Protein AF-A0A2K1J917-F1 (afdb_monomer)

Structure (mmCIF, N/CA/C/O backbone):
data_AF-A0A2K1J917-F1
#
_entry.id   AF-A0A2K1J917-F1
#
loop_
_atom_site.group_PDB
_atom_site.id
_atom_site.type_symbol
_atom_site.label_atom_id
_atom_site.label_alt_id
_atom_site.label_comp_id
_atom_site.label_asym_id
_atom_site.label_entity_id
_atom_site.label_seq_id
_atom_site.pdbx_PDB_ins_code
_atom_site.Cartn_x
_atom_site.Cartn_y
_atom_site.Cartn_z
_atom_site.occupancy
_atom_site.B_iso_or_equiv
_atom_site.auth_seq_id
_atom_site.auth_comp_id
_atom_site.auth_asym_id
_atom_site.auth_atom_id
_atom_site.pdbx_PDB_model_num
ATOM 1 N N . MET A 1 1 ? 26.369 61.109 -3.106 1.00 35.44 1 MET A N 1
ATOM 2 C CA . MET A 1 1 ? 26.607 60.173 -4.218 1.00 35.44 1 MET A CA 1
ATOM 3 C C . MET A 1 1 ? 26.234 58.789 -3.725 1.00 35.44 1 MET A C 1
ATOM 5 O O . MET A 1 1 ? 26.951 58.218 -2.925 1.00 35.44 1 MET A O 1
ATOM 9 N N . SER A 1 2 ? 25.002 58.417 -4.072 1.00 31.09 2 SER A N 1
ATOM 10 C CA . SER A 1 2 ? 24.459 57.071 -4.294 1.00 31.09 2 SER A CA 1
ATOM 11 C C . SER A 1 2 ? 25.309 55.849 -3.925 1.00 31.09 2 SER A C 1
ATOM 13 O O . SER A 1 2 ? 26.183 55.472 -4.698 1.00 31.09 2 SER A O 1
ATOM 15 N N . ASP A 1 3 ? 24.898 55.156 -2.862 1.00 25.12 3 ASP A N 1
ATOM 16 C CA . ASP A 1 3 ? 24.907 53.691 -2.808 1.00 25.12 3 ASP A CA 1
ATOM 17 C C . ASP A 1 3 ? 23.446 53.236 -2.685 1.00 25.12 3 ASP A C 1
ATOM 19 O O . ASP A 1 3 ? 22.785 53.442 -1.666 1.00 25.12 3 ASP A O 1
ATOM 23 N N . LEU A 1 4 ? 22.906 52.718 -3.790 1.00 29.50 4 LEU A N 1
ATOM 24 C CA . LEU A 1 4 ? 21.556 52.170 -3.888 1.00 29.50 4 LEU A CA 1
ATOM 25 C C . LEU A 1 4 ? 21.598 50.703 -3.457 1.00 29.50 4 LEU A C 1
ATOM 27 O O . LEU A 1 4 ? 22.180 49.852 -4.123 1.00 29.50 4 LEU A O 1
ATOM 31 N N . SER A 1 5 ? 20.959 50.427 -2.326 1.00 28.86 5 SER A N 1
ATOM 32 C CA . SER A 1 5 ? 20.633 49.092 -1.842 1.00 28.86 5 SER A CA 1
ATOM 33 C C . SER A 1 5 ? 19.642 48.406 -2.787 1.00 28.86 5 SER A C 1
ATOM 35 O O . SER A 1 5 ? 18.489 48.827 -2.889 1.00 28.86 5 SER A O 1
ATOM 37 N N . GLU A 1 6 ? 20.068 47.331 -3.445 1.00 27.05 6 GLU A N 1
ATOM 38 C CA . GLU A 1 6 ? 19.206 46.513 -4.295 1.00 27.05 6 GLU A CA 1
ATOM 39 C C . GLU A 1 6 ? 18.547 45.408 -3.453 1.00 27.05 6 GLU A C 1
ATOM 41 O O . GLU A 1 6 ? 19.159 44.417 -3.045 1.00 27.05 6 GLU A O 1
ATOM 46 N N . SER A 1 7 ? 17.276 45.620 -3.124 1.00 28.27 7 SER A N 1
ATOM 47 C CA . SER A 1 7 ? 16.413 44.678 -2.419 1.00 28.27 7 SER A CA 1
ATOM 48 C C . SER A 1 7 ? 16.096 43.468 -3.305 1.00 28.27 7 SER A C 1
ATOM 50 O O . SER A 1 7 ? 15.350 43.586 -4.276 1.00 28.27 7 SER A O 1
ATOM 52 N N . LYS A 1 8 ? 16.611 42.284 -2.948 1.00 28.81 8 LYS A N 1
ATOM 53 C CA . LYS A 1 8 ? 16.173 41.004 -3.528 1.00 28.81 8 LYS A CA 1
ATOM 54 C C . LYS A 1 8 ? 14.748 40.687 -3.073 1.00 28.81 8 LYS A C 1
ATOM 56 O O . LYS A 1 8 ? 14.531 40.292 -1.929 1.00 28.81 8 LYS A O 1
ATOM 61 N N . SER A 1 9 ? 13.785 40.824 -3.978 1.00 27.73 9 SER A N 1
ATOM 62 C CA . SER A 1 9 ? 12.440 40.280 -3.819 1.00 27.73 9 SER A CA 1
ATOM 63 C C . SER A 1 9 ? 12.487 38.754 -3.959 1.00 27.73 9 SER A C 1
ATOM 65 O O . SER A 1 9 ? 12.711 38.195 -5.031 1.00 27.73 9 SER A O 1
ATOM 67 N N . VAL A 1 10 ? 12.283 38.058 -2.841 1.00 31.19 10 VAL A N 1
ATOM 68 C CA . VAL A 1 10 ? 11.938 36.635 -2.839 1.00 31.19 10 VAL A CA 1
ATOM 69 C C . VAL A 1 10 ? 10.502 36.540 -3.344 1.00 31.19 10 VAL A C 1
ATOM 71 O O . VAL A 1 10 ? 9.553 36.820 -2.615 1.00 31.19 10 VAL A O 1
ATOM 74 N N . GLY A 1 11 ? 10.349 36.199 -4.622 1.00 27.08 11 GLY A N 1
ATOM 75 C CA . GLY A 1 11 ? 9.059 35.859 -5.206 1.00 27.08 11 GLY A CA 1
ATOM 76 C C . GLY A 1 11 ? 8.551 34.552 -4.607 1.00 27.08 11 GLY A C 1
ATOM 77 O O . GLY A 1 11 ? 8.926 33.470 -5.048 1.00 27.08 11 GLY A O 1
ATOM 78 N N . ILE A 1 12 ? 7.702 34.664 -3.590 1.00 34.44 12 ILE A N 1
ATOM 79 C CA . ILE A 1 12 ? 6.793 33.603 -3.163 1.00 34.44 12 ILE A CA 1
ATOM 80 C C . ILE A 1 12 ? 5.766 33.458 -4.289 1.00 34.44 12 ILE A C 1
ATOM 82 O O . ILE A 1 12 ? 4.946 34.355 -4.476 1.00 34.44 12 ILE A O 1
ATOM 86 N N . ASN A 1 13 ? 5.819 32.367 -5.058 1.00 31.08 13 ASN A N 1
ATOM 87 C CA . ASN A 1 13 ? 4.753 32.045 -6.005 1.00 31.08 13 ASN A CA 1
ATOM 88 C C . ASN A 1 13 ? 3.835 30.979 -5.397 1.00 31.08 13 ASN A C 1
ATOM 90 O O . ASN A 1 13 ? 4.259 29.875 -5.054 1.00 31.08 13 ASN A O 1
ATOM 94 N N . VAL A 1 14 ? 2.587 31.383 -5.208 1.00 34.22 14 VAL A N 1
ATOM 95 C CA . VAL A 1 14 ? 1.486 30.634 -4.615 1.00 34.22 14 VAL A CA 1
ATOM 96 C C . VAL A 1 14 ? 0.798 29.836 -5.731 1.00 34.22 14 VAL A C 1
ATOM 98 O O . VAL A 1 14 ? 0.401 30.404 -6.742 1.00 34.22 14 VAL A O 1
ATOM 101 N N . SER A 1 15 ? 0.627 28.528 -5.502 1.00 42.69 15 SER A N 1
ATOM 102 C CA . SER A 1 15 ? -0.290 27.614 -6.213 1.00 42.69 15 SER A CA 1
ATOM 103 C C . SER A 1 15 ? 0.060 27.198 -7.654 1.00 42.69 15 SER A C 1
ATOM 105 O O . SER A 1 15 ? -0.664 27.507 -8.599 1.00 42.69 15 SER A O 1
ATOM 107 N N . GLU A 1 16 ? 1.087 26.359 -7.831 1.00 45.22 16 GLU A N 1
ATOM 108 C CA . GLU A 1 16 ? 1.182 25.511 -9.031 1.00 45.22 16 GLU A CA 1
ATOM 109 C C . GLU A 1 16 ? 0.147 24.377 -8.956 1.00 45.22 16 GLU A C 1
ATOM 111 O O . GLU A 1 16 ? 0.348 23.363 -8.285 1.00 45.22 16 GLU A O 1
ATOM 116 N N . GLN A 1 17 ? -0.966 24.523 -9.675 1.00 52.44 17 GLN A N 1
ATOM 117 C CA . GLN A 1 17 ? -1.812 23.386 -10.034 1.00 52.44 17 GLN A CA 1
ATOM 118 C C . GLN A 1 17 ? -0.960 22.407 -10.856 1.00 52.44 17 GLN A C 1
ATOM 120 O O . GLN A 1 17 ? -0.578 22.695 -11.990 1.00 52.44 17 GLN A O 1
ATOM 125 N N . ARG A 1 18 ? -0.605 21.259 -10.272 1.00 69.88 18 ARG A N 1
ATOM 126 C CA . ARG A 1 18 ? 0.256 20.258 -10.917 1.00 69.88 18 ARG A CA 1
ATOM 127 C C . ARG A 1 18 ? -0.550 19.463 -11.942 1.00 69.88 18 ARG A C 1
ATOM 129 O O . ARG A 1 18 ? -1.346 18.594 -11.600 1.00 69.88 18 ARG A O 1
ATOM 136 N N . LEU A 1 19 ? -0.352 19.791 -13.215 1.00 80.44 19 LEU A N 1
ATOM 137 C CA . LEU A 1 19 ? -1.096 19.224 -14.343 1.00 80.44 19 LEU A CA 1
ATOM 138 C C . LEU A 1 19 ? -0.475 17.900 -14.816 1.00 80.44 19 LEU A C 1
ATOM 140 O O . LEU A 1 19 ? 0.715 17.661 -14.632 1.00 80.44 19 LEU A O 1
ATOM 144 N N . ILE A 1 20 ? -1.270 17.014 -15.419 1.00 82.88 20 ILE A N 1
ATOM 145 C CA . ILE A 1 20 ? -0.823 15.686 -15.880 1.00 82.88 20 ILE A CA 1
ATOM 146 C C . ILE A 1 20 ? -0.149 15.787 -17.261 1.00 82.88 20 ILE A C 1
ATOM 148 O O . ILE A 1 20 ? -0.563 16.560 -18.128 1.00 82.88 20 ILE A O 1
ATOM 152 N N . CYS A 1 21 ? 0.891 14.979 -17.488 1.00 86.56 21 CYS A N 1
ATOM 153 C CA . CYS A 1 21 ? 1.508 14.792 -18.801 1.00 86.56 21 CYS A CA 1
ATOM 154 C C . CYS A 1 21 ? 0.505 14.183 -19.788 1.00 86.56 21 CYS A C 1
ATOM 156 O O . CYS A 1 21 ? 0.082 13.043 -19.617 1.00 86.56 21 CYS A O 1
ATOM 158 N N . ARG A 1 22 ? 0.199 14.887 -20.879 1.00 82.38 22 ARG A N 1
ATOM 159 C CA . ARG A 1 22 ? -0.763 14.432 -21.899 1.00 82.38 22 ARG A CA 1
ATOM 160 C C . ARG A 1 22 ? -0.197 13.435 -22.906 1.00 82.38 22 ARG A C 1
ATOM 162 O O . ARG A 1 22 ? -0.919 12.968 -23.771 1.00 82.38 22 ARG A O 1
ATOM 169 N N . VAL A 1 23 ? 1.091 13.116 -22.798 1.00 84.62 23 VAL A N 1
ATOM 170 C CA . VAL A 1 23 ? 1.751 12.152 -23.688 1.00 84.62 23 VAL A CA 1
ATOM 171 C C . VAL A 1 23 ? 1.701 10.751 -23.100 1.00 84.62 23 VAL A C 1
ATOM 173 O O . VAL A 1 23 ? 1.278 9.813 -23.757 1.00 84.62 23 VAL A O 1
ATOM 176 N N . CYS A 1 24 ? 2.154 10.599 -21.852 1.00 82.38 24 CYS A N 1
ATOM 177 C CA . CYS A 1 24 ? 2.174 9.295 -21.198 1.00 82.38 24 CYS A CA 1
ATOM 178 C C . CYS A 1 24 ? 0.996 9.090 -20.255 1.00 82.38 24 CYS A C 1
ATOM 180 O O . CYS A 1 24 ? 0.729 7.949 -19.903 1.00 82.38 24 CYS A O 1
ATOM 182 N N . THR A 1 25 ? 0.328 10.156 -19.801 1.00 79.00 25 THR A N 1
ATOM 183 C CA . THR A 1 25 ? -0.737 10.116 -18.777 1.00 79.00 25 THR A CA 1
ATOM 184 C C . THR A 1 25 ? -0.332 9.426 -17.466 1.00 79.00 25 THR A C 1
ATOM 186 O O . THR A 1 25 ? -1.179 9.084 -16.653 1.00 79.00 25 THR A O 1
ATOM 189 N N . ARG A 1 26 ? 0.976 9.222 -17.242 1.00 73.69 26 ARG A N 1
ATOM 190 C CA . ARG A 1 26 ? 1.529 8.472 -16.099 1.00 73.69 26 ARG A CA 1
ATOM 191 C C . ARG A 1 26 ? 2.105 9.366 -15.002 1.00 73.69 26 ARG A C 1
ATOM 193 O O . ARG A 1 26 ? 2.038 8.983 -13.844 1.00 73.69 26 ARG A O 1
ATOM 200 N N . ASN A 1 27 ? 2.637 10.536 -15.363 1.00 78.69 27 ASN A N 1
ATOM 201 C CA . ASN A 1 27 ? 3.338 11.453 -14.457 1.00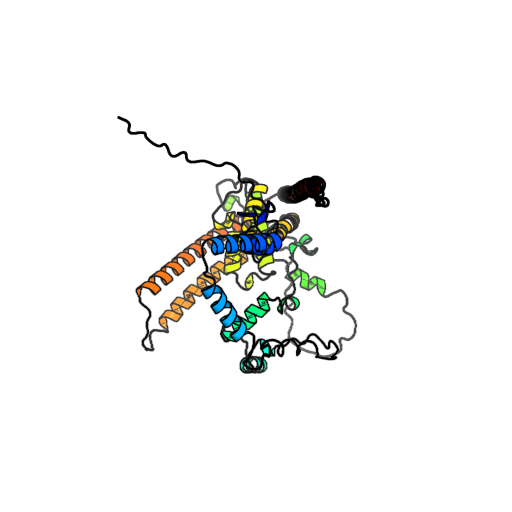 78.69 27 ASN A CA 1
ATOM 202 C C . ASN A 1 27 ? 2.795 12.884 -14.593 1.00 78.69 27 ASN A C 1
ATOM 204 O O . ASN A 1 27 ? 2.240 13.241 -15.636 1.00 78.69 27 ASN A O 1
ATOM 208 N N . PHE A 1 28 ? 3.047 13.735 -13.597 1.00 79.31 28 PHE A N 1
ATOM 209 C CA . PHE A 1 28 ? 2.796 15.175 -13.704 1.00 79.31 28 PHE A CA 1
ATOM 210 C C . PHE A 1 28 ? 3.713 15.827 -14.748 1.00 79.31 28 PHE A C 1
ATOM 212 O O . PHE A 1 28 ? 4.876 15.447 -14.920 1.00 79.31 28 PHE A O 1
ATOM 219 N N . SER A 1 29 ? 3.173 16.784 -15.497 1.00 84.44 29 SER A N 1
ATOM 220 C CA . SER A 1 29 ? 3.922 17.556 -16.475 1.00 84.44 29 SER A CA 1
ATOM 221 C C . SER A 1 29 ? 4.884 18.504 -15.778 1.00 84.44 29 SER A C 1
ATOM 223 O O . SER A 1 29 ? 4.475 19.261 -14.904 1.00 84.44 29 SER A O 1
ATOM 225 N N . GLN A 1 30 ? 6.137 18.486 -16.216 1.00 85.88 30 GLN A N 1
ATOM 226 C CA . GLN A 1 30 ? 7.162 19.441 -15.790 1.00 85.88 30 GLN A CA 1
ATOM 227 C C . GLN A 1 30 ? 7.387 20.524 -16.850 1.00 85.88 30 GLN A C 1
ATOM 229 O O . GLN A 1 30 ? 7.954 21.571 -16.566 1.00 85.88 30 GLN A O 1
ATOM 234 N N . TYR A 1 31 ? 6.945 20.267 -18.082 1.00 87.25 31 TYR A N 1
ATOM 235 C CA . TYR A 1 31 ? 7.232 21.096 -19.241 1.00 87.25 31 TYR A CA 1
ATOM 236 C C . TYR A 1 31 ? 6.005 21.196 -20.148 1.00 87.25 31 TYR A C 1
ATOM 238 O O . TYR A 1 31 ? 5.129 20.327 -20.131 1.00 87.25 31 TYR A O 1
ATOM 246 N N . THR A 1 32 ? 5.977 22.231 -20.985 1.00 87.56 32 THR A N 1
ATOM 247 C CA . THR A 1 32 ? 4.934 22.454 -21.991 1.00 87.56 32 THR A CA 1
ATOM 248 C C . THR A 1 32 ? 5.588 22.726 -23.337 1.00 87.56 32 THR A C 1
ATOM 250 O O . THR A 1 32 ? 6.498 23.545 -23.425 1.00 87.56 32 THR A O 1
ATOM 253 N N . CYS A 1 33 ? 5.161 22.017 -24.384 1.00 85.25 33 CYS A N 1
ATOM 254 C CA . CYS A 1 33 ? 5.702 22.206 -25.725 1.00 85.25 33 CYS A CA 1
ATOM 255 C C . CYS A 1 33 ? 5.300 23.597 -26.241 1.00 85.25 33 CYS A C 1
ATOM 257 O O . CYS A 1 33 ? 4.102 23.855 -26.352 1.00 85.25 33 CYS A O 1
ATOM 259 N N . PRO A 1 34 ? 6.248 24.475 -26.612 1.00 82.38 34 PRO A N 1
ATOM 260 C CA . PRO A 1 34 ? 5.931 25.845 -27.018 1.00 82.38 34 PRO A CA 1
ATOM 261 C C . PRO A 1 34 ? 5.171 25.931 -28.351 1.00 82.38 34 PRO A C 1
ATOM 263 O O . PRO A 1 34 ? 4.593 26.968 -28.652 1.00 82.38 34 PRO A O 1
ATOM 266 N N . ARG A 1 35 ? 5.156 24.856 -29.155 1.00 77.38 35 ARG A N 1
ATOM 267 C CA . ARG A 1 35 ? 4.489 24.835 -30.469 1.00 77.38 35 ARG A CA 1
ATOM 268 C C . ARG A 1 35 ? 3.033 24.409 -30.401 1.00 77.38 35 ARG A C 1
ATOM 270 O O . ARG A 1 35 ? 2.174 25.048 -30.988 1.00 77.38 35 ARG A O 1
ATOM 277 N N . CYS A 1 36 ? 2.763 23.306 -29.710 1.00 83.12 36 CYS A N 1
ATOM 278 C CA . CYS A 1 36 ? 1.429 22.703 -29.663 1.00 83.12 36 CYS A CA 1
ATOM 279 C C . CYS A 1 36 ? 0.792 22.766 -28.271 1.00 83.12 36 CYS A C 1
ATOM 281 O O . CYS A 1 36 ? -0.257 22.172 -28.050 1.00 83.12 36 CYS A O 1
ATOM 283 N N . ASN A 1 37 ? 1.446 23.431 -27.313 1.00 80.56 37 ASN A N 1
ATOM 284 C CA . ASN A 1 37 ? 0.996 23.609 -25.932 1.00 80.56 37 ASN A CA 1
ATOM 285 C C . ASN A 1 37 ? 0.706 22.295 -25.168 1.00 80.56 37 ASN A C 1
ATOM 287 O O . ASN A 1 37 ? 0.030 22.282 -24.138 1.00 80.56 37 ASN A O 1
ATOM 291 N N . ILE A 1 38 ? 1.222 21.161 -25.656 1.00 82.38 38 ILE A N 1
ATOM 292 C CA . ILE A 1 38 ? 1.065 19.857 -25.004 1.00 82.38 38 ILE A CA 1
ATOM 293 C C . ILE A 1 38 ? 2.019 19.777 -23.818 1.00 82.38 38 ILE A C 1
ATOM 295 O O . ILE A 1 38 ? 3.227 19.975 -23.953 1.00 82.38 38 ILE A O 1
ATOM 299 N N . ARG A 1 39 ? 1.471 19.434 -22.655 1.00 87.12 39 ARG A N 1
ATOM 300 C CA . ARG A 1 39 ? 2.227 19.285 -21.412 1.00 87.12 39 ARG A CA 1
ATOM 301 C C . ARG A 1 39 ? 2.835 17.894 -21.308 1.00 87.12 39 ARG A C 1
ATOM 303 O O . ARG A 1 39 ? 2.146 16.896 -21.532 1.00 87.12 39 ARG A O 1
ATOM 310 N N . TYR A 1 40 ? 4.108 17.815 -20.940 1.00 87.75 40 TYR A N 1
ATOM 311 C CA . TYR A 1 40 ? 4.856 16.567 -20.873 1.00 87.75 40 TYR A CA 1
ATOM 312 C C . TYR A 1 40 ? 5.764 16.487 -19.638 1.00 87.75 40 TYR A C 1
ATOM 314 O O . TYR A 1 40 ? 6.163 17.494 -19.058 1.00 87.75 40 TYR A O 1
ATOM 322 N N . CYS A 1 41 ? 6.073 15.268 -19.192 1.00 89.38 41 CYS A N 1
ATOM 323 C CA . CYS A 1 41 ? 6.852 15.043 -17.967 1.00 89.38 41 CYS A CA 1
ATOM 324 C C . CYS A 1 41 ? 8.367 14.923 -18.189 1.00 89.38 41 CYS A C 1
ATOM 326 O O . CYS A 1 41 ? 9.126 15.041 -17.237 1.00 89.38 41 CYS A O 1
ATOM 328 N N . SER A 1 42 ? 8.824 14.606 -19.403 1.00 87.81 42 SER A N 1
ATOM 329 C CA . SER A 1 42 ? 10.240 14.329 -19.679 1.00 87.81 42 SER A CA 1
ATOM 330 C C . SER A 1 42 ? 10.580 14.437 -21.163 1.00 87.81 42 SER A C 1
ATOM 332 O O . SER A 1 42 ? 9.689 14.410 -22.013 1.00 87.81 42 SER A O 1
ATOM 334 N N . LEU A 1 43 ? 11.877 14.464 -21.486 1.00 87.00 43 LEU A N 1
ATOM 335 C CA . LEU A 1 43 ? 12.371 14.454 -22.867 1.00 87.00 43 LEU A CA 1
ATOM 336 C C . LEU A 1 43 ? 11.851 13.257 -23.681 1.00 87.00 43 LEU A C 1
ATOM 338 O O . LEU A 1 43 ? 11.622 13.384 -24.876 1.00 87.00 43 LEU A O 1
ATOM 342 N N . GLN A 1 44 ? 11.618 12.102 -23.053 1.00 84.31 44 GLN A N 1
ATOM 343 C CA . GLN A 1 44 ? 11.059 10.935 -23.748 1.00 84.31 44 GLN A CA 1
ATOM 344 C C . GLN A 1 44 ? 9.613 11.183 -24.192 1.00 84.31 44 GLN A C 1
ATOM 346 O O . GLN A 1 44 ? 9.240 10.857 -25.315 1.00 84.31 44 GLN A O 1
ATOM 351 N N . CYS A 1 45 ? 8.814 11.826 -23.339 1.00 85.06 45 CYS A N 1
ATOM 352 C CA . CYS A 1 45 ? 7.476 12.272 -23.710 1.00 85.06 45 CYS A CA 1
ATOM 353 C C . CYS A 1 45 ? 7.533 13.409 -24.737 1.00 85.06 45 CYS A C 1
ATOM 355 O O . CYS A 1 45 ? 6.744 13.407 -25.671 1.00 85.06 45 CYS A O 1
ATOM 357 N N . TYR A 1 46 ? 8.510 14.316 -24.650 1.00 84.88 46 TYR A N 1
ATOM 358 C CA . TYR A 1 46 ? 8.746 15.296 -25.712 1.00 84.88 46 TYR A CA 1
ATOM 359 C C . TYR A 1 46 ? 9.091 14.627 -27.047 1.00 84.88 46 TYR A C 1
ATOM 361 O O . TYR A 1 46 ? 8.579 15.032 -28.073 1.00 84.88 46 TYR A O 1
ATOM 369 N N . LYS A 1 47 ? 9.883 13.556 -27.086 1.00 83.00 47 LYS A N 1
ATOM 370 C CA . LYS A 1 47 ? 10.190 12.874 -28.355 1.00 83.00 47 LYS A CA 1
ATOM 371 C C . LYS A 1 47 ? 8.988 12.141 -28.963 1.00 83.00 47 LYS A C 1
ATOM 373 O O . LYS A 1 47 ? 8.933 11.969 -30.171 1.00 83.00 47 LYS A O 1
ATOM 378 N N . LYS A 1 48 ? 8.026 11.724 -28.135 1.00 82.06 48 LYS A N 1
ATOM 379 C CA . LYS A 1 48 ? 6.862 10.928 -28.558 1.00 82.06 48 LYS A CA 1
ATOM 380 C C . LYS A 1 48 ? 5.567 11.728 -28.734 1.00 82.06 48 LYS A C 1
ATOM 382 O O . LYS A 1 48 ? 4.614 11.185 -29.272 1.00 82.06 48 LYS A O 1
ATOM 387 N N . HIS A 1 49 ? 5.501 12.985 -28.278 1.00 83.62 49 HIS A N 1
ATOM 388 C CA . HIS A 1 49 ? 4.240 13.745 -28.282 1.00 83.62 49 HIS A CA 1
ATOM 389 C C . HIS A 1 49 ? 3.735 14.112 -29.680 1.00 83.62 49 HIS A C 1
ATOM 391 O O . HIS A 1 49 ? 2.530 14.161 -29.896 1.00 83.62 49 HIS A O 1
ATOM 397 N N . SER A 1 50 ? 4.645 14.432 -30.602 1.00 80.56 50 SER A N 1
ATOM 398 C CA . SER A 1 50 ? 4.333 14.800 -31.981 1.00 80.56 50 SER A CA 1
ATOM 399 C C . SER A 1 50 ? 5.617 14.803 -32.798 1.00 80.56 50 SER A C 1
ATOM 401 O O . SER A 1 50 ? 6.505 15.621 -32.544 1.00 80.56 50 SER A O 1
ATOM 403 N N . VAL A 1 51 ? 5.678 13.922 -33.800 1.00 77.38 51 VAL A N 1
ATOM 404 C CA . VAL A 1 51 ? 6.796 13.841 -34.755 1.00 77.38 51 VAL A CA 1
ATOM 405 C C . VAL A 1 51 ? 7.005 15.195 -35.441 1.00 77.38 51 VAL A C 1
ATOM 407 O O . VAL A 1 51 ? 8.132 15.672 -35.526 1.00 77.38 51 VAL A O 1
ATOM 410 N N . ARG A 1 52 ? 5.913 15.888 -35.794 1.00 78.38 52 ARG A N 1
ATOM 411 C CA . ARG A 1 52 ? 5.942 17.217 -36.424 1.00 78.38 52 ARG A CA 1
ATOM 412 C C . ARG A 1 52 ? 6.605 18.277 -35.536 1.00 78.38 52 ARG A C 1
ATOM 414 O O . ARG A 1 52 ? 7.417 19.056 -36.020 1.00 78.38 52 ARG A O 1
ATOM 421 N N . CYS A 1 53 ? 6.304 18.304 -34.234 1.00 82.12 53 CYS A N 1
ATOM 422 C CA . CYS A 1 53 ? 6.902 19.280 -33.313 1.00 82.12 53 CYS A CA 1
ATOM 423 C C . CYS A 1 53 ? 8.386 18.994 -33.041 1.00 82.12 53 CYS A C 1
ATOM 425 O O . CYS A 1 53 ? 9.17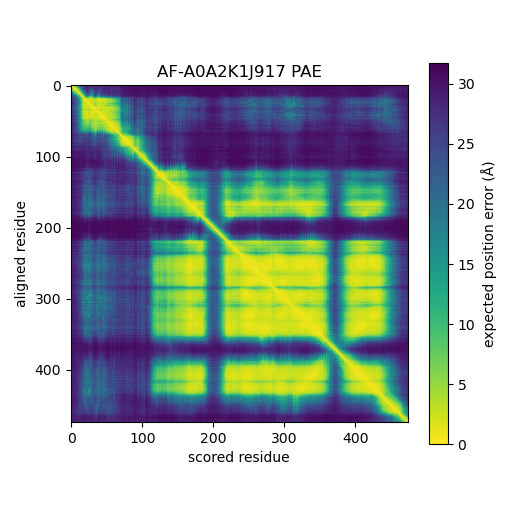8 19.929 -32.921 1.00 82.12 53 CYS A O 1
ATOM 427 N N . THR A 1 54 ? 8.768 17.717 -32.945 1.00 81.50 54 THR A N 1
ATOM 428 C CA . THR A 1 54 ? 10.155 17.306 -32.681 1.00 81.50 54 THR A CA 1
ATOM 429 C C . THR A 1 54 ? 11.049 17.465 -33.899 1.00 81.50 54 THR A C 1
ATOM 431 O O . THR A 1 54 ? 12.172 17.942 -33.763 1.00 81.50 54 THR A O 1
ATOM 434 N N . GLU A 1 55 ? 10.547 17.109 -35.082 1.00 78.88 55 GLU A N 1
ATOM 435 C CA . GLU A 1 55 ? 11.269 17.240 -36.345 1.00 78.88 55 GLU A CA 1
ATOM 436 C C . GLU A 1 55 ? 11.453 18.711 -36.703 1.00 78.88 55 GLU A C 1
ATOM 438 O O . GLU A 1 55 ? 12.549 19.120 -37.063 1.00 78.88 55 GLU A O 1
ATOM 443 N N . GLN A 1 56 ? 10.421 19.539 -36.524 1.00 77.56 56 GLN A N 1
ATOM 444 C CA . GLN A 1 56 ? 10.525 20.962 -36.821 1.00 77.56 56 GLN A CA 1
ATOM 445 C C . GLN A 1 56 ? 11.465 21.693 -35.854 1.00 77.56 56 GLN A C 1
ATOM 447 O O . GLN A 1 56 ? 12.239 22.538 -36.291 1.00 77.56 56 GLN A O 1
ATOM 452 N N . PHE A 1 57 ? 11.466 21.339 -34.564 1.00 79.06 57 PHE A N 1
ATOM 453 C CA . PHE A 1 57 ? 12.462 21.846 -33.617 1.00 79.06 57 PHE A CA 1
ATOM 454 C C . PHE A 1 57 ? 13.885 21.403 -33.987 1.00 79.06 57 PHE A C 1
ATOM 456 O O . PHE A 1 57 ? 14.789 22.231 -34.005 1.00 79.06 57 PHE A O 1
ATOM 463 N N . ALA A 1 58 ? 14.086 20.122 -34.320 1.00 77.19 58 ALA A N 1
ATOM 464 C CA . ALA A 1 58 ? 15.391 19.618 -34.744 1.00 77.19 58 ALA A CA 1
ATOM 465 C C . ALA A 1 58 ? 15.863 20.306 -36.031 1.00 77.19 58 ALA A C 1
ATOM 467 O O . ALA A 1 58 ? 17.000 20.755 -36.108 1.00 77.19 58 ALA A O 1
ATOM 468 N N . ARG A 1 59 ? 14.973 20.455 -37.015 1.00 78.06 59 ARG A N 1
ATOM 469 C CA . ARG A 1 59 ? 15.243 21.145 -38.274 1.00 78.06 59 ARG A CA 1
ATOM 470 C C . ARG A 1 59 ? 15.596 22.608 -38.046 1.00 78.06 59 ARG A C 1
ATOM 472 O O . ARG A 1 59 ? 16.554 23.077 -38.639 1.00 78.06 59 ARG A O 1
ATOM 479 N N . GLU A 1 60 ? 14.854 23.328 -37.211 1.00 78.94 60 GLU A N 1
ATOM 480 C CA . GLU A 1 60 ? 15.159 24.728 -36.904 1.00 78.94 60 GLU A CA 1
ATOM 481 C C . GLU A 1 60 ? 16.492 24.864 -36.169 1.00 78.94 60 GLU A C 1
ATOM 483 O O . GLU A 1 60 ? 17.296 25.692 -36.575 1.00 78.94 60 GLU A O 1
ATOM 488 N N . ASN A 1 61 ? 16.784 23.989 -35.203 1.00 75.88 61 ASN A N 1
ATOM 489 C CA . ASN A 1 61 ? 18.066 23.978 -34.502 1.00 75.88 61 ASN A CA 1
ATOM 490 C C . ASN A 1 61 ? 19.239 23.676 -35.455 1.00 75.88 61 ASN A C 1
ATOM 492 O O . ASN A 1 61 ? 20.244 24.375 -35.425 1.00 75.88 61 ASN A O 1
ATOM 496 N N . VAL A 1 62 ? 19.093 22.696 -36.358 1.00 69.81 62 VAL A N 1
ATOM 497 C CA . VAL A 1 62 ? 20.109 22.389 -37.382 1.00 69.81 62 VAL A CA 1
ATOM 498 C C . VAL A 1 62 ? 20.252 23.532 -38.390 1.00 69.81 62 VAL A C 1
ATOM 500 O O . VAL A 1 62 ? 21.366 23.875 -38.766 1.00 69.81 62 VAL A O 1
ATOM 503 N N . LEU A 1 63 ? 19.155 24.149 -38.834 1.00 69.19 63 LEU A N 1
ATOM 504 C CA . LEU A 1 63 ? 19.204 25.280 -39.767 1.00 69.19 63 LEU A CA 1
ATOM 505 C C . LEU A 1 63 ? 19.814 26.530 -39.125 1.00 69.19 63 LEU A C 1
ATOM 507 O O . LEU A 1 63 ? 20.482 27.298 -39.811 1.00 69.19 63 LEU A O 1
ATOM 511 N N . GLU A 1 64 ? 19.580 26.754 -37.837 1.00 71.88 64 GLU A N 1
ATOM 512 C CA . GLU A 1 64 ? 20.158 27.860 -37.076 1.00 71.88 64 GLU A CA 1
ATOM 513 C C . GLU A 1 64 ? 21.658 27.639 -36.830 1.00 71.88 64 GLU A C 1
ATOM 515 O O . GLU A 1 64 ? 22.451 28.557 -37.026 1.00 71.88 64 GLU A O 1
ATOM 520 N N . GLU A 1 65 ? 22.068 26.399 -36.555 1.00 69.06 65 GLU A N 1
ATOM 521 C CA . GLU A 1 65 ? 23.475 26.001 -36.433 1.00 69.06 65 GLU A CA 1
ATOM 522 C C . GLU A 1 65 ? 24.210 26.043 -37.791 1.00 69.06 65 GLU A C 1
ATOM 524 O O . GLU A 1 65 ? 25.343 26.518 -37.878 1.00 69.06 65 GLU A O 1
ATOM 529 N N . MET A 1 66 ? 23.542 25.667 -38.891 1.00 58.47 66 MET A N 1
ATOM 530 C CA . MET A 1 66 ? 24.091 25.762 -40.252 1.00 58.47 66 MET A CA 1
ATOM 531 C C . MET A 1 66 ? 24.199 27.197 -40.777 1.00 58.47 66 MET A C 1
ATOM 533 O O . MET A 1 66 ? 25.103 27.481 -41.558 1.00 58.47 66 MET A O 1
ATOM 537 N N . LYS A 1 67 ? 23.342 28.128 -40.335 1.00 63.19 67 LYS A N 1
ATOM 538 C CA . LYS A 1 67 ? 23.502 29.564 -40.644 1.00 63.19 67 LYS A CA 1
ATOM 539 C C . LYS A 1 67 ? 24.776 30.158 -40.029 1.00 63.19 67 LYS A C 1
ATOM 541 O O . LYS A 1 67 ? 25.243 31.187 -40.508 1.00 63.19 67 LYS A O 1
ATOM 546 N N . GLY A 1 68 ? 25.342 29.514 -39.005 1.00 60.97 68 GLY A N 1
ATOM 547 C CA . GLY A 1 68 ? 26.624 29.881 -38.400 1.00 60.97 68 GLY A CA 1
ATOM 548 C C . GLY A 1 68 ? 27.858 29.380 -39.161 1.00 60.97 68 GLY A C 1
ATOM 549 O O . GLY A 1 68 ? 28.973 29.786 -38.836 1.00 60.97 68 GLY A O 1
ATOM 550 N N . LEU A 1 69 ? 27.688 28.524 -40.176 1.00 59.97 69 LEU A N 1
ATOM 551 C CA . LEU A 1 69 ? 28.777 27.905 -40.932 1.00 59.97 69 LEU A CA 1
ATOM 552 C C . LEU A 1 69 ? 28.759 28.386 -42.389 1.00 59.97 69 LEU A C 1
ATOM 554 O O . LEU A 1 69 ? 28.016 27.879 -43.226 1.00 59.97 69 LEU A O 1
ATOM 558 N N . ASN A 1 70 ? 29.623 29.346 -42.724 1.00 55.56 70 ASN A N 1
ATOM 559 C CA . ASN A 1 70 ? 29.869 29.718 -44.119 1.00 55.56 70 ASN A CA 1
ATOM 560 C C . ASN A 1 70 ? 30.719 28.631 -44.798 1.00 55.56 70 ASN A C 1
ATOM 562 O O . ASN A 1 70 ? 31.944 28.620 -44.682 1.00 55.56 70 ASN A O 1
ATOM 566 N N . VAL A 1 71 ? 30.067 27.698 -45.494 1.00 58.81 71 VAL A N 1
ATOM 567 C CA . VAL A 1 71 ? 30.731 26.637 -46.266 1.00 58.81 71 VAL A CA 1
ATOM 568 C C . VAL A 1 71 ? 31.054 27.157 -47.667 1.00 58.81 71 VAL A C 1
ATOM 570 O O . VAL A 1 71 ? 30.152 27.527 -48.418 1.00 58.81 71 VAL A O 1
ATOM 573 N N . THR A 1 72 ? 32.338 27.180 -48.034 1.00 68.88 72 THR A N 1
ATOM 574 C CA . THR A 1 72 ? 32.765 27.580 -49.384 1.00 68.88 72 THR A CA 1
ATOM 575 C C . THR A 1 72 ? 32.357 26.525 -50.423 1.00 68.88 72 THR A C 1
ATOM 577 O O . THR A 1 72 ? 32.257 25.335 -50.093 1.00 68.88 72 THR A O 1
ATOM 580 N N . PRO A 1 73 ? 32.116 26.915 -51.687 1.00 64.88 73 PRO A N 1
ATOM 581 C CA . PRO A 1 73 ? 31.739 25.981 -52.749 1.00 64.88 73 PRO A CA 1
ATOM 582 C C . PRO A 1 73 ? 32.739 24.822 -52.921 1.00 64.88 73 PRO A C 1
ATOM 584 O O . PRO A 1 73 ? 32.313 23.700 -53.188 1.00 64.88 73 PRO A O 1
ATOM 587 N N . GLU A 1 74 ? 34.035 25.024 -52.655 1.00 67.31 74 GLU A N 1
ATOM 588 C CA . GLU A 1 74 ? 35.039 23.950 -52.732 1.00 67.31 74 GLU A CA 1
ATOM 589 C C . GLU A 1 74 ? 34.930 22.929 -51.587 1.00 67.31 74 GLU A C 1
ATOM 591 O O . GLU A 1 74 ? 35.318 21.769 -51.736 1.00 67.31 74 GLU A O 1
ATOM 596 N N . SER A 1 75 ? 34.427 23.344 -50.420 1.00 64.50 75 SER A N 1
ATOM 597 C CA . SER A 1 75 ? 34.159 22.443 -49.290 1.00 64.50 75 SER A CA 1
ATOM 598 C C . SER A 1 75 ? 32.926 21.578 -49.562 1.00 64.50 75 SER A C 1
ATOM 600 O O . SER A 1 75 ? 32.940 20.368 -49.327 1.00 64.50 75 SER A O 1
ATOM 602 N N . LYS A 1 76 ? 31.890 22.176 -50.164 1.00 66.62 76 LYS A N 1
ATOM 603 C CA . LYS A 1 76 ? 30.685 21.463 -50.601 1.00 66.62 76 LYS A CA 1
ATOM 604 C C . LYS A 1 76 ? 31.003 20.409 -51.668 1.00 66.62 76 LYS A C 1
ATOM 606 O O . LYS A 1 76 ? 30.502 19.292 -51.569 1.00 66.62 76 LYS A O 1
ATOM 611 N N . GLN A 1 77 ? 31.863 20.737 -52.635 1.00 70.81 77 GLN A N 1
ATOM 612 C CA . GLN A 1 77 ? 32.285 19.805 -53.687 1.00 70.81 77 GLN A CA 1
ATOM 613 C C . GLN A 1 77 ? 33.017 18.585 -53.101 1.00 70.81 77 GLN A C 1
ATOM 615 O O . GLN A 1 77 ? 32.642 17.450 -53.378 1.00 70.81 77 GLN A O 1
ATOM 620 N N . ARG A 1 78 ? 33.982 18.808 -52.198 1.00 72.25 78 ARG A N 1
ATOM 621 C CA . ARG A 1 78 ? 34.729 17.722 -51.535 1.00 72.25 78 ARG A CA 1
ATOM 622 C C . ARG A 1 78 ? 33.850 16.821 -50.668 1.00 72.25 78 ARG A C 1
ATOM 624 O O . ARG A 1 78 ? 34.089 15.621 -50.588 1.00 72.25 78 ARG A O 1
ATOM 631 N N . MET A 1 79 ? 32.835 17.388 -50.020 1.00 61.09 79 MET A N 1
ATOM 632 C CA . MET A 1 79 ? 31.883 16.625 -49.210 1.00 61.09 79 MET A CA 1
ATOM 633 C C . MET A 1 79 ? 30.983 15.736 -50.076 1.00 61.09 79 MET A C 1
ATOM 635 O O . MET A 1 79 ? 30.735 14.587 -49.718 1.00 61.09 79 MET A O 1
ATOM 639 N N . LEU A 1 80 ? 30.536 16.242 -51.230 1.00 63.38 80 LEU A N 1
ATOM 640 C CA . LEU A 1 80 ? 29.746 15.469 -52.193 1.00 63.38 80 LEU A CA 1
ATOM 641 C C . LEU A 1 80 ? 30.566 14.337 -52.822 1.00 63.38 80 LEU A C 1
ATOM 643 O O . LEU A 1 80 ? 30.073 13.217 -52.915 1.00 63.38 80 LEU A O 1
ATOM 647 N N . GLU A 1 81 ? 31.828 14.596 -53.164 1.00 69.69 81 GLU A N 1
ATOM 648 C CA . GLU A 1 81 ? 32.746 13.570 -53.675 1.00 69.69 81 GLU A CA 1
ATOM 649 C C . GLU A 1 81 ? 33.043 12.480 -52.636 1.00 69.69 81 GLU A C 1
ATOM 651 O O . GLU A 1 81 ? 33.170 11.311 -52.991 1.00 69.69 81 GLU A O 1
ATOM 656 N N . ALA A 1 82 ? 33.134 12.831 -51.348 1.00 67.12 82 ALA A N 1
ATOM 657 C CA . ALA A 1 82 ? 33.317 11.855 -50.275 1.00 67.12 82 ALA A CA 1
ATOM 658 C C . ALA A 1 82 ? 32.059 10.998 -50.045 1.00 67.12 82 ALA A C 1
ATOM 660 O O . ALA A 1 82 ? 32.177 9.793 -49.845 1.00 67.12 82 ALA A O 1
ATOM 661 N N . LEU A 1 83 ? 30.863 11.595 -50.112 1.00 54.00 83 LEU A N 1
ATOM 662 C CA . LEU A 1 83 ? 29.590 10.877 -49.978 1.00 54.00 83 LEU A CA 1
ATOM 663 C C . LEU A 1 83 ? 29.341 9.916 -51.148 1.00 54.00 83 LEU A C 1
ATOM 665 O O . LEU A 1 83 ? 28.894 8.793 -50.928 1.00 54.00 83 LEU A O 1
ATOM 669 N N . GLN A 1 84 ? 29.673 10.322 -52.376 1.00 60.25 84 GLN A N 1
ATOM 670 C CA . GLN A 1 84 ? 29.559 9.452 -53.551 1.00 60.25 84 GLN A CA 1
ATOM 671 C C . GLN A 1 84 ? 30.493 8.240 -53.461 1.00 60.25 84 GLN A C 1
ATOM 673 O O . GLN A 1 84 ? 30.083 7.137 -53.801 1.00 60.25 84 GLN A O 1
ATOM 678 N N . ARG A 1 85 ? 31.697 8.418 -52.908 1.00 66.94 85 ARG A N 1
ATOM 679 C CA . ARG A 1 85 ? 32.685 7.344 -52.714 1.00 66.94 85 ARG A CA 1
ATOM 680 C C . ARG A 1 85 ? 32.298 6.311 -51.648 1.00 66.94 85 ARG A C 1
ATOM 682 O O . ARG A 1 85 ? 32.887 5.242 -51.604 1.00 66.94 85 ARG A O 1
ATOM 689 N N . ILE A 1 86 ? 31.372 6.653 -50.749 1.00 59.56 86 ILE A N 1
ATOM 690 C CA . ILE A 1 86 ? 30.900 5.761 -49.673 1.00 59.56 86 ILE A CA 1
ATOM 691 C C . ILE A 1 86 ? 29.668 4.963 -50.121 1.00 59.56 86 ILE A C 1
ATOM 693 O O . ILE A 1 86 ? 29.457 3.851 -49.647 1.00 59.56 86 ILE A O 1
ATOM 697 N N . HIS A 1 87 ? 28.855 5.522 -51.020 1.00 54.47 87 HIS A N 1
ATOM 698 C CA . HIS A 1 87 ? 27.622 4.886 -51.489 1.00 54.47 87 HIS A CA 1
ATOM 699 C C . HIS A 1 87 ? 27.796 4.015 -52.743 1.00 54.47 87 HIS A C 1
ATOM 701 O O . HIS A 1 87 ? 26.961 3.136 -52.954 1.00 54.47 87 HIS A O 1
ATOM 707 N N . PHE A 1 88 ? 28.851 4.232 -53.538 1.00 58.59 88 PHE A N 1
ATOM 708 C CA . PHE A 1 88 ? 29.098 3.528 -54.801 1.00 58.59 88 PHE A CA 1
ATOM 709 C C . PHE A 1 88 ? 30.540 3.000 -54.878 1.00 58.59 88 PHE A C 1
ATOM 711 O O . PHE A 1 88 ? 31.468 3.711 -54.489 1.00 58.59 88 PHE A O 1
ATOM 718 N N . ASP A 1 89 ? 30.727 1.771 -55.372 1.00 59.91 89 ASP A N 1
ATOM 719 C CA . ASP A 1 89 ? 32.052 1.222 -55.706 1.00 59.91 89 ASP A CA 1
ATOM 720 C C . ASP A 1 89 ? 32.604 1.816 -57.026 1.00 59.91 89 ASP A C 1
ATOM 722 O O . ASP A 1 89 ? 31.898 2.533 -57.740 1.00 59.91 89 ASP A O 1
ATOM 726 N N . ASP A 1 90 ? 33.873 1.538 -57.367 1.00 56.72 90 ASP A N 1
ATOM 727 C CA . ASP A 1 90 ? 34.537 2.048 -58.590 1.00 56.72 90 ASP A CA 1
ATOM 728 C C . ASP A 1 90 ? 33.845 1.594 -59.903 1.00 56.72 90 ASP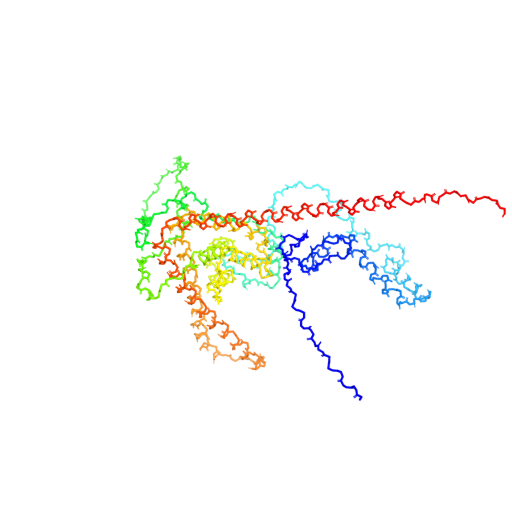 A C 1
ATOM 730 O O . ASP A 1 90 ? 34.169 2.087 -60.986 1.00 56.72 90 ASP A O 1
ATOM 734 N N . GLU A 1 91 ? 32.865 0.687 -59.814 1.00 59.41 91 GLU A N 1
ATOM 735 C CA . GLU A 1 91 ? 32.056 0.152 -60.915 1.00 59.41 91 GLU A CA 1
ATOM 736 C C . GLU A 1 91 ? 30.601 0.679 -60.903 1.00 59.41 91 GLU A C 1
ATOM 738 O O . GLU A 1 91 ? 29.811 0.337 -61.785 1.00 59.41 91 GLU A O 1
ATOM 743 N N . GLY A 1 92 ? 30.247 1.564 -59.959 1.00 57.16 92 GLY A N 1
ATOM 744 C CA . GLY A 1 92 ? 28.959 2.261 -59.899 1.00 57.16 92 GLY A CA 1
ATOM 745 C C . GLY A 1 92 ? 27.814 1.483 -59.241 1.00 57.16 92 GLY A C 1
ATOM 746 O O . GLY A 1 92 ? 26.654 1.855 -59.433 1.00 57.16 92 GLY A O 1
ATOM 747 N N . ARG A 1 93 ? 28.097 0.425 -58.470 1.00 58.12 93 ARG A N 1
ATOM 748 C CA . ARG A 1 93 ? 27.083 -0.366 -57.751 1.00 58.12 93 ARG A CA 1
ATOM 749 C C . ARG A 1 93 ? 26.835 0.158 -56.334 1.00 58.12 93 ARG A C 1
ATOM 751 O O . ARG A 1 93 ? 27.761 0.565 -55.637 1.00 58.12 93 ARG A O 1
ATOM 758 N N . SER A 1 94 ? 25.567 0.139 -55.915 1.00 55.75 94 SER A N 1
ATOM 759 C CA . SER A 1 94 ? 25.102 0.525 -54.574 1.00 55.75 94 SER A CA 1
ATOM 760 C C . SER A 1 94 ? 25.418 -0.568 -53.547 1.00 55.75 94 SER A C 1
ATOM 762 O O . SER A 1 94 ? 24.991 -1.707 -53.704 1.00 55.75 94 SER A O 1
ATOM 764 N N . VAL A 1 95 ? 26.117 -0.223 -52.461 1.00 56.31 95 VAL A N 1
ATOM 765 C CA . VAL A 1 95 ? 26.587 -1.175 -51.424 1.00 56.31 95 VAL A CA 1
ATOM 766 C C . VAL A 1 95 ? 25.467 -1.654 -50.470 1.00 56.31 95 VAL A C 1
ATOM 768 O O . VAL A 1 95 ? 25.687 -2.527 -49.639 1.00 56.31 95 VAL A O 1
ATOM 771 N N . PHE A 1 96 ? 24.248 -1.113 -50.575 1.00 49.97 96 PHE A N 1
ATOM 772 C CA . PHE A 1 96 ? 23.149 -1.369 -49.623 1.00 49.97 96 PHE A CA 1
ATOM 773 C C . PHE A 1 96 ? 21.932 -2.091 -50.225 1.00 49.97 96 PHE A C 1
ATOM 775 O O . PHE A 1 96 ? 20.917 -2.236 -49.546 1.00 49.97 96 PHE A O 1
ATOM 782 N N . GLU A 1 97 ? 22.000 -2.520 -51.486 1.00 49.50 97 GLU A N 1
ATOM 783 C CA . GLU A 1 97 ? 20.843 -3.093 -52.194 1.00 49.50 97 GLU A CA 1
ATOM 784 C C . GLU A 1 97 ? 20.721 -4.624 -52.032 1.00 49.50 97 GLU A C 1
ATOM 786 O O . GLU A 1 97 ? 19.619 -5.160 -52.133 1.00 49.50 97 GLU A O 1
ATOM 791 N N . ASP A 1 98 ? 21.806 -5.314 -51.657 1.00 44.12 98 ASP A N 1
ATOM 792 C CA . ASP A 1 98 ? 21.817 -6.777 -51.487 1.00 44.12 98 ASP A CA 1
ATOM 793 C C . ASP A 1 98 ? 21.242 -7.251 -50.134 1.00 44.12 98 ASP A C 1
ATOM 795 O O . ASP A 1 98 ? 20.642 -8.322 -50.059 1.00 44.12 98 ASP A O 1
ATOM 799 N N . ASP A 1 99 ? 21.344 -6.447 -49.068 1.00 46.84 99 ASP A N 1
ATOM 800 C CA . ASP A 1 99 ? 20.937 -6.853 -47.704 1.00 46.84 99 ASP A CA 1
ATOM 801 C C . ASP A 1 99 ? 19.417 -6.703 -47.457 1.00 46.84 99 ASP A C 1
ATOM 803 O O . ASP A 1 99 ? 18.838 -7.339 -46.578 1.00 46.84 99 ASP A O 1
ATOM 807 N N . TYR A 1 100 ? 18.724 -5.887 -48.264 1.00 42.81 100 TYR A N 1
ATOM 808 C CA . TYR A 1 100 ? 17.287 -5.617 -48.098 1.00 42.81 100 TYR A CA 1
ATOM 809 C C . TYR A 1 100 ? 16.377 -6.590 -48.874 1.00 42.81 100 TYR A C 1
ATOM 811 O O . TYR A 1 100 ? 15.190 -6.709 -48.567 1.00 42.81 100 TYR A O 1
ATOM 819 N N . MET A 1 101 ? 16.915 -7.336 -49.846 1.00 44.25 101 MET A N 1
ATOM 820 C CA . MET A 1 101 ? 16.131 -8.244 -50.699 1.00 44.25 101 MET A CA 1
ATOM 821 C C . MET A 1 101 ? 16.000 -9.679 -50.156 1.00 44.25 101 MET A C 1
ATOM 823 O O . MET A 1 101 ? 15.198 -10.451 -50.680 1.00 44.25 101 MET A O 1
ATOM 827 N N . GLN A 1 102 ? 16.713 -10.043 -49.083 1.00 47.19 102 GLN A N 1
ATOM 828 C CA . GLN A 1 102 ? 16.636 -11.388 -48.488 1.00 47.19 102 GLN A CA 1
ATOM 829 C C . GLN A 1 102 ? 15.444 -11.571 -47.527 1.00 47.19 102 GLN A C 1
ATOM 831 O O . GLN A 1 102 ? 15.010 -12.693 -47.287 1.00 47.19 102 GLN A O 1
ATOM 836 N N . VAL A 1 103 ? 14.858 -10.476 -47.025 1.00 46.66 103 VAL A N 1
ATOM 837 C CA . VAL A 1 103 ? 13.718 -10.505 -46.082 1.00 46.66 103 VAL A CA 1
ATOM 838 C C . VAL A 1 103 ? 12.364 -10.650 -46.797 1.00 46.66 103 VAL A C 1
ATOM 840 O O . VAL A 1 103 ? 11.386 -11.072 -46.188 1.00 46.66 103 VAL A O 1
ATOM 843 N N . LEU A 1 104 ? 12.286 -10.327 -48.093 1.00 39.06 104 LEU A N 1
ATOM 844 C CA . LEU A 1 104 ? 11.023 -10.315 -48.846 1.00 39.06 104 LEU A CA 1
ATOM 845 C C . LEU A 1 104 ? 10.745 -11.596 -49.657 1.00 39.06 104 LEU A C 1
ATOM 847 O O . LEU A 1 104 ? 9.627 -11.751 -50.135 1.00 39.06 104 LEU A O 1
ATOM 851 N N . ASN A 1 105 ? 11.706 -12.524 -49.764 1.00 41.22 105 ASN A N 1
ATOM 852 C CA . ASN A 1 105 ? 11.592 -13.751 -50.575 1.00 41.22 105 ASN A CA 1
ATOM 853 C C . ASN A 1 105 ? 11.591 -15.060 -49.751 1.00 41.22 105 ASN A C 1
ATOM 855 O O . ASN A 1 105 ? 11.967 -16.114 -50.259 1.00 41.22 105 ASN A O 1
ATOM 859 N N . GLY A 1 106 ? 11.180 -15.015 -48.480 1.00 38.62 106 GLY A N 1
ATOM 860 C CA . GLY A 1 106 ? 10.895 -16.218 -47.690 1.00 38.62 106 GLY A CA 1
ATOM 861 C C . GLY A 1 106 ? 9.469 -16.707 -47.943 1.00 38.62 106 GLY A C 1
ATOM 862 O O . GLY A 1 106 ? 8.548 -16.325 -47.225 1.00 38.62 106 GLY A O 1
ATOM 863 N N . GLU A 1 107 ? 9.272 -17.501 -48.993 1.00 38.81 107 GLU A N 1
ATOM 864 C CA . GLU A 1 107 ? 7.989 -18.135 -49.301 1.00 38.81 107 GLU A CA 1
ATOM 865 C C . GLU A 1 107 ? 7.664 -19.254 -48.293 1.00 38.81 107 GLU A C 1
ATOM 867 O O . GLU A 1 107 ? 8.361 -20.258 -48.228 1.00 38.81 107 GLU A O 1
ATOM 872 N N . GLY A 1 108 ? 6.561 -19.082 -47.557 1.00 44.62 108 GLY A N 1
ATOM 873 C CA . GLY A 1 108 ? 5.646 -20.159 -47.163 1.00 44.62 108 GLY A CA 1
ATOM 874 C C . GLY A 1 108 ? 6.131 -21.214 -46.165 1.00 44.62 108 GLY A C 1
ATOM 875 O O . GLY A 1 108 ? 6.329 -22.360 -46.549 1.00 44.62 108 GLY A O 1
ATOM 876 N N . GLU A 1 109 ? 6.104 -20.889 -44.872 1.00 35.09 109 GLU A N 1
ATOM 877 C CA . GLU A 1 109 ? 5.796 -21.878 -43.831 1.00 35.09 109 GLU A CA 1
ATOM 878 C C . GLU A 1 109 ? 4.645 -21.345 -42.969 1.00 35.09 109 GLU A C 1
ATOM 880 O O . GLU A 1 109 ? 4.618 -20.175 -42.578 1.00 35.09 109 GLU A O 1
ATOM 885 N N . GLU A 1 110 ? 3.627 -22.185 -42.767 1.00 33.50 110 GLU A N 1
ATOM 886 C CA . GLU A 1 110 ? 2.471 -21.874 -41.928 1.00 33.50 110 GLU A CA 1
ATOM 887 C C . GLU A 1 110 ? 2.895 -21.557 -40.483 1.00 33.50 110 GLU A C 1
ATOM 889 O O . GLU A 1 110 ? 3.940 -22.030 -40.038 1.00 33.50 110 GLU A O 1
ATOM 894 N N . PRO A 1 111 ? 2.094 -20.797 -39.709 1.00 37.78 111 PRO A N 1
ATOM 895 C CA . PRO A 1 111 ? 2.408 -20.492 -38.321 1.00 37.78 111 PRO A CA 1
ATOM 896 C C . PRO A 1 111 ? 2.214 -21.746 -37.454 1.00 37.78 111 PRO A C 1
ATOM 898 O O . PRO A 1 111 ? 1.185 -21.922 -36.803 1.00 37.78 111 PRO A O 1
ATOM 901 N N . SER A 1 112 ? 3.205 -22.633 -37.450 1.00 35.56 112 SER A N 1
ATOM 902 C CA . SER A 1 112 ? 3.345 -23.663 -36.430 1.00 35.56 112 SER A CA 1
ATOM 903 C C . SER A 1 112 ? 3.709 -22.994 -35.107 1.00 35.56 112 SER A C 1
ATOM 905 O O . SER A 1 112 ? 4.634 -22.189 -35.070 1.00 35.56 112 SER A O 1
ATOM 907 N N . GLU A 1 113 ? 2.912 -23.311 -34.083 1.00 38.19 113 GLU A N 1
ATOM 908 C CA . GLU A 1 113 ? 3.115 -23.194 -32.632 1.00 38.19 113 GLU A CA 1
ATOM 909 C C . GLU A 1 113 ? 4.179 -22.202 -32.144 1.00 38.19 1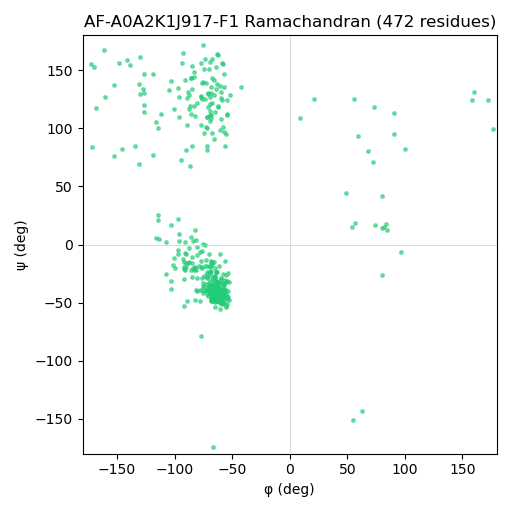13 GLU A C 1
ATOM 911 O O . GLU A 1 113 ? 5.351 -22.296 -32.482 1.00 38.19 113 GLU A O 1
ATOM 916 N N . ILE A 1 114 ? 3.766 -21.289 -31.258 1.00 40.03 114 ILE A N 1
ATOM 917 C CA . ILE A 1 114 ? 4.622 -20.344 -30.527 1.00 40.03 114 ILE A CA 1
ATOM 918 C C . ILE A 1 114 ? 5.696 -21.134 -29.755 1.00 40.03 114 ILE A C 1
ATOM 920 O O . ILE A 1 114 ? 5.534 -21.466 -28.583 1.00 40.03 114 ILE A O 1
ATOM 924 N N . GLY A 1 115 ? 6.787 -21.454 -30.446 1.00 39.09 115 GLY A N 1
ATOM 925 C CA . GLY A 1 115 ? 7.975 -22.080 -29.910 1.00 39.09 115 GLY A CA 1
ATOM 926 C C . GLY A 1 115 ? 8.664 -21.072 -29.012 1.00 39.09 115 GLY A C 1
ATOM 927 O O . GLY A 1 115 ? 9.091 -20.000 -29.443 1.00 39.09 115 GLY A O 1
ATOM 928 N N . PHE A 1 116 ? 8.712 -21.395 -27.729 1.00 46.78 116 PHE A N 1
ATOM 929 C CA . PHE A 1 116 ? 9.526 -20.702 -26.750 1.00 46.78 116 PHE A CA 1
ATOM 930 C C . PHE A 1 116 ? 10.994 -20.958 -27.110 1.00 46.78 116 PHE A C 1
ATOM 932 O O . PHE A 1 116 ? 11.557 -21.971 -26.712 1.00 46.78 116 PHE A O 1
ATOM 939 N N . ASP A 1 117 ? 11.582 -20.082 -27.926 1.00 52.81 117 ASP A N 1
ATOM 940 C CA . ASP A 1 117 ? 12.966 -20.222 -28.383 1.00 52.81 117 ASP A CA 1
ATOM 941 C C . ASP A 1 117 ? 13.937 -19.932 -27.221 1.00 52.81 117 ASP A C 1
ATOM 943 O O . ASP A 1 117 ? 14.348 -18.796 -26.954 1.00 52.81 117 ASP A O 1
ATOM 947 N N . THR A 1 118 ? 14.192 -20.974 -26.427 1.00 52.03 118 THR A N 1
ATOM 948 C CA . THR A 1 118 ? 15.086 -20.983 -25.261 1.00 52.03 118 THR A CA 1
ATOM 949 C C . THR A 1 118 ? 16.551 -20.853 -25.629 1.00 52.03 118 THR A C 1
ATOM 951 O O . THR A 1 118 ? 17.339 -20.414 -24.787 1.00 52.03 118 THR A O 1
ATOM 954 N N . GLU A 1 119 ? 16.914 -21.218 -26.859 1.00 52.38 119 GLU A N 1
ATOM 955 C CA . GLU A 1 119 ? 18.306 -21.304 -27.307 1.00 52.38 119 GLU A CA 1
ATOM 956 C C . GLU A 1 119 ? 18.960 -19.920 -27.427 1.00 52.38 119 GLU A C 1
ATOM 958 O O . GLU A 1 119 ? 20.169 -19.779 -27.261 1.00 52.38 119 GLU A O 1
ATOM 963 N N . GLU A 1 120 ? 18.169 -18.857 -27.603 1.00 62.16 120 GLU A N 1
ATOM 964 C CA . GLU A 1 120 ? 18.683 -17.483 -27.664 1.00 62.16 120 GLU A CA 1
ATOM 965 C C . GLU A 1 120 ? 18.870 -16.821 -26.277 1.00 62.16 120 GLU A C 1
ATOM 967 O O . GLU A 1 120 ? 19.438 -15.727 -26.166 1.00 62.16 120 GLU A O 1
ATOM 972 N N . LEU A 1 121 ? 18.358 -17.440 -25.202 1.00 66.31 121 LEU A N 1
ATOM 973 C CA . LEU A 1 121 ? 18.296 -16.849 -23.855 1.00 66.31 121 LEU A CA 1
ATOM 974 C C . LEU A 1 121 ? 19.361 -17.372 -22.890 1.00 66.31 121 LEU A C 1
ATOM 976 O O . LEU A 1 121 ? 19.871 -16.588 -22.080 1.00 66.31 121 LEU A O 1
ATOM 980 N N . LEU A 1 122 ? 19.668 -18.665 -22.961 1.00 76.69 122 LEU A N 1
ATOM 981 C CA . LEU A 1 122 ? 20.616 -19.359 -22.092 1.00 76.69 122 LEU A CA 1
ATOM 982 C C . LEU A 1 122 ? 21.646 -20.093 -22.949 1.00 76.69 122 LEU A C 1
ATOM 984 O O . LEU A 1 122 ? 21.330 -20.556 -24.039 1.00 76.69 122 LEU A O 1
ATOM 988 N N . SER A 1 123 ? 22.879 -20.196 -22.460 1.00 79.94 123 SER A N 1
ATOM 989 C CA . SER A 1 123 ? 23.895 -21.025 -23.110 1.00 79.94 123 SER A CA 1
ATOM 990 C C . SER A 1 123 ? 23.573 -22.517 -22.975 1.00 79.94 123 SER A C 1
ATOM 992 O O . SER A 1 123 ? 22.873 -22.933 -22.049 1.00 79.94 123 SER A O 1
ATOM 994 N N . GLU A 1 124 ? 24.118 -23.321 -23.889 1.00 80.38 124 GLU A N 1
ATOM 995 C CA . GLU A 1 124 ? 23.967 -24.782 -23.902 1.00 80.38 124 GLU A CA 1
ATOM 996 C C . GLU A 1 124 ? 24.434 -25.416 -22.577 1.00 80.38 124 GLU A C 1
ATOM 998 O O . GLU A 1 124 ? 23.729 -26.252 -22.018 1.00 80.38 124 GLU A O 1
ATOM 1003 N N . ASP A 1 125 ? 25.526 -24.911 -21.989 1.00 79.31 125 ASP A N 1
ATOM 1004 C CA . ASP A 1 125 ? 26.035 -25.337 -20.674 1.00 79.31 125 ASP A CA 1
ATOM 1005 C C . ASP A 1 125 ? 25.018 -25.097 -19.536 1.00 79.31 125 ASP A C 1
ATOM 1007 O O . ASP A 1 125 ? 24.829 -25.936 -18.647 1.00 79.31 125 ASP A O 1
ATOM 1011 N N . THR A 1 126 ? 24.332 -23.948 -19.556 1.00 80.75 126 THR A N 1
ATOM 1012 C CA . THR A 1 126 ? 23.295 -23.597 -18.571 1.00 80.75 126 THR A CA 1
ATOM 1013 C C . THR A 1 126 ? 22.046 -24.463 -18.758 1.00 80.75 126 THR A C 1
ATOM 1015 O O . THR A 1 126 ? 21.450 -24.908 -17.776 1.00 80.75 126 THR A O 1
ATOM 1018 N N . LEU A 1 127 ? 21.659 -24.747 -20.007 1.00 80.31 127 LEU A N 1
ATOM 1019 C CA . LEU A 1 127 ? 20.538 -25.638 -20.325 1.00 80.31 127 LEU A CA 1
ATOM 1020 C C . LEU A 1 127 ? 20.822 -27.079 -19.893 1.00 80.31 127 LEU A C 1
ATOM 1022 O O . LEU A 1 127 ? 19.959 -27.713 -19.286 1.00 80.31 127 LEU A O 1
ATOM 1026 N N . GLN A 1 128 ? 22.038 -27.570 -20.128 1.00 81.19 128 GLN A N 1
ATOM 1027 C CA . GLN A 1 128 ? 2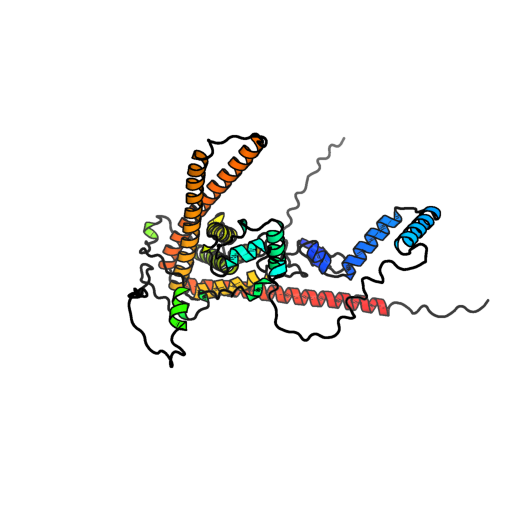2.465 -28.892 -19.683 1.00 81.19 128 GLN A CA 1
ATOM 1028 C C . GLN A 1 128 ? 22.455 -28.993 -18.150 1.00 81.19 128 GLN A C 1
ATOM 1030 O O . GLN A 1 128 ? 21.928 -29.952 -17.591 1.00 81.19 128 GLN A O 1
ATOM 1035 N N . SER A 1 129 ? 22.929 -27.955 -17.456 1.00 81.31 129 SER A N 1
ATOM 1036 C CA . SER A 1 129 ? 22.887 -27.893 -15.988 1.00 81.31 129 SER A CA 1
ATOM 1037 C C . SER A 1 129 ? 21.450 -27.949 -15.436 1.00 81.31 129 SER A C 1
ATOM 1039 O O . SER A 1 129 ? 21.194 -28.610 -14.428 1.00 81.31 129 SER A O 1
ATOM 1041 N N . LEU A 1 130 ? 20.484 -27.306 -16.108 1.00 82.00 130 LEU A N 1
ATOM 1042 C CA . LEU A 1 130 ? 19.060 -27.402 -15.753 1.00 82.00 130 LEU A CA 1
ATOM 1043 C C . LEU A 1 130 ? 18.491 -28.804 -16.009 1.00 82.00 130 LEU A C 1
ATOM 1045 O O . LEU A 1 130 ? 17.720 -29.303 -15.189 1.00 82.00 130 LEU A O 1
ATOM 1049 N N . GLN A 1 131 ? 18.875 -29.454 -17.114 1.00 80.94 131 GLN A N 1
ATOM 1050 C CA . GLN A 1 131 ? 18.467 -30.831 -17.430 1.00 80.94 131 GLN A CA 1
ATOM 1051 C C . GLN A 1 131 ? 19.001 -31.844 -16.410 1.00 80.94 131 GLN A C 1
ATOM 1053 O O . GLN A 1 131 ? 18.320 -32.816 -16.089 1.00 80.94 131 GLN A O 1
ATOM 1058 N N . GLU A 1 132 ? 20.179 -31.585 -15.843 1.00 85.50 132 GLU A N 1
ATOM 1059 C CA . GLU A 1 132 ? 20.768 -32.364 -14.749 1.00 85.50 132 GLU A CA 1
ATOM 1060 C C . GLU A 1 132 ? 20.107 -32.082 -13.380 1.00 85.50 132 GLU A C 1
ATOM 1062 O O . GLU A 1 132 ? 20.467 -32.691 -12.371 1.00 85.50 132 GLU A O 1
ATOM 1067 N N . GLY A 1 133 ? 19.105 -31.194 -13.331 1.00 79.06 133 GLY A N 1
ATOM 1068 C CA . GLY A 1 133 ? 18.326 -30.883 -12.132 1.00 79.06 133 GLY A CA 1
ATOM 1069 C C . GLY A 1 133 ? 18.999 -29.889 -11.184 1.00 79.06 133 GLY A C 1
ATOM 1070 O O . GLY A 1 133 ? 18.588 -29.769 -10.026 1.00 79.06 133 GLY A O 1
ATOM 1071 N N . VAL A 1 134 ? 20.029 -29.170 -11.639 1.00 83.38 134 VAL A N 1
ATOM 1072 C CA . VAL A 1 134 ? 20.678 -28.124 -10.843 1.00 83.38 134 VAL A CA 1
ATOM 1073 C C . VAL A 1 134 ? 19.766 -26.897 -10.785 1.00 83.38 134 VAL A C 1
ATOM 1075 O O . VAL A 1 134 ? 19.360 -26.350 -11.806 1.00 83.38 134 VAL A O 1
ATOM 1078 N N . SER A 1 135 ? 19.454 -26.433 -9.575 1.00 79.00 135 SER A N 1
ATOM 1079 C CA . SER A 1 135 ? 18.736 -25.171 -9.376 1.00 79.00 135 SER A CA 1
ATOM 1080 C C . SER A 1 135 ? 19.661 -23.994 -9.688 1.00 79.00 135 SER A C 1
ATOM 1082 O O . SER A 1 135 ? 20.570 -23.710 -8.910 1.00 79.00 135 SER A O 1
ATOM 1084 N N . ILE A 1 136 ? 19.406 -23.293 -10.791 1.00 80.25 136 ILE A N 1
ATOM 1085 C CA . ILE A 1 136 ? 20.177 -22.120 -11.226 1.00 80.25 136 ILE A CA 1
ATOM 1086 C C . ILE A 1 136 ? 19.472 -20.842 -10.767 1.00 80.25 136 ILE A C 1
ATOM 1088 O O . ILE A 1 136 ? 18.286 -20.644 -11.030 1.00 80.25 136 ILE A O 1
ATOM 1092 N N . SER A 1 137 ? 20.200 -19.964 -10.080 1.00 81.50 137 SER A N 1
ATOM 1093 C CA . SER A 1 137 ? 19.723 -18.638 -9.680 1.00 81.50 137 SER A CA 1
ATOM 1094 C C . SER A 1 137 ? 20.097 -17.566 -10.709 1.00 81.50 137 SER A C 1
ATOM 1096 O O . SER A 1 137 ? 20.972 -17.760 -11.555 1.00 81.50 137 SER A O 1
ATOM 1098 N N . PHE A 1 138 ? 19.468 -16.386 -10.632 1.00 80.75 138 PHE A N 1
ATOM 1099 C CA . PHE A 1 138 ? 19.833 -15.258 -11.497 1.00 80.75 138 PHE A CA 1
ATOM 1100 C C . PHE A 1 138 ? 21.314 -14.885 -11.344 1.00 80.75 138 PHE A C 1
ATOM 1102 O O . PHE A 1 138 ? 21.937 -14.424 -12.297 1.00 80.75 138 PHE A O 1
ATOM 1109 N N . GLU A 1 139 ? 21.900 -15.092 -10.165 1.00 83.88 139 GLU A N 1
ATOM 1110 C CA . GLU A 1 139 ? 23.299 -14.813 -9.867 1.00 83.88 139 GLU A CA 1
ATOM 1111 C C . GLU A 1 139 ? 24.273 -15.732 -10.612 1.00 83.88 139 GLU A C 1
ATOM 1113 O O . GLU A 1 139 ? 25.366 -15.263 -10.947 1.00 83.88 139 GLU A O 1
ATOM 1118 N N . ASP A 1 140 ? 23.865 -16.958 -10.934 1.00 83.81 140 ASP A N 1
ATOM 1119 C CA . ASP A 1 140 ? 24.704 -17.981 -11.573 1.00 83.81 140 ASP A CA 1
ATOM 1120 C C . ASP A 1 140 ? 24.863 -17.758 -13.085 1.00 83.81 140 ASP A C 1
ATOM 1122 O O . ASP A 1 140 ? 25.817 -18.233 -13.696 1.00 83.81 140 ASP A O 1
ATOM 1126 N N . LEU A 1 141 ? 23.977 -16.955 -13.683 1.00 85.06 141 LEU A N 1
ATOM 1127 C CA . LEU A 1 141 ? 24.022 -16.610 -15.102 1.00 85.06 141 LEU A CA 1
ATOM 1128 C C . LEU A 1 141 ? 25.245 -15.744 -15.456 1.00 85.06 141 LEU A C 1
ATOM 1130 O O . LEU A 1 141 ? 25.626 -14.810 -14.730 1.00 85.06 141 LEU A O 1
ATOM 1134 N N . SER A 1 142 ? 25.812 -15.974 -16.639 1.00 86.00 142 SER A N 1
ATOM 1135 C CA . SER A 1 142 ? 26.845 -15.118 -17.225 1.00 86.00 142 SER A CA 1
ATOM 1136 C C . SER A 1 142 ? 26.328 -13.693 -17.476 1.00 86.00 142 SER A C 1
ATOM 1138 O O . SER A 1 142 ? 25.127 -13.413 -17.517 1.00 86.00 142 SER A O 1
ATOM 1140 N N . ALA A 1 143 ? 27.238 -12.733 -17.667 1.00 85.81 143 ALA A N 1
ATOM 1141 C CA . ALA A 1 143 ? 26.850 -11.341 -17.922 1.00 85.81 143 ALA A CA 1
ATOM 1142 C C . ALA A 1 143 ? 26.031 -11.172 -19.220 1.00 85.81 143 ALA A C 1
ATOM 1144 O O . ALA A 1 143 ? 25.163 -10.297 -19.292 1.00 85.81 143 ALA A O 1
ATOM 1145 N N . SER A 1 144 ? 26.301 -11.999 -20.235 1.00 83.56 144 SER A N 1
ATOM 1146 C CA . SER A 1 144 ? 25.548 -12.051 -21.492 1.00 83.56 144 SER A CA 1
ATOM 1147 C C . SER A 1 144 ? 24.136 -12.584 -21.278 1.00 83.56 144 SER A C 1
ATOM 1149 O O . SER A 1 144 ? 23.188 -11.923 -21.699 1.00 83.56 144 SER A O 1
ATOM 1151 N N . GLU A 1 145 ? 23.988 -13.700 -20.562 1.00 85.56 145 GLU A N 1
ATOM 1152 C CA . GLU A 1 145 ? 22.686 -14.311 -20.258 1.00 85.56 145 GLU A CA 1
ATOM 1153 C C . GLU A 1 145 ? 21.839 -13.389 -19.382 1.00 85.56 145 GLU A C 1
ATOM 1155 O O . GLU A 1 145 ? 20.691 -13.110 -19.710 1.00 85.56 145 GLU A O 1
ATOM 1160 N N . LYS A 1 146 ? 22.424 -12.775 -18.342 1.00 86.00 146 LYS A N 1
ATOM 1161 C CA . LYS A 1 146 ? 21.743 -11.745 -17.535 1.00 86.00 146 LYS A CA 1
ATOM 1162 C C . LYS A 1 146 ? 21.202 -10.616 -18.406 1.00 86.00 146 LYS A C 1
ATOM 1164 O O . LYS A 1 146 ? 20.077 -10.158 -18.220 1.00 86.00 146 LYS A O 1
ATOM 1169 N N . LYS A 1 147 ? 21.991 -10.141 -19.373 1.00 86.50 147 LYS A N 1
ATOM 1170 C CA . LYS A 1 147 ? 21.574 -9.066 -20.281 1.00 86.50 147 LYS A CA 1
ATOM 1171 C C . LYS A 1 147 ? 20.476 -9.524 -21.243 1.00 86.50 147 LYS A C 1
ATOM 1173 O O . LYS A 1 147 ? 19.554 -8.747 -21.494 1.00 86.50 147 LYS A O 1
ATOM 1178 N N . ALA A 1 148 ? 20.571 -10.741 -21.777 1.00 85.50 148 ALA A N 1
ATOM 1179 C CA . ALA A 1 148 ? 19.559 -11.338 -22.644 1.00 85.50 148 ALA A CA 1
ATOM 1180 C C . ALA A 1 148 ? 18.232 -11.521 -21.891 1.00 85.50 148 ALA A C 1
ATOM 1182 O O . ALA A 1 148 ? 17.202 -11.014 -22.338 1.00 85.50 148 ALA A O 1
ATOM 1183 N N . PHE A 1 149 ? 18.289 -12.096 -20.689 1.00 86.62 149 PHE A N 1
ATOM 1184 C CA . PHE A 1 149 ? 17.165 -12.237 -19.771 1.00 86.62 149 PHE A CA 1
ATOM 1185 C C . PHE A 1 149 ? 16.507 -10.887 -19.469 1.00 86.62 149 PHE A C 1
ATOM 1187 O O . PHE A 1 149 ? 15.317 -10.708 -19.715 1.00 86.62 149 PHE A O 1
ATOM 1194 N N . MET A 1 150 ? 17.277 -9.880 -19.040 1.00 82.50 150 MET A N 1
ATOM 1195 C CA . MET A 1 150 ? 16.730 -8.549 -18.746 1.00 82.50 150 MET A CA 1
ATOM 1196 C C . MET A 1 150 ? 16.117 -7.872 -19.981 1.00 82.50 150 MET A C 1
ATOM 1198 O O . MET A 1 150 ? 15.140 -7.131 -19.854 1.00 82.50 150 MET A O 1
ATOM 1202 N N . ARG A 1 151 ? 16.651 -8.122 -21.186 1.00 84.69 151 ARG A N 1
ATOM 1203 C CA . ARG A 1 151 ? 16.055 -7.639 -22.441 1.00 84.69 151 ARG A CA 1
ATOM 1204 C C . ARG A 1 151 ? 14.722 -8.332 -22.718 1.00 84.69 151 ARG A C 1
ATOM 1206 O O . ARG A 1 151 ? 13.772 -7.652 -23.090 1.00 84.69 151 ARG A O 1
ATOM 1213 N N . ALA A 1 152 ? 14.637 -9.644 -22.513 1.00 81.75 152 ALA A N 1
ATOM 1214 C CA . ALA A 1 152 ? 13.404 -10.409 -22.667 1.00 81.75 152 ALA A CA 1
ATOM 1215 C C . ALA A 1 152 ? 12.331 -10.006 -21.644 1.00 81.75 152 ALA A C 1
ATOM 1217 O O . ALA A 1 152 ? 11.180 -9.805 -22.031 1.00 81.75 152 ALA A O 1
ATOM 1218 N N . VAL A 1 153 ? 12.715 -9.771 -20.382 1.00 80.06 153 VAL A N 1
ATOM 1219 C CA . VAL A 1 153 ? 11.839 -9.183 -19.353 1.00 80.06 153 VAL A CA 1
ATOM 1220 C C . VAL A 1 153 ? 11.324 -7.816 -19.806 1.00 80.06 153 VAL A C 1
ATOM 1222 O O . VAL A 1 153 ? 10.119 -7.579 -19.800 1.00 80.06 153 VAL A O 1
ATOM 1225 N N . ALA A 1 154 ? 12.208 -6.922 -20.262 1.00 76.69 154 ALA A N 1
ATOM 1226 C CA . ALA A 1 154 ? 11.815 -5.589 -20.723 1.00 76.69 154 ALA A CA 1
ATOM 1227 C C . ALA A 1 154 ? 10.936 -5.613 -21.988 1.00 76.69 154 ALA A C 1
ATOM 1229 O O . ALA A 1 154 ? 10.101 -4.726 -22.167 1.00 76.69 154 ALA A O 1
ATOM 1230 N N . ALA A 1 155 ? 11.114 -6.617 -22.850 1.00 79.69 155 ALA A N 1
ATOM 1231 C CA . ALA A 1 155 ? 10.274 -6.868 -24.019 1.00 79.69 155 ALA A CA 1
ATOM 1232 C C . ALA A 1 155 ? 8.935 -7.542 -23.665 1.00 79.69 155 ALA A C 1
ATOM 1234 O O . ALA A 1 155 ? 8.084 -7.688 -24.536 1.00 79.69 155 ALA A O 1
ATOM 1235 N N . GLY A 1 156 ? 8.734 -7.947 -22.405 1.00 78.44 156 GLY A N 1
ATOM 1236 C CA . GLY A 1 156 ? 7.517 -8.612 -21.949 1.00 78.44 156 GLY A CA 1
ATOM 1237 C C . GLY A 1 156 ? 7.395 -10.070 -22.397 1.00 78.44 156 GLY A C 1
ATOM 1238 O O . GLY A 1 156 ? 6.296 -10.618 -22.314 1.00 78.44 156 GLY A O 1
ATOM 1239 N N . LYS A 1 157 ? 8.489 -10.716 -22.835 1.00 77.38 157 LYS A N 1
ATOM 1240 C CA . LYS A 1 157 ? 8.469 -12.105 -23.334 1.00 77.38 157 LYS A CA 1
ATOM 1241 C C . LYS A 1 157 ? 7.908 -13.090 -22.297 1.00 77.38 157 LYS A C 1
ATOM 1243 O O . LYS A 1 157 ? 7.199 -14.010 -22.672 1.00 77.38 157 LYS A O 1
ATOM 1248 N N . PHE A 1 158 ? 8.144 -12.854 -21.003 1.00 79.56 158 PHE A N 1
ATOM 1249 C CA . PHE A 1 158 ? 7.676 -13.715 -19.904 1.00 79.56 158 PHE A CA 1
ATOM 1250 C C . PHE A 1 158 ? 6.299 -13.336 -19.335 1.00 79.56 158 PHE A C 1
ATOM 1252 O O . PHE A 1 158 ? 5.848 -13.951 -18.376 1.00 79.56 158 PHE A O 1
ATOM 1259 N N . SER A 1 159 ? 5.624 -12.321 -19.885 1.00 79.19 159 SER A N 1
ATOM 1260 C CA . SER A 1 159 ? 4.358 -11.817 -19.322 1.00 79.19 159 SER A CA 1
ATOM 1261 C C . SER A 1 159 ? 3.258 -12.881 -19.234 1.00 79.19 159 SER A C 1
ATOM 1263 O O . SER A 1 159 ? 2.490 -12.871 -18.281 1.00 79.19 159 SER A O 1
ATOM 1265 N N . HIS A 1 160 ? 3.224 -13.823 -20.178 1.00 82.00 160 HIS A N 1
ATOM 1266 C CA . HIS A 1 160 ? 2.258 -14.923 -20.208 1.00 82.00 160 HIS A CA 1
ATOM 1267 C C . HIS A 1 160 ? 2.525 -16.016 -19.157 1.00 82.00 160 HIS A C 1
ATOM 1269 O O . HIS A 1 160 ? 1.623 -16.787 -18.851 1.00 82.00 160 HIS A O 1
ATOM 1275 N N . LEU A 1 161 ? 3.740 -16.081 -18.598 1.00 81.62 161 LEU A N 1
ATOM 1276 C CA . LEU A 1 161 ? 4.111 -17.047 -17.555 1.00 81.62 161 LEU A CA 1
ATOM 1277 C C . LEU A 1 161 ? 3.743 -16.559 -16.148 1.00 81.62 161 LEU A C 1
ATOM 1279 O O . LEU A 1 161 ? 3.739 -17.342 -15.202 1.00 81.62 161 LEU A O 1
ATOM 1283 N N . ILE A 1 162 ? 3.459 -15.264 -15.991 1.00 81.25 162 ILE A N 1
ATOM 1284 C CA . ILE A 1 162 ? 3.139 -14.661 -14.698 1.00 81.25 162 ILE A CA 1
ATOM 1285 C C . ILE A 1 162 ? 1.621 -14.609 -14.557 1.00 81.25 162 ILE A C 1
ATOM 1287 O O . ILE A 1 162 ? 0.959 -13.804 -15.211 1.00 81.25 162 ILE A O 1
ATOM 1291 N N . LYS A 1 163 ? 1.068 -15.436 -13.665 1.00 85.06 163 LYS A N 1
ATOM 1292 C CA . LYS A 1 163 ? -0.341 -15.336 -13.274 1.00 85.06 163 LYS A CA 1
ATOM 1293 C C . LYS A 1 163 ? -0.545 -14.052 -12.449 1.00 85.06 163 LYS A C 1
ATOM 1295 O O . LYS A 1 163 ? 0.106 -13.904 -11.408 1.00 85.06 163 LYS A O 1
ATOM 1300 N N . PRO A 1 164 ? -1.420 -13.121 -12.875 1.00 87.25 164 PRO A N 1
ATOM 1301 C CA . PRO A 1 164 ? -1.766 -11.967 -12.057 1.00 87.25 164 PRO A CA 1
ATOM 1302 C C . PRO A 1 164 ? -2.394 -12.421 -10.741 1.00 87.25 164 PRO A C 1
ATOM 1304 O O . PRO A 1 164 ? -3.227 -13.325 -10.724 1.00 87.25 164 PRO A O 1
ATOM 1307 N N . TRP A 1 165 ? -1.977 -11.800 -9.646 1.00 93.44 165 TRP A N 1
ATOM 1308 C CA . TRP A 1 165 ? -2.561 -12.035 -8.337 1.00 93.44 165 TRP A CA 1
ATOM 1309 C C . TRP A 1 165 ? -3.897 -11.312 -8.213 1.00 93.44 165 TRP A C 1
ATOM 1311 O O . TRP A 1 165 ? -3.985 -10.096 -8.423 1.00 93.44 165 TRP A O 1
ATOM 1321 N N . ASP A 1 166 ? -4.916 -12.075 -7.833 1.00 91.25 166 ASP A N 1
ATOM 1322 C CA . ASP A 1 166 ? -6.227 -11.552 -7.491 1.00 91.25 166 ASP A CA 1
ATOM 1323 C C . ASP A 1 166 ? -6.200 -11.073 -6.037 1.00 91.25 166 ASP A C 1
ATOM 1325 O O . ASP A 1 166 ? -5.915 -11.857 -5.127 1.00 91.25 166 ASP A O 1
ATOM 1329 N N . PRO A 1 167 ? -6.440 -9.777 -5.771 1.00 95.31 167 PRO A N 1
ATOM 1330 C CA . PRO A 1 167 ? -6.314 -9.285 -4.417 1.00 95.31 167 PRO A CA 1
ATOM 1331 C C . PRO A 1 167 ? -7.360 -9.894 -3.497 1.00 95.31 167 PRO A C 1
ATOM 1333 O O . PRO A 1 167 ? -8.557 -9.785 -3.772 1.00 95.31 167 PRO A O 1
ATOM 1336 N N . TRP A 1 168 ? -6.923 -10.449 -2.365 1.00 95.62 168 TRP A N 1
ATOM 1337 C CA . TRP A 1 168 ? -7.792 -11.169 -1.427 1.00 95.62 168 TRP A CA 1
ATOM 1338 C C . TRP A 1 168 ? -9.026 -10.350 -0.996 1.00 95.62 168 TRP A C 1
ATOM 1340 O O . TRP A 1 168 ? -10.107 -10.904 -0.819 1.00 95.62 168 TRP A O 1
ATOM 1350 N N . TRP A 1 169 ? -8.912 -9.017 -0.908 1.00 95.62 169 TRP A N 1
ATOM 1351 C CA . TRP A 1 169 ? -10.019 -8.114 -0.551 1.00 95.62 169 TRP A CA 1
ATOM 1352 C C . TRP A 1 169 ? -11.109 -7.982 -1.625 1.00 95.62 169 TRP A C 1
ATOM 1354 O O . TRP A 1 169 ? -12.135 -7.352 -1.379 1.00 95.62 169 TRP A O 1
ATOM 1364 N N . THR A 1 170 ? -10.895 -8.536 -2.818 1.00 94.31 170 THR A N 1
ATOM 1365 C CA . THR A 1 170 ? -11.901 -8.605 -3.888 1.00 94.31 170 THR A CA 1
ATOM 1366 C C . THR A 1 170 ? -12.721 -9.894 -3.839 1.00 94.31 170 THR A C 1
ATOM 1368 O O . THR A 1 170 ? -13.787 -9.960 -4.452 1.00 94.31 170 THR A O 1
ATOM 1371 N N . HIS A 1 171 ? -12.269 -10.905 -3.090 1.00 92.12 171 HIS A N 1
ATOM 1372 C CA . HIS A 1 171 ? -12.957 -12.188 -3.016 1.00 92.12 171 HIS A CA 1
ATOM 1373 C C . HIS A 1 171 ? -14.216 -12.095 -2.145 1.00 92.12 171 HIS A C 1
ATOM 1375 O O . HIS A 1 171 ? -14.167 -11.527 -1.051 1.00 92.12 171 HIS A O 1
ATOM 1381 N N . PRO A 1 172 ? -15.330 -12.743 -2.539 1.00 88.50 172 PRO A N 1
ATOM 1382 C CA . PRO A 1 172 ? -16.542 -12.797 -1.721 1.00 88.50 172 PRO A CA 1
ATOM 1383 C C . PRO A 1 172 ? -16.306 -13.359 -0.311 1.00 88.50 172 PRO A C 1
ATOM 1385 O O . PRO A 1 172 ? -16.947 -12.923 0.642 1.00 88.50 172 PRO A O 1
ATOM 1388 N N . LEU A 1 173 ? -15.348 -14.283 -0.157 1.00 88.31 173 LEU A N 1
ATOM 1389 C CA . LEU A 1 173 ? -14.982 -14.871 1.136 1.00 88.31 173 LEU A CA 1
ATOM 1390 C C . LEU A 1 173 ? -14.402 -13.850 2.124 1.00 88.31 173 LEU A C 1
ATOM 1392 O O . LEU A 1 173 ? -14.529 -14.046 3.332 1.00 88.31 173 LEU A O 1
ATOM 1396 N N . ALA A 1 174 ? -13.843 -12.734 1.646 1.00 90.69 174 ALA A N 1
ATOM 1397 C CA . ALA A 1 174 ? -13.341 -11.671 2.512 1.00 90.69 174 ALA A CA 1
ATOM 1398 C C . ALA A 1 174 ? -14.459 -11.007 3.340 1.00 90.69 174 ALA A C 1
ATOM 1400 O O . ALA A 1 174 ? -14.198 -10.484 4.421 1.00 90.69 174 ALA A O 1
ATOM 1401 N N . HIS A 1 175 ? -15.717 -11.079 2.888 1.00 88.38 175 HIS A N 1
ATOM 1402 C CA . HIS A 1 175 ? -16.875 -10.611 3.658 1.00 88.38 175 HIS A CA 1
ATOM 1403 C C . HIS A 1 175 ? -17.308 -11.575 4.772 1.00 88.38 175 HIS A C 1
ATOM 1405 O O . HIS A 1 175 ? -18.062 -11.176 5.656 1.00 88.38 175 HIS A O 1
ATOM 1411 N N . ASN A 1 176 ? -16.821 -12.819 4.755 1.00 89.19 176 ASN A N 1
ATOM 1412 C CA . ASN A 1 176 ? -17.168 -13.847 5.738 1.00 89.19 176 ASN A CA 1
ATOM 1413 C C . ASN A 1 176 ? -16.136 -13.958 6.874 1.00 89.19 176 ASN A C 1
ATOM 1415 O O . ASN A 1 176 ? -16.273 -14.816 7.752 1.00 89.19 176 ASN A O 1
ATOM 1419 N N . ILE A 1 177 ? -15.104 -13.104 6.881 1.00 89.50 177 ILE A N 1
ATOM 1420 C CA . ILE A 1 177 ? -14.097 -13.080 7.945 1.00 89.50 177 ILE A CA 1
ATOM 1421 C C . ILE A 1 177 ? -14.804 -12.796 9.272 1.00 89.50 177 ILE A C 1
ATOM 1423 O O . ILE A 1 177 ? -15.525 -11.814 9.414 1.00 89.50 177 ILE A O 1
ATOM 1427 N N . SER A 1 178 ? -14.584 -13.667 10.253 1.00 88.44 178 SER A N 1
ATOM 1428 C CA . SER A 1 178 ? -15.194 -13.567 11.577 1.00 88.44 178 SER A CA 1
ATOM 1429 C C . SER A 1 178 ? -14.112 -13.621 12.650 1.00 88.44 178 SER A C 1
ATOM 1431 O O . SER A 1 178 ? -13.381 -14.608 12.766 1.00 88.44 178 SER A O 1
ATOM 1433 N N . LEU A 1 179 ? -14.021 -12.559 13.455 1.00 90.88 179 LEU A N 1
ATOM 1434 C CA . LEU A 1 179 ? -13.023 -12.419 14.517 1.00 90.88 179 LEU A CA 1
ATOM 1435 C C . LEU A 1 179 ? -13.677 -12.288 15.896 1.00 90.88 179 LEU A C 1
ATOM 1437 O O . LEU A 1 179 ? -14.723 -11.659 16.056 1.00 90.88 179 LEU A O 1
ATOM 1441 N N . THR A 1 180 ? -13.015 -12.811 16.925 1.00 88.75 180 THR A N 1
ATOM 1442 C CA . THR A 1 180 ? -13.392 -12.600 18.328 1.00 88.75 180 THR A CA 1
ATOM 1443 C C . THR A 1 180 ? -13.268 -11.119 18.691 1.00 88.75 180 THR A C 1
ATOM 1445 O O . THR A 1 180 ? -12.549 -10.371 18.031 1.00 88.75 180 THR A O 1
ATOM 1448 N N . LYS A 1 181 ? -13.872 -10.677 19.804 1.00 87.06 181 LYS A N 1
ATOM 1449 C CA . LYS A 1 181 ? -13.689 -9.303 20.327 1.00 87.06 181 LYS A CA 1
ATOM 1450 C C . LYS A 1 181 ? -12.223 -8.952 20.626 1.00 87.06 181 LYS A C 1
ATOM 1452 O O . LYS A 1 181 ? -11.844 -7.785 20.580 1.00 87.06 181 LYS A O 1
ATOM 1457 N N . SER A 1 182 ? -11.395 -9.958 20.905 1.00 85.44 182 SER A N 1
ATOM 1458 C CA . SER A 1 182 ? -9.955 -9.801 21.121 1.00 85.44 182 SER A CA 1
ATOM 1459 C C . SER A 1 182 ? -9.136 -9.820 19.824 1.00 85.44 182 SER A C 1
ATOM 1461 O O . SER A 1 182 ? -7.914 -9.849 19.898 1.00 85.44 182 SER A O 1
ATOM 1463 N N . GLY A 1 183 ? -9.782 -9.837 18.653 1.00 84.25 183 GLY A N 1
ATOM 1464 C CA . GLY A 1 183 ? -9.128 -9.775 17.343 1.00 84.25 183 GLY A CA 1
ATOM 1465 C C . GLY A 1 183 ? -8.535 -11.092 16.841 1.00 84.25 183 GLY A C 1
ATOM 1466 O O . GLY A 1 183 ? -7.761 -11.061 15.894 1.00 84.25 183 GLY A O 1
ATOM 1467 N N . MET A 1 184 ? -8.880 -12.230 17.450 1.00 87.00 184 MET A N 1
ATOM 1468 C CA . MET A 1 184 ? -8.403 -13.553 17.023 1.00 87.00 184 MET A CA 1
ATOM 1469 C C . MET A 1 184 ? -9.393 -14.209 16.056 1.00 87.00 184 MET A C 1
ATOM 1471 O O . MET A 1 184 ? -10.583 -13.898 16.083 1.00 87.00 184 MET A O 1
ATOM 1475 N N . GLN A 1 185 ? -8.922 -15.136 15.226 1.00 84.00 185 GLN A N 1
ATOM 1476 C CA . GLN A 1 185 ? -9.772 -15.858 14.277 1.00 84.00 185 GLN A CA 1
ATOM 1477 C C . GLN A 1 185 ? -10.744 -16.800 15.008 1.00 84.00 185 GLN A C 1
ATOM 1479 O O . GLN A 1 185 ? -10.326 -17.555 15.883 1.00 84.00 185 GLN A O 1
ATOM 1484 N N . LEU A 1 186 ? -12.043 -16.745 14.675 1.00 73.19 186 LEU A N 1
ATOM 1485 C CA . LEU A 1 186 ? -13.069 -17.594 15.310 1.00 73.19 186 LEU A CA 1
ATOM 1486 C C . LEU A 1 186 ? -13.061 -19.044 14.805 1.00 73.19 186 LEU A C 1
ATOM 1488 O O . LEU A 1 186 ? -13.441 -19.942 15.550 1.00 73.19 186 LEU A O 1
ATOM 1492 N N . VAL A 1 187 ? -12.636 -19.269 13.560 1.00 67.00 187 VAL A N 1
ATOM 1493 C CA . VAL A 1 187 ? -12.557 -20.593 12.930 1.00 67.00 187 VAL A CA 1
ATOM 1494 C C . VAL A 1 187 ? -11.143 -20.783 12.396 1.00 67.00 187 VAL A C 1
ATOM 1496 O O . VAL A 1 187 ? -10.730 -20.061 11.491 1.00 67.00 187 VAL A O 1
ATOM 1499 N N . GLN A 1 188 ? -10.401 -21.732 12.964 1.00 55.78 188 GLN A N 1
ATOM 1500 C CA . GLN A 1 188 ? -9.145 -22.206 12.387 1.00 55.78 188 GLN A CA 1
ATOM 1501 C C . GLN A 1 188 ? -9.477 -23.359 11.434 1.00 55.78 188 GLN A C 1
ATOM 1503 O O . GLN A 1 188 ? -10.148 -24.300 11.869 1.00 55.78 188 GLN A O 1
ATOM 1508 N N . PRO A 1 189 ? -9.050 -23.320 10.161 1.00 51.38 189 PRO A N 1
ATOM 1509 C CA . PRO A 1 189 ? -8.989 -24.531 9.359 1.00 51.38 189 PRO A CA 1
ATOM 1510 C C . PRO A 1 189 ? -8.155 -25.550 10.139 1.00 51.38 189 PRO A C 1
ATOM 1512 O O . PRO A 1 189 ? -7.040 -25.241 10.560 1.00 51.38 189 PRO A O 1
ATOM 1515 N N . LEU A 1 190 ? -8.712 -26.732 10.401 1.00 42.56 190 LEU A N 1
ATOM 1516 C CA . LEU A 1 190 ? -7.902 -27.838 10.893 1.00 42.56 190 LEU A CA 1
ATOM 1517 C C . LEU A 1 190 ? -6.885 -28.130 9.792 1.00 42.56 190 LEU A C 1
ATOM 1519 O O . LEU A 1 190 ? -7.277 -28.454 8.674 1.00 42.56 190 LEU A O 1
ATOM 1523 N N . GLU A 1 191 ? -5.595 -27.986 10.093 1.00 43.09 191 GLU A N 1
ATOM 1524 C CA . GLU A 1 191 ? -4.560 -28.626 9.291 1.00 43.09 191 GLU A CA 1
ATOM 1525 C C . GLU A 1 191 ? -4.878 -30.122 9.325 1.00 43.09 191 GLU A C 1
ATOM 1527 O O . GLU A 1 191 ? -4.641 -30.797 10.332 1.00 43.09 191 GLU A O 1
ATOM 1532 N N . GLU A 1 192 ? -5.489 -30.640 8.259 1.00 37.62 192 GLU A N 1
ATOM 1533 C CA . GLU A 1 192 ? -5.543 -32.074 8.038 1.00 37.62 192 GLU A CA 1
ATOM 1534 C C . GLU A 1 192 ? -4.093 -32.531 7.923 1.00 37.62 192 GLU A C 1
ATOM 1536 O O . GLU A 1 192 ? -3.429 -32.384 6.896 1.00 37.62 192 GLU A O 1
ATOM 1541 N N . GLN A 1 193 ? -3.577 -33.046 9.038 1.00 34.28 193 GLN A N 1
ATOM 1542 C CA . GLN A 1 193 ? -2.422 -33.916 9.046 1.00 34.28 193 GLN A CA 1
ATOM 1543 C C . GLN A 1 193 ? -2.774 -35.057 8.106 1.00 34.28 193 GLN A C 1
ATOM 1545 O O . GLN A 1 193 ? -3.464 -35.989 8.507 1.00 34.28 193 GLN A O 1
ATOM 1550 N N . THR A 1 194 ? -2.356 -34.953 6.849 1.00 29.12 194 THR A N 1
ATOM 1551 C CA . THR A 1 194 ? -2.442 -36.051 5.897 1.00 29.12 194 THR A CA 1
ATOM 1552 C C . THR A 1 194 ? -1.735 -37.243 6.537 1.00 29.12 194 THR A C 1
ATOM 1554 O O . THR A 1 194 ? -0.517 -37.194 6.757 1.00 29.12 194 THR A O 1
ATOM 1557 N N . PRO A 1 195 ? -2.452 -38.321 6.899 1.00 35.75 195 PRO A N 1
ATOM 1558 C CA . PRO A 1 195 ? -1.785 -39.535 7.300 1.00 35.75 195 PRO A CA 1
ATOM 1559 C C . PRO A 1 195 ? -1.144 -40.089 6.031 1.00 35.75 195 PRO A C 1
ATOM 1561 O O . PRO A 1 195 ? -1.821 -40.515 5.096 1.00 35.75 195 PRO A O 1
ATOM 1564 N N . LYS A 1 196 ? 0.188 -40.056 5.987 1.00 41.00 196 LYS A N 1
ATOM 1565 C CA . LYS A 1 196 ? 0.947 -40.971 5.141 1.00 41.00 196 LYS A CA 1
ATOM 1566 C C . LYS A 1 196 ? 0.506 -42.386 5.512 1.00 41.00 196 LYS A C 1
ATOM 1568 O O . LYS A 1 196 ? 0.803 -42.791 6.629 1.00 41.00 196 LYS A O 1
ATOM 1573 N N . GLU A 1 197 ? -0.193 -43.079 4.611 1.00 33.06 197 GLU A N 1
ATOM 1574 C CA . GLU A 1 197 ? 0.053 -44.473 4.194 1.00 33.06 197 GLU A CA 1
ATOM 1575 C C . GLU A 1 197 ? -1.189 -45.163 3.573 1.00 33.06 197 GLU A C 1
ATOM 1577 O O . GLU A 1 197 ? -2.223 -45.289 4.216 1.00 33.06 197 GLU A O 1
ATOM 1582 N N . VAL A 1 198 ? -0.990 -45.668 2.338 1.00 34.06 198 VAL A N 1
ATOM 1583 C CA . VAL A 1 198 ? -1.624 -46.817 1.632 1.00 34.06 198 VAL A CA 1
ATOM 1584 C C . VAL A 1 198 ? -3.162 -46.852 1.482 1.00 34.06 198 VAL A C 1
ATOM 1586 O O . VAL A 1 198 ? -3.902 -46.895 2.447 1.00 34.06 198 VAL A O 1
ATOM 1589 N N . THR A 1 199 ? -3.763 -46.974 0.295 1.00 31.22 199 THR A N 1
ATOM 1590 C CA . THR A 1 199 ? -3.587 -48.015 -0.738 1.00 31.22 199 THR A CA 1
ATOM 1591 C C . THR A 1 199 ? -4.371 -47.624 -2.001 1.00 31.22 199 THR A C 1
ATOM 1593 O O . THR A 1 199 ? -5.351 -46.894 -1.945 1.00 31.22 199 THR A O 1
ATOM 1596 N N . SER A 1 200 ? -3.919 -48.165 -3.128 1.00 44.62 200 SER A N 1
ATOM 1597 C CA . SER A 1 200 ? -4.524 -48.178 -4.461 1.00 44.62 200 SER A CA 1
ATOM 1598 C C . SER A 1 200 ? -6.037 -48.447 -4.518 1.00 44.62 200 SER A C 1
ATOM 1600 O O . SER A 1 200 ? -6.480 -49.438 -3.938 1.00 44.62 200 SER A O 1
ATOM 1602 N N . LEU A 1 201 ? -6.763 -47.671 -5.332 1.00 38.50 201 LEU A N 1
ATOM 1603 C CA . LEU A 1 201 ? -7.525 -48.093 -6.528 1.00 38.50 201 LEU A CA 1
ATOM 1604 C C . LEU A 1 201 ? -8.599 -47.039 -6.873 1.00 38.50 201 LEU A C 1
ATOM 1606 O O . LEU A 1 201 ? -9.366 -46.631 -6.010 1.00 38.50 201 LEU A O 1
ATOM 1610 N N . ASP A 1 202 ? -8.619 -46.670 -8.154 1.00 38.06 202 ASP A N 1
ATOM 1611 C CA . ASP A 1 202 ? -9.734 -46.133 -8.946 1.00 38.06 202 ASP A CA 1
ATOM 1612 C C . ASP A 1 202 ? -10.419 -44.825 -8.493 1.00 38.06 202 ASP A C 1
ATOM 1614 O O . ASP A 1 202 ? -11.426 -44.831 -7.792 1.00 38.06 202 ASP A O 1
ATOM 1618 N N . GLU A 1 203 ? -9.950 -43.697 -9.041 1.00 35.09 203 GLU A N 1
ATOM 1619 C CA . GLU A 1 203 ? -10.720 -42.447 -9.138 1.00 35.09 203 GLU A CA 1
ATOM 1620 C C . GLU A 1 203 ? -10.902 -42.056 -10.613 1.00 35.09 203 GLU A C 1
ATOM 1622 O O . GLU A 1 203 ? -10.242 -41.165 -11.143 1.00 35.09 203 GLU A O 1
ATOM 1627 N N . GLU A 1 204 ? -11.827 -42.733 -11.294 1.00 40.09 204 GLU A N 1
ATOM 1628 C CA . GLU A 1 204 ? -12.583 -42.092 -12.366 1.00 40.09 204 GLU A CA 1
ATOM 1629 C C . GLU A 1 204 ? -13.998 -41.798 -11.858 1.00 40.09 204 GLU A C 1
ATOM 1631 O O . GLU A 1 204 ? -14.676 -42.670 -11.317 1.00 40.09 204 GLU A O 1
ATOM 1636 N N . ALA A 1 205 ? -14.428 -40.563 -12.123 1.00 43.69 205 ALA A N 1
ATOM 1637 C CA . ALA A 1 205 ? -15.750 -39.975 -11.916 1.00 43.69 205 ALA A CA 1
ATOM 1638 C C . ALA A 1 205 ? -16.014 -39.282 -10.561 1.00 43.69 205 ALA A C 1
ATOM 1640 O O . ALA A 1 205 ? -16.235 -39.915 -9.534 1.00 43.69 205 ALA A O 1
ATOM 1641 N N . LEU A 1 206 ? -16.188 -37.953 -10.687 1.00 45.19 206 LEU A N 1
ATOM 1642 C CA . LEU A 1 206 ? -16.892 -36.994 -9.814 1.00 45.19 206 LEU A CA 1
ATOM 1643 C C . LEU A 1 206 ? -16.033 -36.140 -8.865 1.00 45.19 206 LEU A C 1
ATOM 1645 O O . LEU A 1 206 ? -16.027 -36.345 -7.657 1.00 45.19 206 LEU A O 1
ATOM 1649 N N . SER A 1 207 ? -15.478 -35.043 -9.394 1.00 33.56 207 SER A N 1
ATOM 1650 C CA . SER A 1 207 ? -15.307 -33.807 -8.613 1.00 33.56 207 SER A CA 1
ATOM 1651 C C . SER A 1 207 ? -15.297 -32.562 -9.513 1.00 33.56 207 SER A C 1
ATOM 1653 O O . SER A 1 207 ? -14.255 -31.965 -9.775 1.00 33.56 207 SER A O 1
ATOM 1655 N N . ASP A 1 208 ? -16.472 -32.158 -9.987 1.00 42.22 208 ASP A N 1
ATOM 1656 C CA . ASP A 1 208 ? -16.709 -30.771 -10.392 1.00 42.22 208 ASP A CA 1
ATOM 1657 C C . ASP A 1 208 ? -17.381 -30.062 -9.205 1.00 42.22 208 ASP A C 1
ATOM 1659 O O . ASP A 1 208 ? -18.287 -30.629 -8.593 1.00 42.22 208 ASP A O 1
ATOM 1663 N N . SER A 1 209 ? -16.927 -28.851 -8.867 1.00 42.34 209 SER A N 1
ATOM 1664 C CA . SER A 1 209 ? -17.458 -27.906 -7.856 1.00 42.34 209 SER A CA 1
ATOM 1665 C C . SER A 1 209 ? -17.080 -28.006 -6.354 1.00 42.34 209 SER A C 1
ATOM 1667 O O . SER A 1 209 ? -17.656 -27.277 -5.548 1.00 42.34 209 SER A O 1
ATOM 1669 N N . GLY A 1 210 ? -16.073 -28.794 -5.943 1.00 31.00 210 GLY A N 1
ATOM 1670 C CA . GLY A 1 210 ? -15.624 -28.854 -4.528 1.00 31.00 210 GLY A CA 1
ATOM 1671 C C . GLY A 1 210 ? -14.272 -28.197 -4.185 1.00 31.00 210 GLY A C 1
ATOM 1672 O O . GLY A 1 210 ? -14.052 -27.803 -3.041 1.00 31.00 210 GLY A O 1
ATOM 1673 N N . GLY A 1 211 ? -13.358 -28.073 -5.156 1.00 31.28 211 GLY A N 1
ATOM 1674 C CA . GLY A 1 211 ? -11.944 -27.734 -4.904 1.00 31.28 211 GLY A CA 1
ATOM 1675 C C . GLY A 1 211 ? -11.605 -26.239 -4.804 1.00 31.28 211 GLY A C 1
ATOM 1676 O O . GLY A 1 211 ? -10.607 -25.879 -4.184 1.00 31.28 211 GLY A O 1
ATOM 1677 N N . GLU A 1 212 ? -12.430 -25.348 -5.360 1.00 37.94 212 GLU A N 1
ATOM 1678 C CA . GLU A 1 212 ? -12.140 -23.901 -5.375 1.00 37.94 212 GLU A CA 1
ATOM 1679 C C . GLU A 1 212 ? -12.346 -23.217 -4.013 1.00 37.94 212 GLU A C 1
ATOM 1681 O O . GLU A 1 212 ? -11.684 -22.225 -3.706 1.00 37.94 212 GLU A O 1
ATOM 1686 N N . ILE A 1 213 ? -13.225 -23.750 -3.157 1.00 40.69 213 ILE A N 1
ATOM 1687 C CA . ILE A 1 213 ? -13.583 -23.102 -1.884 1.00 40.69 213 ILE A CA 1
ATOM 1688 C C . ILE A 1 213 ? -12.438 -23.202 -0.860 1.00 40.69 213 ILE A C 1
ATOM 1690 O O . ILE A 1 213 ? -12.223 -22.269 -0.085 1.00 40.69 213 ILE A O 1
ATOM 1694 N N . LEU A 1 214 ? -11.670 -24.297 -0.871 1.00 37.16 214 LEU A N 1
ATOM 1695 C CA . LEU A 1 214 ? -10.555 -24.498 0.063 1.00 37.16 214 LEU A CA 1
ATOM 1696 C C . LEU A 1 214 ? -9.327 -23.659 -0.323 1.00 37.16 214 LEU A C 1
ATOM 1698 O O . LEU A 1 214 ? -8.707 -23.052 0.552 1.00 37.16 214 LEU A O 1
ATOM 1702 N N . SER A 1 215 ? -9.035 -23.548 -1.625 1.00 38.59 215 SER A N 1
ATOM 1703 C CA . SER A 1 215 ? -7.924 -22.743 -2.158 1.00 38.59 215 SER A CA 1
ATOM 1704 C C . SER A 1 215 ? -8.075 -21.254 -1.832 1.00 38.59 215 SER A C 1
ATOM 1706 O O . SER A 1 215 ? -7.114 -20.638 -1.383 1.00 38.59 215 SER A O 1
ATOM 1708 N N . ALA A 1 216 ? -9.276 -20.688 -1.973 1.00 39.81 216 ALA A N 1
ATOM 1709 C CA . ALA A 1 216 ? -9.502 -19.261 -1.744 1.00 39.81 216 ALA A CA 1
ATOM 1710 C C . ALA A 1 216 ? -9.434 -18.851 -0.256 1.00 39.81 216 ALA A C 1
ATOM 1712 O O . ALA A 1 216 ? -9.252 -17.674 0.057 1.00 39.81 216 ALA A O 1
ATOM 1713 N N . SER A 1 217 ? -9.564 -19.804 0.678 1.00 51.69 217 SER A N 1
ATOM 1714 C CA . SER A 1 217 ? -9.374 -19.531 2.111 1.00 51.69 217 SER A CA 1
ATOM 1715 C C . SER A 1 217 ? -7.906 -19.297 2.486 1.00 51.69 217 SER A C 1
ATOM 1717 O O . SER A 1 217 ? -7.635 -18.587 3.452 1.00 51.69 217 SER A O 1
ATOM 1719 N N . SER A 1 218 ? -6.970 -19.848 1.700 1.00 59.88 218 SER A N 1
ATOM 1720 C CA . SER A 1 218 ? -5.528 -19.749 1.948 1.00 59.88 218 SER A CA 1
ATOM 1721 C C . SER A 1 218 ? -4.937 -18.383 1.577 1.00 59.88 218 SER A C 1
ATOM 1723 O O . SER A 1 218 ? -3.866 -18.039 2.073 1.00 59.88 218 SER A O 1
ATOM 1725 N N . ASP A 1 219 ? -5.618 -17.605 0.730 1.00 79.94 219 ASP A N 1
ATOM 1726 C CA . ASP A 1 219 ? -5.116 -16.321 0.220 1.00 79.94 219 ASP A CA 1
ATOM 1727 C C . ASP A 1 219 ? -5.478 -15.126 1.120 1.00 79.94 219 ASP A C 1
ATOM 1729 O O . ASP A 1 219 ? -4.887 -14.049 1.000 1.00 79.94 219 ASP A O 1
ATOM 1733 N N . ILE A 1 220 ? -6.444 -15.289 2.034 1.00 90.12 220 ILE A N 1
ATOM 1734 C CA . ILE A 1 220 ? -6.820 -14.246 2.996 1.00 90.12 220 ILE A CA 1
ATOM 1735 C C . ILE A 1 220 ? -5.811 -14.256 4.152 1.00 90.12 220 ILE A C 1
ATOM 1737 O O . ILE A 1 220 ? -5.696 -15.261 4.855 1.00 90.12 220 ILE A O 1
ATOM 1741 N N . PRO A 1 221 ? -5.119 -13.137 4.434 1.00 92.62 221 PRO A N 1
ATOM 1742 C CA . PRO A 1 221 ? -4.157 -13.097 5.522 1.00 92.62 221 PRO A CA 1
ATOM 1743 C C . PRO A 1 221 ? -4.819 -13.313 6.885 1.00 92.62 221 PRO A C 1
ATOM 1745 O O . PRO A 1 221 ? -5.803 -12.653 7.232 1.00 92.62 221 PRO A O 1
ATOM 1748 N N . SER A 1 222 ? -4.220 -14.168 7.712 1.00 90.94 222 SER A N 1
ATOM 1749 C CA . SER A 1 222 ? -4.684 -14.399 9.082 1.00 90.94 222 SER A CA 1
ATOM 1750 C C . SER A 1 222 ? -4.566 -13.130 9.944 1.00 90.94 222 SER A C 1
ATOM 1752 O O . SER A 1 222 ? -3.686 -12.293 9.700 1.00 90.94 222 SER A O 1
ATOM 1754 N N . PRO A 1 223 ? -5.399 -12.955 10.983 1.00 91.00 223 PRO A N 1
ATOM 1755 C CA . PRO A 1 223 ? -5.205 -11.904 11.987 1.00 91.00 223 PRO A CA 1
ATOM 1756 C C . PRO A 1 223 ? -3.928 -12.145 12.822 1.00 91.00 223 PRO A C 1
ATOM 1758 O O . PRO A 1 223 ? -3.133 -13.037 12.528 1.00 91.00 223 PRO A O 1
ATOM 1761 N N . LEU A 1 224 ? -3.685 -11.328 13.854 1.00 90.19 224 LEU A N 1
ATOM 1762 C CA . LEU A 1 224 ? -2.615 -11.613 14.817 1.00 90.19 224 LEU A CA 1
ATOM 1763 C C . LEU A 1 224 ? -3.012 -12.782 15.734 1.00 90.19 224 LEU A C 1
ATOM 1765 O O . LEU A 1 224 ? -4.133 -12.827 16.236 1.00 90.19 224 LEU A O 1
ATOM 1769 N N . ASP A 1 225 ? -2.057 -13.671 16.014 1.00 86.50 225 ASP A N 1
ATOM 1770 C CA . ASP A 1 225 ? -2.279 -14.879 16.832 1.00 86.50 225 ASP A CA 1
ATOM 1771 C C . ASP A 1 225 ? -2.453 -14.580 18.329 1.00 86.50 225 ASP A C 1
ATOM 1773 O O . ASP A 1 225 ? -2.866 -15.432 19.114 1.00 86.50 225 ASP A O 1
ATOM 1777 N N . THR A 1 226 ? -2.113 -13.362 18.752 1.00 87.06 226 THR A N 1
ATOM 1778 C CA . THR A 1 226 ? -2.203 -12.927 20.146 1.00 87.06 226 THR A CA 1
ATOM 1779 C C . THR A 1 226 ? -3.416 -12.027 20.368 1.00 87.06 226 THR A C 1
ATOM 1781 O O . THR A 1 226 ? -3.636 -11.123 19.556 1.00 87.06 226 THR A O 1
ATOM 1784 N N . PRO A 1 227 ? -4.132 -12.166 21.502 1.00 89.81 227 PRO A N 1
ATOM 1785 C CA . PRO A 1 227 ? -5.204 -11.251 21.877 1.00 89.81 227 PRO A CA 1
ATOM 1786 C C . PRO A 1 227 ? -4.751 -9.788 21.840 1.00 89.81 227 PRO A C 1
ATOM 1788 O O . PRO A 1 227 ? -3.736 -9.422 22.441 1.00 89.81 227 PRO A O 1
ATOM 1791 N N . LEU A 1 228 ? -5.521 -8.946 21.154 1.00 92.44 228 LEU A N 1
ATOM 1792 C CA . LEU A 1 228 ? -5.257 -7.517 21.061 1.00 92.44 228 LEU A CA 1
ATOM 1793 C C . LEU A 1 228 ? -5.475 -6.837 22.415 1.00 92.44 228 LEU A C 1
ATOM 1795 O O . LEU A 1 228 ? -6.466 -7.080 23.105 1.00 92.44 228 LEU A O 1
ATOM 1799 N N . GLN A 1 229 ? -4.538 -5.962 22.772 1.00 91.38 229 GLN A N 1
ATOM 1800 C CA . GLN A 1 229 ? -4.622 -5.147 23.982 1.00 91.38 229 GLN A CA 1
ATOM 1801 C C . GLN A 1 229 ? -5.588 -3.980 23.798 1.00 91.38 229 GLN A C 1
ATOM 1803 O O . GLN A 1 229 ? -5.790 -3.505 22.677 1.00 91.38 229 GLN A O 1
ATOM 1808 N N . VAL A 1 230 ? -6.116 -3.489 24.919 1.00 91.12 230 VAL A N 1
ATOM 1809 C CA . VAL A 1 230 ? -6.956 -2.294 24.947 1.00 91.12 230 VAL A CA 1
ATOM 1810 C C . VAL A 1 230 ? -6.073 -1.049 24.812 1.00 91.12 230 VAL A C 1
ATOM 1812 O O . VAL A 1 230 ? -5.009 -0.947 25.422 1.00 91.12 230 VAL A O 1
ATOM 1815 N N . ILE A 1 231 ? -6.511 -0.058 24.042 1.00 91.19 231 ILE A N 1
ATOM 1816 C CA . ILE A 1 231 ? -5.777 1.177 23.743 1.00 91.19 231 ILE A CA 1
ATOM 1817 C C . ILE A 1 231 ? -5.391 1.947 25.005 1.00 91.19 231 ILE A C 1
ATOM 1819 O O . ILE A 1 231 ? -4.309 2.536 25.062 1.00 91.19 231 ILE A O 1
ATOM 1823 N N . LYS A 1 232 ? -6.247 1.912 26.031 1.00 89.38 232 LYS A N 1
ATOM 1824 C CA . LYS A 1 232 ? -5.993 2.545 27.333 1.00 89.38 232 LYS A CA 1
ATOM 1825 C C . LYS A 1 232 ? -4.733 2.008 28.018 1.00 89.38 232 LYS A C 1
ATOM 1827 O O . LYS A 1 232 ? -4.074 2.764 28.725 1.00 89.38 232 LYS A O 1
ATOM 1832 N N . ASP A 1 233 ? -4.374 0.752 27.763 1.00 90.56 233 ASP A N 1
ATOM 1833 C CA . ASP A 1 233 ? -3.190 0.117 28.349 1.00 90.56 233 ASP A CA 1
ATOM 1834 C C . ASP A 1 233 ? -1.913 0.453 27.558 1.00 90.56 233 ASP A C 1
ATOM 1836 O O . ASP A 1 233 ? -0.805 0.406 28.093 1.00 90.56 233 ASP A O 1
ATOM 1840 N N . LEU A 1 234 ? -2.053 0.849 26.288 1.00 88.25 234 LEU A N 1
ATOM 1841 C CA . LEU A 1 234 ? -0.935 1.215 25.412 1.00 88.25 234 LEU A CA 1
ATOM 1842 C C . LEU A 1 234 ? -0.494 2.674 25.577 1.00 88.25 234 LEU A C 1
ATOM 1844 O O . LEU A 1 234 ? 0.662 3.010 25.307 1.00 88.25 234 LEU A O 1
ATOM 1848 N N . THR A 1 235 ? -1.406 3.565 25.971 1.00 88.94 235 THR A N 1
ATOM 1849 C CA . THR A 1 235 ? -1.126 4.997 26.113 1.00 88.94 235 THR A CA 1
ATOM 1850 C C . THR A 1 235 ? -2.030 5.661 27.144 1.00 88.94 235 THR A C 1
ATOM 1852 O O . THR A 1 235 ? -3.245 5.501 27.135 1.00 88.94 235 THR A O 1
ATOM 1855 N N . ALA A 1 236 ? -1.436 6.518 27.977 1.00 84.88 236 ALA A N 1
ATOM 1856 C CA . ALA A 1 236 ? -2.185 7.395 28.877 1.00 84.88 236 ALA A CA 1
ATOM 1857 C C . ALA A 1 236 ? -2.801 8.613 28.157 1.00 84.88 236 ALA A C 1
ATOM 1859 O O . ALA A 1 236 ? -3.698 9.266 28.685 1.00 84.88 236 ALA A O 1
ATOM 1860 N N . LYS A 1 237 ? -2.299 8.962 26.963 1.00 90.06 237 LYS A N 1
ATOM 1861 C CA . LYS A 1 237 ? -2.814 10.078 26.156 1.00 90.06 237 LYS A CA 1
ATOM 1862 C C . LYS A 1 237 ? -3.984 9.618 25.300 1.00 90.06 237 LYS A C 1
ATOM 1864 O O . LYS A 1 237 ? -3.920 8.526 24.739 1.00 90.06 237 LYS A O 1
ATOM 1869 N N . GLN A 1 238 ? -4.983 10.484 25.128 1.00 86.06 238 GLN A N 1
ATOM 1870 C CA . GLN A 1 238 ? -6.066 10.218 24.186 1.00 86.06 238 GLN A CA 1
ATOM 1871 C C . GLN A 1 238 ? -5.509 9.989 22.769 1.00 86.06 238 GLN A C 1
ATOM 1873 O O . GLN A 1 238 ? -4.622 10.739 22.338 1.00 86.06 238 GLN A O 1
ATOM 1878 N N . PRO A 1 239 ? -6.000 8.961 22.052 1.00 90.75 239 PRO A N 1
ATOM 1879 C CA . PRO A 1 239 ? -5.636 8.730 20.662 1.00 90.75 239 PRO A CA 1
ATOM 1880 C C . PRO A 1 239 ? -5.950 9.950 19.792 1.00 90.75 239 PRO A C 1
ATOM 1882 O O . PRO A 1 239 ? -6.912 10.676 20.037 1.00 90.75 239 PRO A O 1
ATOM 1885 N N . SER A 1 240 ? -5.131 10.182 18.765 1.00 91.88 240 SER A N 1
ATOM 1886 C CA . SER A 1 240 ? -5.358 11.290 17.834 1.00 91.88 240 SER A CA 1
ATOM 1887 C C . SER A 1 240 ? -6.685 11.104 17.082 1.00 91.88 240 SER A C 1
ATOM 1889 O O . SER A 1 240 ? -6.940 9.999 16.596 1.00 91.88 240 SER A O 1
ATOM 1891 N N . PRO A 1 241 ? -7.485 12.169 16.887 1.00 93.00 241 PRO A N 1
ATOM 1892 C CA . PRO A 1 241 ? -8.695 12.094 16.067 1.00 93.00 241 PRO A CA 1
ATOM 1893 C C . PRO A 1 241 ? -8.392 11.817 14.583 1.00 93.00 241 PRO A C 1
ATOM 1895 O O . PRO A 1 241 ? -9.280 11.427 13.835 1.00 93.00 241 PRO A O 1
ATOM 1898 N N . LEU A 1 242 ? -7.135 11.973 14.150 1.00 95.81 242 LEU A N 1
ATOM 1899 C CA . LEU A 1 242 ? -6.703 11.750 12.767 1.00 95.81 242 LEU A CA 1
ATOM 1900 C C . LEU A 1 242 ? -6.391 10.278 12.452 1.00 95.81 242 LEU A C 1
ATOM 1902 O O . LEU A 1 242 ? -5.970 9.969 11.340 1.00 95.81 242 LEU A O 1
ATOM 1906 N N . LEU A 1 243 ? -6.586 9.345 13.392 1.00 95.69 243 LEU A N 1
ATOM 1907 C CA . LEU A 1 243 ? -6.249 7.932 13.172 1.00 95.69 243 LEU A CA 1
ATOM 1908 C C . LEU A 1 243 ? -7.023 7.289 12.017 1.00 95.69 243 LEU A C 1
ATOM 1910 O O . LEU A 1 243 ? -6.431 6.485 11.304 1.00 95.69 243 LEU A O 1
ATOM 1914 N N . GLY A 1 244 ? -8.273 7.688 11.762 1.00 97.19 244 GLY A N 1
ATOM 1915 C CA . GLY A 1 244 ? -9.015 7.236 10.576 1.00 97.19 244 GLY A CA 1
ATOM 1916 C C . GLY A 1 244 ? -8.403 7.733 9.256 1.00 97.19 244 GLY A C 1
ATOM 1917 O O . GLY A 1 244 ? -8.309 6.988 8.279 1.00 97.19 244 GLY A O 1
ATOM 1918 N N . VAL A 1 245 ? -7.890 8.968 9.239 1.00 97.69 245 VAL A N 1
ATOM 1919 C CA . VAL A 1 245 ? -7.170 9.524 8.079 1.00 97.69 245 VAL A CA 1
ATOM 1920 C C . VAL A 1 245 ? -5.852 8.779 7.865 1.00 97.69 245 VAL A C 1
ATOM 1922 O O . VAL A 1 245 ? -5.548 8.348 6.755 1.00 97.69 245 VAL A O 1
ATOM 1925 N N . HIS A 1 246 ? -5.093 8.572 8.942 1.00 97.88 246 HIS A N 1
ATOM 1926 C CA . HIS A 1 246 ? -3.841 7.818 8.912 1.00 97.88 246 HIS A CA 1
ATOM 1927 C C . HIS A 1 246 ? -4.060 6.363 8.475 1.00 97.88 246 HIS A C 1
ATOM 1929 O O . HIS A 1 246 ? -3.258 5.832 7.712 1.00 97.88 246 HIS A O 1
ATOM 1935 N N . LEU A 1 247 ? -5.147 5.727 8.926 1.00 98.50 247 LEU A N 1
ATOM 1936 C CA . LEU A 1 247 ? -5.549 4.389 8.497 1.00 98.50 247 LEU A CA 1
ATOM 1937 C C . LEU A 1 247 ? -5.771 4.349 6.985 1.00 98.50 247 LEU A C 1
ATOM 1939 O O . LEU A 1 247 ? -5.261 3.451 6.327 1.00 98.50 247 LEU A O 1
ATOM 1943 N N . THR A 1 248 ? -6.464 5.342 6.426 1.00 98.44 248 THR A N 1
ATOM 1944 C CA . THR A 1 248 ? -6.721 5.415 4.979 1.00 98.44 248 THR A CA 1
ATOM 1945 C C . THR A 1 248 ? -5.418 5.473 4.171 1.00 98.44 248 THR A C 1
ATOM 1947 O O . THR A 1 248 ? -5.272 4.751 3.187 1.00 98.44 248 THR A O 1
ATOM 1950 N N . GLU A 1 249 ? -4.434 6.265 4.620 1.00 98.25 249 GLU A N 1
ATOM 1951 C CA . GLU A 1 249 ? -3.093 6.315 4.012 1.00 98.25 249 GLU A CA 1
ATOM 1952 C C . GLU A 1 249 ? -2.379 4.951 4.080 1.00 98.25 249 GLU A C 1
ATOM 1954 O O . GLU A 1 249 ? -1.762 4.507 3.110 1.00 98.25 249 GLU A O 1
ATOM 1959 N N . VAL A 1 250 ? -2.469 4.272 5.229 1.00 98.62 250 VAL A N 1
ATOM 1960 C CA . VAL A 1 250 ? -1.844 2.960 5.455 1.00 98.62 250 VAL A CA 1
ATOM 1961 C C . VAL A 1 250 ? -2.482 1.875 4.593 1.00 98.62 250 VAL A C 1
ATOM 1963 O O . VAL A 1 250 ? -1.748 1.097 3.98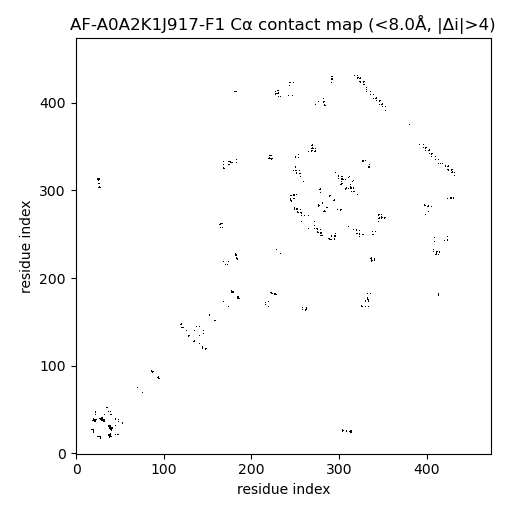8 1.00 98.62 250 VAL A O 1
ATOM 1966 N N . ILE A 1 251 ? -3.813 1.840 4.489 1.00 98.75 251 ILE A N 1
ATOM 1967 C CA . ILE A 1 251 ? -4.531 0.882 3.641 1.00 98.75 251 ILE A CA 1
ATOM 1968 C C . ILE A 1 251 ? -4.188 1.100 2.167 1.00 98.75 251 ILE A C 1
ATOM 1970 O O . ILE A 1 251 ? -3.865 0.131 1.482 1.00 98.75 251 ILE A O 1
ATOM 1974 N N . TYR A 1 252 ? -4.161 2.348 1.688 1.00 98.75 252 TYR A N 1
ATOM 1975 C CA . TYR A 1 252 ? -3.715 2.638 0.323 1.00 98.75 252 TYR A CA 1
ATOM 1976 C C . TYR A 1 252 ? -2.278 2.150 0.095 1.00 98.75 252 TYR A C 1
ATOM 1978 O O . TYR A 1 252 ? -1.983 1.504 -0.912 1.00 98.75 252 TYR A O 1
ATOM 1986 N N . GLY A 1 253 ? -1.370 2.441 1.036 1.00 98.38 253 GLY A N 1
ATOM 1987 C CA . GLY A 1 253 ? 0.019 1.990 0.972 1.00 98.38 253 GLY A CA 1
ATOM 1988 C C . GLY A 1 253 ? 0.148 0.468 0.929 1.00 98.38 253 GLY A C 1
ATOM 1989 O O . GLY A 1 253 ? 0.921 -0.046 0.129 1.00 98.38 253 GLY A O 1
ATOM 1990 N N . TYR A 1 254 ? -0.639 -0.245 1.735 1.00 98.69 254 TYR A N 1
ATOM 1991 C CA . TYR A 1 254 ? -0.698 -1.706 1.736 1.00 98.69 254 TYR A CA 1
ATOM 1992 C C . TYR A 1 254 ? -1.196 -2.256 0.394 1.00 98.69 254 TYR A C 1
ATOM 1994 O O . TYR A 1 254 ? -0.531 -3.109 -0.192 1.00 98.69 254 TYR A O 1
ATOM 2002 N N . CYS A 1 255 ? -2.290 -1.705 -0.146 1.00 98.50 255 CYS A N 1
ATOM 2003 C CA . CYS A 1 255 ? -2.826 -2.103 -1.450 1.00 98.50 255 CYS A CA 1
ATOM 2004 C C . CYS A 1 255 ? -1.796 -1.895 -2.571 1.00 98.50 255 CYS A C 1
ATOM 2006 O O . CYS A 1 255 ? -1.591 -2.782 -3.399 1.00 98.50 255 CYS A O 1
ATOM 2008 N N . PHE A 1 256 ? -1.106 -0.745 -2.575 1.00 98.38 256 PHE A N 1
ATOM 2009 C CA . PHE A 1 256 ? -0.033 -0.469 -3.532 1.00 98.38 256 PHE A CA 1
ATOM 2010 C C . PHE A 1 256 ? 1.090 -1.500 -3.426 1.00 98.38 256 PHE A C 1
ATOM 2012 O O . PHE A 1 256 ? 1.509 -2.044 -4.446 1.00 98.38 256 PHE A O 1
ATOM 2019 N N . THR A 1 257 ? 1.574 -1.765 -2.208 1.00 98.06 257 THR A N 1
ATOM 2020 C CA . THR A 1 257 ? 2.665 -2.714 -1.980 1.00 98.06 257 THR A CA 1
ATOM 2021 C C . THR A 1 257 ? 2.283 -4.103 -2.477 1.00 98.06 257 THR A C 1
ATOM 2023 O O . THR A 1 257 ? 3.013 -4.673 -3.274 1.00 98.06 257 THR A O 1
ATOM 2026 N N . LEU A 1 258 ? 1.123 -4.637 -2.100 1.00 97.50 258 LEU A N 1
ATOM 2027 C CA . LEU A 1 258 ? 0.741 -5.989 -2.515 1.00 97.50 258 LEU A CA 1
ATOM 2028 C C . LEU A 1 258 ? 0.538 -6.108 -4.024 1.00 97.50 258 LEU A C 1
ATOM 2030 O O . LEU A 1 258 ? 0.987 -7.083 -4.619 1.00 97.50 258 LEU A O 1
ATOM 2034 N N . ARG A 1 259 ? -0.050 -5.098 -4.674 1.00 95.56 259 ARG A N 1
ATOM 2035 C CA . ARG A 1 259 ? -0.151 -5.097 -6.139 1.00 95.56 259 ARG A CA 1
ATOM 2036 C C . ARG A 1 259 ? 1.209 -4.987 -6.827 1.00 95.56 259 ARG A C 1
ATOM 2038 O O . ARG A 1 259 ? 1.388 -5.583 -7.883 1.00 95.56 259 ARG A O 1
ATOM 2045 N N . LEU A 1 260 ? 2.160 -4.245 -6.255 1.00 94.44 260 LEU A N 1
ATOM 2046 C CA . LEU A 1 260 ? 3.515 -4.139 -6.803 1.00 94.44 260 LEU A CA 1
ATOM 2047 C C . LEU A 1 260 ? 4.265 -5.477 -6.733 1.00 94.44 260 LEU A C 1
ATOM 2049 O O . LEU A 1 260 ? 5.023 -5.790 -7.646 1.00 94.44 260 LEU A O 1
ATOM 2053 N N . PHE A 1 261 ? 4.026 -6.252 -5.675 1.00 94.06 261 PHE A N 1
ATOM 2054 C CA . PHE A 1 261 ? 4.651 -7.554 -5.428 1.00 94.06 261 PHE A CA 1
ATOM 2055 C C . PHE A 1 261 ? 3.797 -8.741 -5.899 1.00 94.06 261 PHE A C 1
ATOM 2057 O O . PHE A 1 261 ? 4.126 -9.883 -5.605 1.00 94.06 261 PHE A O 1
ATOM 2064 N N . ASN A 1 262 ? 2.706 -8.494 -6.634 1.00 92.06 262 ASN A N 1
ATOM 2065 C CA . ASN A 1 262 ? 1.788 -9.536 -7.108 1.00 92.06 262 ASN A CA 1
ATOM 2066 C C . ASN A 1 262 ? 1.356 -10.502 -5.980 1.00 92.06 262 ASN A C 1
ATOM 2068 O O . ASN A 1 262 ? 1.394 -11.716 -6.147 1.00 92.06 262 ASN A O 1
ATOM 2072 N N . GLY A 1 263 ? 1.023 -9.955 -4.806 1.00 93.75 263 GLY A N 1
ATOM 2073 C CA . GLY A 1 263 ? 0.633 -10.707 -3.608 1.00 93.75 263 GLY A CA 1
ATOM 2074 C C . GLY A 1 263 ? 1.793 -11.292 -2.794 1.00 93.75 263 GLY A C 1
ATOM 2075 O O . GLY A 1 263 ? 1.667 -11.418 -1.578 1.00 93.75 263 GLY A O 1
ATOM 2076 N N . ASP A 1 264 ? 2.943 -11.563 -3.414 1.00 92.56 264 ASP A N 1
ATOM 2077 C CA . ASP A 1 264 ? 4.098 -12.189 -2.767 1.00 92.56 264 ASP A CA 1
ATOM 2078 C C . ASP A 1 264 ? 5.100 -11.151 -2.246 1.00 92.56 264 ASP A C 1
ATOM 2080 O O . ASP A 1 264 ? 6.197 -10.955 -2.769 1.00 92.56 264 ASP A O 1
ATOM 2084 N N . TRP A 1 265 ? 4.736 -10.459 -1.166 1.00 94.56 265 TRP A N 1
ATOM 2085 C CA . TRP A 1 265 ? 5.697 -9.602 -0.464 1.00 94.56 265 TRP A CA 1
ATOM 2086 C C . TRP A 1 265 ? 6.808 -10.409 0.236 1.00 94.56 265 TRP A C 1
ATOM 2088 O O . TRP A 1 265 ? 7.811 -9.826 0.654 1.00 94.56 265 TRP A O 1
ATOM 2098 N N . GLY A 1 266 ? 6.633 -11.727 0.387 1.00 92.94 266 GLY A N 1
ATOM 2099 C CA . GLY A 1 266 ? 7.567 -12.632 1.051 1.00 92.94 266 GLY A CA 1
ATOM 2100 C C . GLY A 1 266 ? 8.864 -12.848 0.272 1.00 92.94 266 GLY A C 1
ATOM 2101 O O . GLY A 1 266 ? 9.889 -13.139 0.889 1.00 92.94 266 GLY A O 1
ATOM 2102 N N . SER A 1 267 ? 8.847 -12.644 -1.050 1.00 89.88 267 SER A N 1
ATOM 2103 C CA . SER A 1 267 ? 10.027 -12.776 -1.913 1.00 89.88 267 SER A CA 1
ATOM 2104 C C . SER A 1 267 ? 11.136 -11.763 -1.590 1.00 89.88 267 SER A C 1
ATOM 2106 O O . SER A 1 267 ? 12.319 -12.085 -1.679 1.00 89.88 267 SER A O 1
ATOM 2108 N N . ASP A 1 268 ? 10.766 -10.532 -1.215 1.00 91.00 268 ASP A N 1
ATOM 2109 C CA . ASP A 1 268 ? 11.681 -9.498 -0.707 1.00 91.00 268 ASP A CA 1
ATOM 2110 C C . ASP A 1 268 ? 10.968 -8.635 0.354 1.00 91.00 268 ASP A C 1
ATOM 2112 O O . ASP A 1 268 ? 10.487 -7.526 0.070 1.00 91.00 268 ASP A O 1
ATOM 2116 N N . PRO A 1 269 ? 10.908 -9.115 1.611 1.00 93.75 269 PRO A N 1
ATOM 2117 C CA . PRO A 1 269 ? 10.178 -8.430 2.672 1.00 93.75 269 PRO A CA 1
ATOM 2118 C C . PRO A 1 269 ? 10.762 -7.051 2.982 1.00 93.75 269 PRO A C 1
ATOM 2120 O O . PRO A 1 269 ? 10.038 -6.128 3.368 1.00 93.75 269 PRO A O 1
ATOM 2123 N N . LEU A 1 270 ? 12.082 -6.885 2.830 1.00 93.50 270 LEU A N 1
ATOM 2124 C CA . LEU A 1 270 ? 12.748 -5.618 3.100 1.00 93.50 270 LEU A CA 1
ATOM 2125 C C . LEU A 1 270 ? 12.346 -4.554 2.082 1.00 93.50 270 LEU A C 1
ATOM 2127 O O . LEU A 1 270 ? 12.029 -3.435 2.498 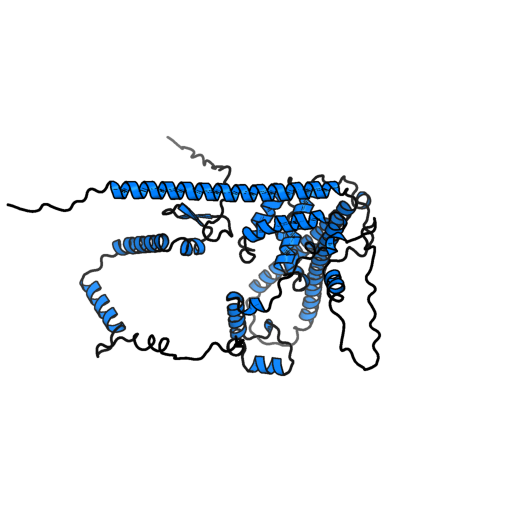1.00 93.50 270 LEU A O 1
ATOM 2131 N N . ASP A 1 271 ? 12.369 -4.868 0.788 1.00 93.06 271 ASP A N 1
ATOM 2132 C CA . ASP A 1 271 ? 11.948 -3.911 -0.232 1.00 93.06 271 ASP A CA 1
ATOM 2133 C C . ASP A 1 271 ? 10.450 -3.618 -0.123 1.00 93.06 271 ASP A C 1
ATOM 2135 O O . ASP A 1 271 ? 10.071 -2.446 -0.044 1.00 93.06 271 ASP A O 1
ATOM 2139 N N . ALA A 1 272 ? 9.609 -4.642 0.065 1.00 96.75 272 ALA A N 1
ATOM 2140 C CA . ALA A 1 272 ? 8.174 -4.468 0.289 1.00 96.75 272 ALA A CA 1
ATOM 2141 C C . ALA A 1 272 ? 7.876 -3.535 1.478 1.00 96.75 272 ALA A C 1
ATOM 2143 O O . ALA A 1 272 ? 7.040 -2.626 1.387 1.00 96.75 272 ALA A O 1
ATOM 2144 N N . ALA A 1 273 ? 8.611 -3.679 2.588 1.00 97.56 273 ALA A N 1
ATOM 2145 C CA . ALA A 1 273 ? 8.456 -2.806 3.748 1.00 97.56 273 ALA A CA 1
ATOM 2146 C C . ALA A 1 273 ? 8.897 -1.369 3.450 1.00 97.56 273 ALA A C 1
ATOM 2148 O O . ALA A 1 273 ? 8.265 -0.410 3.898 1.00 97.56 273 ALA A O 1
ATOM 2149 N N . LEU A 1 274 ? 9.986 -1.187 2.701 1.00 94.75 274 LEU A N 1
ATOM 2150 C CA . LEU A 1 274 ? 10.450 0.143 2.313 1.00 94.75 274 LEU A CA 1
ATOM 2151 C C . LEU A 1 274 ? 9.474 0.823 1.351 1.00 94.75 274 LEU A C 1
ATOM 2153 O O . LEU A 1 274 ? 9.239 2.022 1.511 1.00 94.75 274 LEU A O 1
ATOM 2157 N N . VAL A 1 275 ? 8.868 0.074 0.428 1.00 96.69 275 VAL A N 1
ATOM 2158 C CA . VAL A 1 275 ? 7.792 0.549 -0.445 1.00 96.69 275 VAL A CA 1
ATOM 2159 C C . VAL A 1 275 ? 6.591 1.004 0.382 1.00 96.69 275 VAL A C 1
ATOM 2161 O O . VAL A 1 275 ? 6.160 2.151 0.234 1.00 96.69 275 VAL A O 1
ATOM 2164 N N . LEU A 1 276 ? 6.126 0.178 1.326 1.00 98.06 276 LEU A N 1
ATOM 2165 C CA . LEU A 1 276 ? 5.026 0.538 2.226 1.00 98.06 276 LEU A CA 1
ATOM 2166 C C . LEU A 1 276 ? 5.329 1.841 2.982 1.00 98.06 276 LEU A C 1
ATOM 2168 O O . LEU A 1 276 ? 4.505 2.749 3.011 1.00 98.06 276 LEU A O 1
ATOM 2172 N N . LEU A 1 277 ? 6.535 1.985 3.542 1.00 96.38 277 LEU A N 1
ATOM 2173 C CA . LEU A 1 277 ? 6.961 3.196 4.260 1.00 96.38 277 LEU A CA 1
ATOM 2174 C C . LEU A 1 277 ? 7.144 4.424 3.349 1.00 96.38 277 LEU A C 1
ATOM 2176 O O . LEU A 1 277 ? 7.151 5.555 3.846 1.00 96.38 277 LEU A O 1
ATOM 2180 N N . CYS A 1 278 ? 7.375 4.216 2.052 1.00 94.81 278 CYS A N 1
ATOM 2181 C CA . CYS A 1 278 ? 7.496 5.276 1.055 1.00 94.81 278 CYS A CA 1
ATOM 2182 C C . CYS A 1 278 ? 6.129 5.823 0.635 1.00 94.81 278 CYS A C 1
ATOM 2184 O O . CYS A 1 278 ? 6.010 7.037 0.457 1.00 94.81 278 CYS A O 1
ATOM 2186 N N . ILE A 1 279 ? 5.123 4.956 0.498 1.00 96.31 279 ILE A N 1
ATOM 2187 C CA . ILE A 1 279 ? 3.756 5.360 0.148 1.00 96.31 279 ILE A CA 1
ATOM 2188 C C . ILE A 1 279 ? 2.983 5.837 1.382 1.00 96.31 279 ILE A C 1
ATOM 2190 O O . ILE A 1 279 ? 2.413 6.924 1.341 1.00 96.31 279 ILE A O 1
ATOM 2194 N N . ALA A 1 280 ? 3.019 5.078 2.483 1.00 97.25 280 ALA A N 1
ATOM 2195 C CA . ALA A 1 280 ? 2.421 5.437 3.768 1.00 97.25 280 ALA A CA 1
ATOM 2196 C C . ALA A 1 280 ? 3.439 6.192 4.638 1.00 97.25 280 ALA A C 1
ATOM 2198 O O . ALA A 1 280 ? 4.097 5.650 5.540 1.00 97.25 280 ALA A O 1
ATOM 2199 N N . LYS A 1 281 ? 3.578 7.490 4.373 1.00 95.12 281 LYS A N 1
ATOM 2200 C CA . LYS A 1 281 ? 4.513 8.389 5.060 1.00 95.12 281 LYS A CA 1
ATOM 2201 C C . LYS A 1 281 ? 4.184 8.522 6.549 1.00 95.12 281 LYS A C 1
ATOM 2203 O O . LYS A 1 281 ? 5.114 8.758 7.330 1.00 95.12 281 LYS A O 1
ATOM 2208 N N . VAL A 1 282 ? 2.935 8.272 6.962 1.00 96.19 282 VAL A N 1
ATOM 2209 C CA . VAL A 1 282 ? 2.522 8.142 8.375 1.00 96.19 282 VAL A CA 1
ATOM 2210 C C . VAL A 1 282 ? 3.375 7.107 9.112 1.00 96.19 282 VAL A C 1
ATOM 2212 O O . VAL A 1 282 ? 3.802 7.343 10.248 1.00 96.19 282 VAL A O 1
ATOM 2215 N N . LEU A 1 283 ? 3.695 5.983 8.463 1.00 93.88 283 LEU A N 1
ATOM 2216 C CA . LEU A 1 283 ? 4.550 4.933 9.021 1.00 93.88 283 LEU A CA 1
ATOM 2217 C C . LEU A 1 283 ? 6.031 5.295 8.887 1.00 93.88 283 LEU A C 1
ATOM 2219 O O . LEU A 1 283 ? 6.802 5.089 9.826 1.00 93.88 283 LEU A O 1
ATOM 2223 N N . GLY A 1 284 ? 6.412 5.872 7.744 1.00 82.50 284 GLY A N 1
ATOM 2224 C CA . GLY A 1 284 ? 7.795 6.174 7.385 1.00 82.50 284 GLY A CA 1
ATOM 2225 C C . GLY A 1 284 ? 8.390 7.405 8.074 1.00 82.50 284 GLY A C 1
ATOM 2226 O O . GLY A 1 284 ? 9.219 7.279 8.975 1.00 82.50 284 GLY A O 1
ATOM 2227 N N . VAL A 1 285 ? 8.049 8.597 7.578 1.00 81.31 285 VAL A N 1
ATOM 2228 C CA . VAL A 1 285 ? 8.638 9.884 8.011 1.00 81.31 285 VAL A CA 1
ATOM 2229 C C . VAL A 1 285 ? 7.817 10.529 9.136 1.00 81.31 285 VAL A C 1
ATOM 2231 O O . VAL A 1 285 ? 8.308 11.417 9.823 1.00 81.31 285 VAL A O 1
ATOM 2234 N N . GLY A 1 286 ? 6.606 10.024 9.392 1.00 82.06 286 GLY A N 1
ATOM 2235 C CA . GLY A 1 286 ? 5.693 10.571 10.392 1.00 82.06 286 GLY A CA 1
ATOM 2236 C C . GLY A 1 286 ? 4.947 11.800 9.890 1.00 82.06 286 GLY A C 1
ATOM 2237 O O . GLY A 1 286 ? 4.810 12.758 10.643 1.00 82.06 286 GLY A O 1
ATOM 2238 N N . SER A 1 287 ? 4.488 11.779 8.633 1.00 87.75 287 SER A N 1
ATOM 2239 C CA . SER A 1 287 ? 3.494 12.751 8.169 1.00 87.75 287 SER A CA 1
ATOM 2240 C C . SER A 1 287 ? 2.233 12.677 9.029 1.00 87.75 287 SER A C 1
ATOM 2242 O O . SER A 1 287 ? 1.934 11.650 9.639 1.00 87.75 287 SER A O 1
ATOM 2244 N N . THR A 1 288 ? 1.498 13.781 9.058 1.00 92.94 288 THR A N 1
ATOM 2245 C CA . THR A 1 288 ? 0.238 13.919 9.791 1.00 92.94 288 THR A CA 1
ATOM 2246 C C . THR A 1 288 ? -0.805 14.524 8.854 1.00 92.94 288 THR A C 1
ATOM 2248 O O . THR A 1 288 ? -1.121 15.706 8.990 1.00 92.94 288 THR A O 1
ATOM 2251 N N . PRO A 1 289 ? -1.261 13.790 7.821 1.00 94.56 289 PRO A N 1
ATOM 2252 C CA . PRO A 1 289 ? -2.318 14.298 6.959 1.00 94.56 289 PRO A CA 1
ATOM 2253 C C . PRO A 1 289 ? -3.575 14.572 7.788 1.00 94.56 289 PRO A C 1
ATOM 2255 O O . PRO A 1 289 ? -4.016 13.739 8.577 1.00 94.56 289 PRO A O 1
ATOM 2258 N N . GLU A 1 290 ? -4.150 15.754 7.598 1.00 96.19 290 GLU A N 1
ATOM 2259 C CA . GLU A 1 290 ? -5.302 16.224 8.377 1.00 96.19 290 GLU A CA 1
ATOM 2260 C C . GLU A 1 290 ? -6.644 15.859 7.722 1.00 96.19 290 GLU A C 1
ATOM 2262 O O . GLU A 1 290 ? -7.703 16.050 8.313 1.00 96.19 290 GLU A O 1
ATOM 2267 N N . SER A 1 291 ? -6.617 15.315 6.501 1.00 97.25 291 SER A N 1
ATOM 2268 C CA . SER A 1 291 ? -7.804 14.892 5.756 1.00 97.25 291 SER A CA 1
ATOM 2269 C C . SER A 1 291 ? -7.521 13.690 4.855 1.00 97.25 291 SER A C 1
ATOM 2271 O O . SER A 1 291 ? -6.384 13.469 4.429 1.00 97.25 291 SER A O 1
ATOM 2273 N N . VAL A 1 292 ? -8.574 12.931 4.525 1.00 97.31 292 VAL A N 1
ATOM 2274 C CA . VAL A 1 292 ? -8.505 11.816 3.560 1.00 97.31 292 VAL A CA 1
ATOM 2275 C C . VAL A 1 292 ? -8.003 12.302 2.197 1.00 97.31 292 VAL A C 1
ATOM 2277 O O . VAL A 1 292 ? -7.154 11.649 1.597 1.00 97.31 292 VAL A O 1
ATOM 2280 N N . SER A 1 293 ? -8.438 13.487 1.759 1.00 95.75 293 SER A N 1
ATOM 2281 C CA . SER A 1 293 ? -7.956 14.125 0.528 1.00 95.75 293 SER A CA 1
ATOM 2282 C C . SER A 1 293 ? -6.437 14.328 0.541 1.00 95.75 293 SER A C 1
ATOM 2284 O O . SER A 1 293 ? -5.737 13.878 -0.365 1.00 95.75 293 SER A O 1
ATOM 2286 N N . ALA A 1 294 ? -5.895 14.923 1.612 1.00 96.06 294 ALA A N 1
ATOM 2287 C CA . ALA A 1 294 ? -4.458 15.161 1.740 1.00 96.06 294 ALA A CA 1
ATOM 2288 C C . ALA A 1 294 ? -3.651 13.853 1.809 1.00 96.06 294 ALA A C 1
ATOM 2290 O O . ALA A 1 294 ? -2.587 13.755 1.192 1.00 96.06 294 ALA A O 1
ATOM 2291 N N . ALA A 1 295 ? -4.162 12.846 2.525 1.00 97.31 295 ALA A N 1
ATOM 2292 C CA . ALA A 1 295 ? -3.550 11.522 2.604 1.00 97.31 295 ALA A CA 1
ATOM 2293 C C . ALA A 1 295 ? -3.462 10.861 1.218 1.00 97.31 295 ALA A C 1
ATOM 2295 O O . ALA A 1 295 ? -2.369 10.530 0.753 1.00 97.31 295 ALA A O 1
ATOM 2296 N N . LEU A 1 296 ? -4.595 10.734 0.522 1.00 97.56 296 LEU A N 1
ATOM 2297 C CA . LEU A 1 296 ? -4.673 10.066 -0.777 1.00 97.56 296 LEU A CA 1
ATOM 2298 C C . LEU A 1 296 ? -3.916 10.824 -1.873 1.00 97.56 296 LEU A C 1
ATOM 2300 O O . LEU A 1 296 ? -3.226 10.198 -2.677 1.00 97.56 296 LEU A O 1
ATOM 2304 N N . ALA A 1 297 ? -3.968 12.159 -1.884 1.00 94.81 297 ALA A N 1
ATOM 2305 C CA . ALA A 1 297 ? -3.176 12.971 -2.806 1.00 94.81 297 ALA A CA 1
ATOM 2306 C C . ALA A 1 297 ? -1.668 12.746 -2.602 1.00 94.81 297 ALA A C 1
ATOM 2308 O O . ALA A 1 297 ? -0.930 12.559 -3.572 1.00 94.81 297 ALA A O 1
ATOM 2309 N N . GLY A 1 298 ? -1.211 12.693 -1.345 1.00 94.94 298 GLY A N 1
ATOM 2310 C CA . GLY A 1 298 ? 0.184 12.412 -1.005 1.00 94.94 298 GLY A CA 1
ATOM 2311 C C . GLY A 1 298 ? 0.636 11.003 -1.405 1.00 94.94 298 GLY A C 1
ATOM 2312 O O . GLY A 1 298 ? 1.777 10.826 -1.858 1.00 94.94 298 GLY A O 1
ATOM 2313 N N . CYS A 1 299 ? -0.242 10.006 -1.281 1.00 96.75 299 CYS A N 1
ATOM 2314 C CA . CYS A 1 299 ? 0.014 8.655 -1.771 1.00 96.75 299 CYS A CA 1
ATOM 2315 C C . CYS A 1 299 ? 0.077 8.611 -3.301 1.00 96.75 299 CYS A C 1
ATOM 2317 O O . CYS A 1 299 ? 1.047 8.091 -3.854 1.00 96.75 299 CYS A O 1
ATOM 2319 N N . LEU A 1 300 ? -0.899 9.208 -3.991 1.00 95.44 300 LEU A N 1
ATOM 2320 C CA . LEU A 1 300 ? -0.964 9.250 -5.452 1.00 95.44 300 LEU A CA 1
ATOM 2321 C C . LEU A 1 300 ? 0.249 9.964 -6.059 1.00 95.44 300 LEU A C 1
ATOM 2323 O O . LEU A 1 300 ? 0.827 9.480 -7.032 1.00 95.44 300 LEU A O 1
ATOM 2327 N N . GLU A 1 301 ? 0.692 11.069 -5.455 1.00 92.50 301 GLU A N 1
ATOM 2328 C CA . GLU A 1 301 ? 1.934 11.750 -5.832 1.00 92.50 301 GLU A CA 1
ATOM 2329 C C . GLU A 1 301 ? 3.143 10.816 -5.709 1.00 92.50 301 GLU A C 1
ATOM 2331 O O . GLU A 1 301 ? 3.994 10.771 -6.600 1.00 92.50 301 GLU A O 1
ATOM 2336 N N . SER A 1 302 ? 3.204 10.039 -4.626 1.00 93.44 302 SER A N 1
ATOM 2337 C CA . SER A 1 302 ? 4.297 9.097 -4.385 1.00 93.44 302 SER A CA 1
ATOM 2338 C C . SER A 1 302 ? 4.287 7.970 -5.422 1.00 93.44 302 SER A C 1
ATOM 2340 O O . SER A 1 302 ? 5.335 7.686 -5.999 1.00 93.44 302 SER A O 1
ATOM 2342 N N . VAL A 1 303 ? 3.117 7.412 -5.753 1.00 93.44 303 VAL A N 1
ATOM 2343 C CA . VAL A 1 303 ? 2.941 6.413 -6.827 1.00 93.44 303 VAL A CA 1
ATOM 2344 C C . VAL A 1 303 ? 3.333 6.969 -8.201 1.00 93.44 303 VAL A C 1
ATOM 2346 O O . VAL A 1 303 ? 3.960 6.276 -8.997 1.00 93.44 303 VAL A O 1
ATOM 2349 N N . CYS A 1 304 ? 3.031 8.238 -8.480 1.00 90.50 304 CYS A N 1
ATOM 2350 C CA . CYS A 1 304 ? 3.392 8.900 -9.740 1.00 90.50 304 CYS A CA 1
ATOM 2351 C C . CYS A 1 304 ? 4.841 9.421 -9.773 1.00 90.50 304 CYS A C 1
ATOM 2353 O O . CYS A 1 304 ? 5.242 10.097 -10.727 1.00 90.50 304 CYS A O 1
ATOM 2355 N N . SER A 1 305 ? 5.632 9.164 -8.729 1.00 88.88 305 SER A N 1
ATOM 2356 C CA . SER A 1 305 ? 7.017 9.623 -8.658 1.00 88.88 305 SER A CA 1
ATOM 2357 C C . SER A 1 305 ? 7.938 8.812 -9.586 1.00 88.88 305 SER A C 1
ATOM 2359 O O . SER A 1 305 ? 7.635 7.669 -9.943 1.00 88.88 305 SER A O 1
ATOM 2361 N N . PRO A 1 306 ? 9.122 9.343 -9.952 1.00 85.81 306 PRO A N 1
ATOM 2362 C CA . PRO A 1 306 ? 10.094 8.613 -10.768 1.00 85.81 306 PRO A CA 1
ATOM 2363 C C . PRO A 1 306 ? 10.505 7.246 -10.199 1.00 85.81 306 PRO A C 1
ATOM 2365 O O . PRO A 1 306 ? 10.872 6.365 -10.979 1.00 85.81 306 PRO A O 1
ATOM 2368 N N . SER A 1 307 ? 10.422 7.067 -8.876 1.00 85.50 307 SER A N 1
ATOM 2369 C CA . SER A 1 307 ? 10.730 5.811 -8.181 1.00 85.50 307 SER A CA 1
ATOM 2370 C C . SER A 1 307 ? 9.795 4.673 -8.595 1.00 85.50 307 SER A C 1
ATOM 2372 O O . SER A 1 307 ? 10.245 3.545 -8.760 1.00 85.50 307 SER A O 1
ATOM 2374 N N . PHE A 1 308 ? 8.522 4.983 -8.852 1.00 88.81 308 PHE A N 1
ATOM 2375 C CA . PHE A 1 308 ? 7.481 4.007 -9.189 1.00 88.81 308 PHE A CA 1
ATOM 2376 C C . PHE A 1 308 ? 6.953 4.174 -10.618 1.00 88.81 308 PHE A C 1
ATOM 2378 O O . PHE A 1 308 ? 5.897 3.660 -10.973 1.00 88.81 308 PHE A O 1
ATOM 2385 N N . LYS A 1 309 ? 7.729 4.823 -11.500 1.00 79.19 309 LYS A N 1
ATOM 2386 C CA . LYS A 1 309 ? 7.375 5.036 -12.919 1.00 79.19 309 LYS A CA 1
ATOM 2387 C C . LYS A 1 309 ? 7.010 3.750 -13.680 1.00 79.19 309 LYS A C 1
ATOM 2389 O O . LYS A 1 309 ? 6.351 3.818 -14.716 1.00 79.19 309 LYS A O 1
ATOM 2394 N N . HIS A 1 310 ? 7.514 2.608 -13.213 1.00 81.38 310 HIS A N 1
ATOM 2395 C CA . HIS A 1 310 ? 7.300 1.289 -13.800 1.00 81.38 310 HIS A CA 1
ATOM 2396 C C . HIS A 1 310 ? 5.955 0.673 -13.380 1.00 81.38 310 HIS A C 1
ATOM 2398 O O . HIS A 1 310 ? 5.413 -0.129 -14.127 1.00 81.38 310 HIS A O 1
ATOM 2404 N N . ALA A 1 311 ? 5.373 1.115 -12.261 1.00 83.56 311 ALA A N 1
ATOM 2405 C CA . ALA A 1 311 ? 4.167 0.550 -11.657 1.00 83.56 311 ALA A CA 1
ATOM 2406 C C . ALA A 1 311 ? 2.847 1.044 -12.289 1.00 83.56 311 ALA A C 1
ATOM 2408 O O . ALA A 1 311 ? 1.785 0.861 -11.721 1.00 83.56 311 ALA A O 1
ATOM 2409 N N . GLY A 1 312 ? 2.875 1.717 -13.445 1.00 82.50 312 GLY A N 1
ATOM 2410 C CA . GLY A 1 312 ? 1.652 2.144 -14.150 1.00 82.50 312 GLY A CA 1
ATOM 2411 C C . GLY A 1 312 ? 1.187 3.587 -13.894 1.00 82.50 312 GLY A C 1
ATOM 2412 O O . GLY A 1 312 ? 0.311 4.075 -14.611 1.00 82.50 312 GLY A O 1
ATOM 2413 N N . GLY A 1 313 ? 1.824 4.317 -12.971 1.00 88.81 313 GLY A N 1
ATOM 2414 C CA . GLY A 1 313 ? 1.627 5.762 -12.775 1.00 88.81 313 GLY A CA 1
ATOM 2415 C C . GLY A 1 313 ? 0.206 6.142 -12.346 1.00 88.81 313 GLY A C 1
ATOM 2416 O O . GLY A 1 313 ? -0.429 5.414 -11.590 1.00 88.81 313 GLY A O 1
ATOM 2417 N N . TYR A 1 314 ? -0.301 7.280 -12.835 1.00 88.62 314 TYR A N 1
ATOM 2418 C CA . TYR A 1 314 ? -1.586 7.848 -12.398 1.00 88.62 314 TYR A CA 1
ATOM 2419 C C . TYR A 1 314 ? -2.778 6.890 -12.510 1.00 88.62 314 TYR A C 1
ATOM 2421 O O . TYR A 1 314 ? -3.513 6.757 -11.544 1.00 88.62 314 TYR A O 1
ATOM 2429 N N . ARG A 1 315 ? -2.966 6.185 -13.639 1.00 88.12 315 ARG A N 1
ATOM 2430 C CA . ARG A 1 315 ? -4.108 5.258 -13.800 1.00 88.12 315 ARG A CA 1
ATOM 2431 C C . ARG A 1 315 ? -4.111 4.154 -12.744 1.00 88.12 315 ARG A C 1
ATOM 2433 O O . ARG A 1 315 ? -5.147 3.886 -12.145 1.00 88.12 315 ARG A O 1
ATOM 2440 N N . PHE A 1 316 ? -2.946 3.557 -12.504 1.00 91.50 316 PHE A N 1
ATOM 2441 C CA . PHE A 1 316 ? -2.778 2.558 -11.455 1.00 91.50 316 PHE A CA 1
ATOM 2442 C C . PHE A 1 316 ? -3.000 3.171 -10.066 1.00 91.50 316 PHE A C 1
ATOM 2444 O O . PHE A 1 316 ? -3.788 2.658 -9.278 1.00 91.50 316 PHE A O 1
ATOM 2451 N N . GLY A 1 317 ? -2.403 4.337 -9.810 1.00 93.81 317 GLY A N 1
ATOM 2452 C CA . GLY A 1 317 ? -2.615 5.108 -8.587 1.00 93.81 317 GLY A CA 1
ATOM 2453 C C . GLY A 1 317 ? -4.091 5.399 -8.294 1.00 93.81 317 GLY A C 1
ATOM 2454 O O . GLY A 1 317 ? -4.559 5.194 -7.183 1.00 93.81 317 GLY A O 1
ATOM 2455 N N . SER A 1 318 ? -4.860 5.819 -9.297 1.00 91.88 318 SER A N 1
ATOM 2456 C CA . SER A 1 318 ? -6.293 6.078 -9.152 1.00 91.88 318 SER A CA 1
ATOM 2457 C C . SER A 1 318 ? -7.105 4.806 -8.904 1.00 91.88 318 SER A C 1
ATOM 2459 O O . SER A 1 318 ? -8.069 4.862 -8.148 1.00 91.88 318 SER A O 1
ATOM 2461 N N . SER A 1 319 ? -6.725 3.662 -9.486 1.00 94.50 319 SER A N 1
ATOM 2462 C CA . SER A 1 319 ? -7.413 2.386 -9.220 1.00 94.50 319 SER A CA 1
ATOM 2463 C C . SER A 1 319 ? -7.273 1.922 -7.766 1.00 94.50 319 SER A C 1
ATOM 2465 O O . SER A 1 319 ? -8.200 1.336 -7.219 1.00 94.50 319 SER A O 1
ATOM 2467 N N . LEU A 1 320 ? -6.188 2.300 -7.083 1.00 97.56 320 LEU A N 1
ATOM 2468 C CA . LEU A 1 320 ? -5.974 1.966 -5.669 1.00 97.56 320 LEU A CA 1
ATOM 2469 C C . LEU A 1 320 ? -6.952 2.670 -4.719 1.00 97.56 320 LEU A C 1
ATOM 2471 O O . LEU A 1 320 ? -7.083 2.264 -3.566 1.00 97.56 320 LEU A O 1
ATOM 2475 N N . PHE A 1 321 ? -7.669 3.700 -5.179 1.00 98.06 321 PHE A N 1
ATOM 2476 C CA . PHE A 1 321 ? -8.776 4.281 -4.417 1.00 98.06 321 PHE A CA 1
ATOM 2477 C C . PHE A 1 321 ? -9.922 3.270 -4.295 1.00 98.06 321 PHE A C 1
ATOM 2479 O O . PHE A 1 321 ? -10.548 3.189 -3.240 1.00 98.06 321 PHE A O 1
ATOM 2486 N N . ASP A 1 322 ? -10.169 2.470 -5.340 1.00 97.56 322 ASP A N 1
ATOM 2487 C CA . ASP A 1 322 ? -11.161 1.395 -5.287 1.00 97.56 322 ASP A CA 1
ATOM 2488 C C . ASP A 1 322 ? -10.719 0.280 -4.357 1.00 97.56 322 ASP A C 1
ATOM 2490 O O . ASP A 1 322 ? -11.513 -0.139 -3.525 1.00 97.56 322 ASP A O 1
ATOM 2494 N N . ASP A 1 323 ? -9.457 -0.146 -4.438 1.00 98.25 323 ASP A N 1
ATOM 2495 C CA . ASP A 1 323 ? -8.915 -1.159 -3.525 1.00 98.25 323 ASP A CA 1
ATOM 2496 C C . ASP A 1 323 ? -9.014 -0.712 -2.070 1.00 98.25 323 ASP A C 1
ATOM 2498 O O . ASP A 1 323 ? -9.470 -1.458 -1.207 1.00 98.25 323 ASP A O 1
ATOM 2502 N N . THR A 1 324 ? -8.661 0.549 -1.813 1.00 98.62 324 THR A N 1
ATOM 2503 C CA . THR A 1 324 ? -8.744 1.147 -0.480 1.00 98.62 324 THR A CA 1
ATOM 2504 C C . THR A 1 324 ? -10.190 1.154 0.017 1.00 98.62 324 THR A C 1
ATOM 2506 O O . THR A 1 324 ? -10.451 0.773 1.156 1.00 98.62 324 THR A O 1
ATOM 2509 N N . ALA A 1 325 ? -11.148 1.539 -0.832 1.00 98.31 325 ALA A N 1
ATOM 2510 C CA . ALA A 1 325 ? -12.567 1.517 -0.491 1.00 98.31 325 ALA A CA 1
ATOM 2511 C C . ALA A 1 325 ? -13.101 0.087 -0.289 1.00 98.31 325 ALA A C 1
ATOM 2513 O O . ALA A 1 325 ? -13.878 -0.141 0.634 1.00 98.31 325 ALA A O 1
ATOM 2514 N N . LEU A 1 326 ? -12.701 -0.877 -1.123 1.00 98.12 326 LEU A N 1
ATOM 2515 C CA . LEU A 1 326 ? -13.097 -2.283 -1.003 1.00 98.12 326 LEU A CA 1
ATOM 2516 C C . LEU A 1 326 ? -12.602 -2.885 0.310 1.00 98.12 326 LEU A C 1
ATOM 2518 O O . LEU A 1 326 ? -13.393 -3.474 1.038 1.00 98.12 326 LEU A O 1
ATOM 2522 N N . LEU A 1 327 ? -11.338 -2.661 0.659 1.00 98.00 327 LEU A N 1
ATOM 2523 C CA . LEU A 1 327 ? -10.765 -3.175 1.897 1.00 98.00 327 LEU A CA 1
ATOM 2524 C C . LEU A 1 327 ? -11.412 -2.525 3.130 1.00 98.00 327 LEU A C 1
ATOM 2526 O O . LEU A 1 327 ? -11.764 -3.225 4.076 1.00 98.00 327 LEU A O 1
ATOM 2530 N N . LEU A 1 328 ? -11.664 -1.211 3.111 1.00 98.19 328 LEU A N 1
ATOM 2531 C CA . LEU A 1 328 ? -12.375 -0.534 4.206 1.00 98.19 328 LEU A CA 1
ATOM 2532 C C . LEU A 1 328 ? -13.829 -1.025 4.371 1.00 98.19 328 LEU A C 1
ATOM 2534 O O . LEU A 1 328 ? -14.324 -1.075 5.497 1.00 98.19 328 LEU A O 1
ATOM 2538 N N . ARG A 1 329 ? -14.504 -1.456 3.292 1.00 97.44 329 ARG A N 1
ATOM 2539 C CA . ARG A 1 329 ? -15.846 -2.078 3.358 1.00 97.44 329 ARG A CA 1
ATOM 2540 C C . ARG A 1 329 ? -15.867 -3.437 4.043 1.00 97.44 329 ARG A C 1
ATOM 2542 O O . ARG A 1 329 ? -16.937 -3.872 4.458 1.00 97.44 329 ARG A O 1
ATOM 2549 N N . LEU A 1 330 ? -14.716 -4.094 4.182 1.00 96.31 330 LEU A N 1
ATOM 2550 C CA . LEU A 1 330 ? -14.589 -5.304 4.994 1.00 96.31 330 LEU A CA 1
ATOM 2551 C C . LEU A 1 330 ? -14.613 -5.001 6.500 1.00 96.31 330 LEU A C 1
ATOM 2553 O O . LEU A 1 330 ? -14.545 -5.923 7.312 1.00 96.31 330 LEU A O 1
ATOM 2557 N N . LYS A 1 331 ? -14.730 -3.716 6.869 1.00 96.00 331 LYS A N 1
ATOM 2558 C CA . LYS A 1 331 ? -14.907 -3.229 8.238 1.00 96.00 331 LYS A CA 1
ATOM 2559 C C . LYS A 1 331 ? -13.794 -3.745 9.146 1.00 96.00 331 LYS A C 1
ATOM 2561 O O . LYS A 1 331 ? -12.659 -3.949 8.716 1.00 96.00 331 LYS A O 1
ATOM 2566 N N . ARG A 1 332 ? -14.099 -3.899 10.430 1.00 95.94 332 ARG A N 1
ATOM 2567 C CA . ARG A 1 332 ? -13.134 -4.266 11.458 1.00 95.94 332 ARG A CA 1
ATOM 2568 C C . ARG A 1 332 ? -12.361 -5.528 11.073 1.00 95.94 332 ARG A C 1
ATOM 2570 O O . ARG A 1 332 ? -11.142 -5.537 11.170 1.00 95.94 332 ARG A O 1
ATOM 2577 N N . GLU A 1 333 ? -13.047 -6.571 10.632 1.00 94.56 333 GLU A N 1
ATOM 2578 C CA . GLU A 1 333 ? -12.478 -7.896 10.406 1.00 94.56 333 GLU A CA 1
ATOM 2579 C C . GLU A 1 333 ? -11.436 -7.886 9.282 1.00 94.56 333 GLU A C 1
ATOM 2581 O O . GLU A 1 333 ? -10.283 -8.254 9.514 1.00 94.56 333 GLU A O 1
ATOM 2586 N N . GLY A 1 334 ? -11.792 -7.385 8.095 1.00 95.81 334 GLY A N 1
ATOM 2587 C CA . GLY A 1 334 ? -10.845 -7.317 6.980 1.00 95.81 334 GLY A CA 1
ATOM 2588 C C . GLY A 1 334 ? -9.738 -6.284 7.191 1.00 95.81 334 GLY A C 1
ATOM 2589 O O . GLY A 1 334 ? -8.585 -6.542 6.843 1.00 95.81 334 GLY A O 1
ATOM 2590 N N . ILE A 1 335 ? -10.034 -5.142 7.826 1.00 97.94 335 ILE A N 1
ATOM 2591 C CA . ILE A 1 335 ? -9.003 -4.142 8.143 1.00 97.94 335 ILE A CA 1
ATOM 2592 C C . ILE A 1 335 ? -7.972 -4.730 9.119 1.00 97.94 335 ILE A C 1
ATOM 2594 O O . ILE A 1 335 ? -6.773 -4.505 8.947 1.00 97.94 335 ILE A O 1
ATOM 2598 N N . LEU A 1 336 ? -8.400 -5.510 10.118 1.00 97.25 336 LEU A N 1
ATOM 2599 C CA . LEU A 1 336 ? -7.481 -6.176 11.044 1.00 97.25 336 LEU A CA 1
ATOM 2600 C C . LEU A 1 336 ? -6.588 -7.199 10.332 1.00 97.25 336 LEU A C 1
ATOM 2602 O O . LEU A 1 336 ? -5.386 -7.204 10.593 1.00 97.25 336 LEU A O 1
ATOM 2606 N N . CYS A 1 337 ? -7.128 -8.001 9.409 1.00 96.75 337 CYS A N 1
ATOM 2607 C CA . CYS A 1 337 ? -6.336 -8.919 8.581 1.00 96.75 337 CYS A CA 1
ATOM 2608 C C . CYS A 1 337 ? -5.280 -8.177 7.746 1.00 96.75 337 CYS A C 1
ATOM 2610 O O . CYS A 1 337 ? -4.102 -8.530 7.785 1.00 96.75 337 CYS A O 1
ATOM 2612 N N . ALA A 1 338 ? -5.667 -7.091 7.069 1.00 98.12 338 ALA A N 1
ATOM 2613 C CA . ALA A 1 338 ? -4.754 -6.276 6.266 1.00 98.12 338 ALA A CA 1
ATOM 2614 C C . ALA A 1 338 ? -3.626 -5.648 7.098 1.00 98.12 338 ALA A C 1
ATOM 2616 O O . ALA A 1 338 ? -2.453 -5.687 6.725 1.00 98.12 338 ALA A O 1
ATOM 2617 N N . LEU A 1 339 ? -3.965 -5.072 8.256 1.00 98.38 339 LEU A N 1
ATOM 2618 C CA . LEU A 1 339 ? -2.976 -4.460 9.140 1.00 98.38 339 LEU A CA 1
ATOM 2619 C C . LEU A 1 339 ? -2.074 -5.504 9.810 1.00 98.38 339 LEU A C 1
ATOM 2621 O O . LEU A 1 339 ? -0.886 -5.236 9.997 1.00 98.38 339 LEU A O 1
ATOM 2625 N N . ALA A 1 340 ? -2.606 -6.678 10.162 1.00 97.38 340 ALA A N 1
ATOM 2626 C CA . ALA A 1 340 ? -1.819 -7.800 10.672 1.00 97.38 340 ALA A CA 1
ATOM 2627 C C . ALA A 1 340 ? -0.819 -8.295 9.619 1.00 97.38 340 ALA A C 1
ATOM 2629 O O . ALA A 1 340 ? 0.340 -8.557 9.943 1.00 97.38 340 ALA A O 1
ATOM 2630 N N . ASP A 1 341 ? -1.229 -8.340 8.354 1.00 97.75 341 ASP A N 1
ATOM 2631 C CA . ASP A 1 341 ? -0.353 -8.707 7.250 1.00 97.75 341 ASP A CA 1
ATOM 2632 C C . ASP A 1 341 ? 0.742 -7.666 7.001 1.00 97.75 341 ASP A C 1
ATOM 2634 O O . ASP A 1 341 ? 1.927 -7.996 6.981 1.00 97.75 341 ASP A O 1
ATOM 2638 N N . ALA A 1 342 ? 0.382 -6.380 6.967 1.00 98.25 342 ALA A N 1
ATOM 2639 C CA . ALA A 1 342 ? 1.353 -5.288 6.923 1.00 98.25 342 ALA A CA 1
ATOM 2640 C C . ALA A 1 342 ? 2.327 -5.325 8.119 1.00 98.25 342 ALA A C 1
ATOM 2642 O O . ALA A 1 342 ? 3.512 -5.004 7.985 1.00 98.25 342 ALA A O 1
ATOM 2643 N N . TYR A 1 343 ? 1.852 -5.726 9.302 1.00 97.69 343 TYR A N 1
ATOM 2644 C CA . TYR A 1 343 ? 2.692 -5.905 10.483 1.00 97.69 343 TYR A CA 1
ATOM 2645 C C . TYR A 1 343 ? 3.680 -7.064 10.304 1.00 97.69 343 TYR A C 1
ATOM 2647 O O . TYR A 1 343 ? 4.867 -6.884 10.593 1.00 97.69 343 TYR A O 1
ATOM 2655 N N . ARG A 1 344 ? 3.225 -8.224 9.807 1.00 96.94 344 ARG A N 1
ATOM 2656 C CA . ARG A 1 344 ? 4.083 -9.384 9.502 1.00 96.94 344 ARG A CA 1
ATOM 2657 C C . ARG A 1 344 ? 5.131 -9.054 8.449 1.00 96.94 344 ARG A C 1
ATOM 2659 O O . ARG A 1 344 ? 6.297 -9.388 8.646 1.00 96.94 344 ARG A O 1
ATOM 2666 N N . LEU A 1 345 ? 4.740 -8.332 7.404 1.00 96.88 345 LEU A N 1
ATOM 2667 C CA . LEU A 1 345 ? 5.628 -7.829 6.361 1.00 96.88 345 LEU A CA 1
ATOM 2668 C C . LEU A 1 345 ? 6.777 -7.006 6.969 1.00 96.88 345 LEU A C 1
ATOM 2670 O O . LEU A 1 345 ? 7.954 -7.293 6.740 1.00 96.88 345 LEU A O 1
ATOM 2674 N N . ILE A 1 346 ? 6.464 -6.032 7.833 1.00 96.88 346 ILE A N 1
ATOM 2675 C CA . ILE A 1 346 ? 7.494 -5.234 8.519 1.00 96.88 346 ILE A CA 1
ATOM 2676 C C . ILE A 1 346 ? 8.329 -6.085 9.488 1.00 96.88 346 ILE A C 1
ATOM 2678 O O . ILE A 1 346 ? 9.539 -5.864 9.607 1.00 96.88 346 ILE A O 1
ATOM 2682 N N . ASP A 1 347 ? 7.726 -7.038 10.197 1.00 95.31 347 ASP A N 1
ATOM 2683 C CA . ASP A 1 347 ? 8.453 -7.909 11.123 1.00 95.31 347 ASP A CA 1
ATOM 2684 C C . ASP A 1 347 ? 9.472 -8.803 10.395 1.00 95.31 347 ASP A C 1
ATOM 2686 O O . ASP A 1 347 ? 10.624 -8.905 10.836 1.00 95.31 347 ASP A O 1
ATOM 2690 N N . CYS A 1 348 ? 9.094 -9.364 9.242 1.00 95.44 348 CYS A N 1
ATOM 2691 C CA . CYS A 1 348 ? 9.988 -10.117 8.362 1.00 95.44 348 CYS A CA 1
ATOM 2692 C C . CYS A 1 348 ? 11.149 -9.237 7.884 1.00 95.44 348 CYS A C 1
ATOM 2694 O O . CYS A 1 348 ? 12.306 -9.576 8.125 1.00 95.44 348 CYS A O 1
ATOM 2696 N N . ALA A 1 349 ? 10.878 -8.020 7.400 1.00 95.00 349 ALA A N 1
ATOM 2697 C CA . ALA A 1 349 ? 11.925 -7.063 7.026 1.00 95.00 349 ALA A CA 1
ATOM 2698 C C . ALA A 1 349 ? 12.906 -6.741 8.175 1.00 95.00 349 ALA A C 1
ATOM 2700 O O . ALA A 1 349 ? 14.117 -6.571 7.983 1.00 95.00 349 ALA A O 1
ATOM 2701 N N . VAL A 1 350 ? 12.404 -6.635 9.413 1.00 93.50 350 VAL A N 1
ATOM 2702 C CA . VAL A 1 350 ? 13.240 -6.415 10.604 1.00 93.50 350 VAL A CA 1
ATOM 2703 C C . VAL A 1 350 ? 14.103 -7.643 10.914 1.00 93.50 350 VAL A C 1
ATOM 2705 O O . VAL A 1 350 ? 15.256 -7.474 11.339 1.00 93.50 350 VAL A O 1
ATOM 2708 N N . LYS A 1 351 ? 13.571 -8.857 10.738 1.00 91.12 351 LYS A N 1
ATOM 2709 C CA . LYS A 1 351 ? 14.302 -10.122 10.899 1.00 91.12 351 LYS A CA 1
ATOM 2710 C C . LYS A 1 351 ? 15.386 -10.272 9.829 1.00 91.12 351 LYS A C 1
ATOM 2712 O O . LYS A 1 351 ? 16.537 -10.485 10.213 1.00 91.12 351 LYS A O 1
ATOM 2717 N N . ASP A 1 352 ? 15.073 -10.017 8.563 1.00 88.19 352 ASP A N 1
ATOM 2718 C CA . ASP A 1 352 ? 16.012 -10.095 7.433 1.00 88.19 352 ASP A CA 1
ATOM 2719 C C . ASP A 1 352 ? 17.171 -9.125 7.589 1.00 88.19 352 ASP A C 1
ATOM 2721 O O . ASP A 1 352 ? 18.345 -9.461 7.408 1.00 88.19 352 ASP A O 1
ATOM 2725 N N . LEU A 1 353 ? 16.884 -7.908 8.061 1.00 87.06 353 LEU A N 1
ATOM 2726 C CA . LEU A 1 353 ? 17.956 -7.012 8.454 1.00 87.06 353 LEU A CA 1
ATOM 2727 C C . LEU A 1 353 ? 18.843 -7.709 9.494 1.00 87.06 353 LEU A C 1
ATOM 2729 O O . LEU A 1 353 ? 20.045 -7.812 9.267 1.00 87.06 353 LEU A O 1
ATOM 2733 N N . LYS A 1 354 ? 18.328 -8.232 10.609 1.00 83.88 354 LYS A N 1
ATOM 2734 C CA . LYS A 1 354 ? 19.172 -8.855 11.653 1.00 83.88 354 LYS A CA 1
ATOM 2735 C C . LYS A 1 354 ? 20.008 -10.043 11.148 1.00 83.88 354 LYS A C 1
ATOM 2737 O O . LYS A 1 354 ? 21.183 -10.112 11.516 1.00 83.88 354 LYS A O 1
ATOM 2742 N N . THR A 1 355 ? 19.458 -10.936 10.325 1.00 80.25 355 THR A N 1
ATOM 2743 C CA . THR A 1 355 ? 20.173 -12.120 9.796 1.00 80.25 355 THR A CA 1
ATOM 2744 C C . THR A 1 355 ? 21.372 -11.712 8.938 1.00 80.25 355 THR A C 1
ATOM 2746 O O . THR A 1 355 ? 22.481 -12.199 9.164 1.00 80.25 355 THR A O 1
ATOM 2749 N N . HIS A 1 356 ? 21.224 -10.696 8.082 1.00 70.50 356 HIS A N 1
ATOM 2750 C CA . HIS A 1 356 ? 22.341 -10.133 7.314 1.00 70.50 356 HIS A CA 1
ATOM 2751 C C . HIS A 1 356 ? 23.467 -9.520 8.175 1.00 70.50 356 HIS A C 1
ATOM 2753 O O . HIS A 1 356 ? 24.569 -9.313 7.665 1.00 70.50 356 HIS A O 1
ATOM 2759 N N . VAL A 1 357 ? 23.228 -9.201 9.458 1.00 67.56 357 VAL A N 1
ATOM 2760 C CA . VAL A 1 357 ? 24.307 -8.811 10.393 1.00 67.56 357 VAL A CA 1
ATOM 2761 C C . VAL A 1 357 ? 25.067 -10.030 10.890 1.00 67.56 357 VAL A C 1
ATOM 2763 O O . VAL A 1 357 ? 26.291 -10.046 10.782 1.00 67.56 357 VAL A O 1
ATOM 2766 N N . LYS A 1 358 ? 24.356 -11.069 11.342 1.00 64.69 358 LYS A N 1
ATOM 2767 C CA . LYS A 1 358 ? 24.983 -12.290 11.866 1.00 64.69 358 LYS A CA 1
ATOM 2768 C C . LYS A 1 358 ? 25.850 -12.975 10.806 1.00 64.69 358 LYS A C 1
ATOM 2770 O O . LYS A 1 358 ? 26.989 -13.332 11.086 1.00 64.69 358 LYS A O 1
ATOM 2775 N N . ASN A 1 359 ? 25.363 -13.055 9.565 1.00 62.72 359 ASN A N 1
ATOM 2776 C CA . ASN A 1 359 ? 26.098 -13.700 8.472 1.00 62.72 359 ASN A CA 1
ATOM 2777 C C . ASN A 1 359 ? 27.351 -12.906 8.049 1.00 62.72 359 ASN A C 1
ATOM 2779 O O . ASN A 1 359 ? 28.361 -13.503 7.681 1.00 62.72 359 ASN A O 1
ATOM 2783 N N . LYS A 1 360 ? 27.343 -11.565 8.155 1.00 57.69 360 LYS A N 1
ATOM 2784 C CA . LYS A 1 360 ? 28.527 -10.726 7.870 1.00 57.69 360 LYS A CA 1
ATOM 2785 C C . LYS A 1 360 ? 29.584 -10.779 8.976 1.00 57.69 360 LYS A C 1
ATOM 2787 O O . LYS A 1 360 ? 30.775 -10.694 8.668 1.00 57.69 360 LYS A O 1
ATOM 2792 N N . GLU A 1 361 ? 29.171 -10.918 10.234 1.00 50.97 361 GLU A N 1
ATOM 2793 C CA . GLU A 1 361 ? 30.082 -11.105 11.372 1.00 50.97 361 GLU A CA 1
ATOM 2794 C C . GLU A 1 361 ? 30.701 -12.513 11.364 1.00 50.97 361 GLU A C 1
ATOM 2796 O O . GLU A 1 361 ? 31.911 -12.635 11.545 1.00 50.97 361 GLU A O 1
ATOM 2801 N N . GLY A 1 362 ? 29.925 -13.547 11.014 1.00 44.25 362 GLY A N 1
ATOM 2802 C CA . GLY A 1 362 ? 30.427 -14.911 10.807 1.00 44.25 362 GLY A CA 1
ATOM 2803 C C . GLY A 1 362 ? 31.405 -15.022 9.630 1.00 44.25 362 GLY A C 1
ATOM 2804 O O . GLY A 1 362 ? 32.521 -15.509 9.793 1.00 44.25 362 GLY A O 1
ATOM 2805 N N . SER A 1 363 ? 31.054 -14.474 8.460 1.00 43.28 363 SER A N 1
ATOM 2806 C CA . SER A 1 363 ? 31.908 -14.513 7.260 1.00 43.28 363 SER A CA 1
ATOM 2807 C C . SER A 1 363 ? 33.209 -13.703 7.413 1.00 43.28 363 SER A C 1
ATOM 2809 O O . SER A 1 363 ? 34.254 -14.107 6.906 1.00 43.28 363 SER A O 1
ATOM 2811 N N . SER A 1 364 ? 33.210 -12.615 8.198 1.00 42.59 364 SER A N 1
ATOM 2812 C CA . SER A 1 364 ? 34.435 -11.834 8.459 1.00 42.59 364 SER A CA 1
ATOM 2813 C C . SER A 1 364 ? 35.469 -12.573 9.319 1.00 42.59 364 SER A C 1
ATOM 2815 O O . SER A 1 364 ? 36.637 -12.188 9.303 1.00 42.59 364 SER A O 1
ATOM 2817 N N . THR A 1 365 ? 35.078 -13.628 10.043 1.00 37.78 365 THR A N 1
ATOM 2818 C CA . THR A 1 365 ? 36.024 -14.468 10.805 1.00 37.78 365 THR A CA 1
ATOM 2819 C C . THR A 1 365 ? 36.630 -15.608 9.979 1.00 37.78 365 THR A C 1
ATOM 2821 O O . THR A 1 365 ? 37.674 -16.131 10.358 1.00 37.78 365 THR A O 1
ATOM 2824 N N . ALA A 1 366 ? 36.057 -15.931 8.813 1.00 36.41 366 ALA A N 1
ATOM 2825 C CA . ALA A 1 366 ? 36.549 -16.990 7.928 1.00 36.41 366 ALA A CA 1
ATOM 2826 C C . ALA A 1 366 ? 37.554 -16.507 6.855 1.00 36.41 366 ALA A C 1
ATO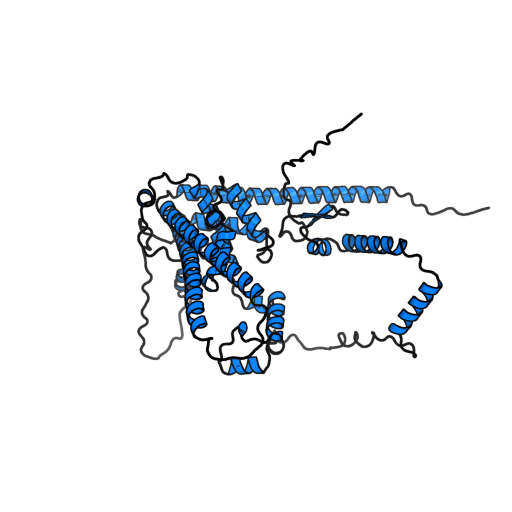M 2828 O O . ALA A 1 366 ? 38.326 -17.309 6.347 1.00 36.41 366 ALA A O 1
ATOM 2829 N N . ILE A 1 367 ? 37.613 -15.204 6.535 1.00 40.28 367 ILE A N 1
ATOM 2830 C CA . ILE A 1 367 ? 38.401 -14.667 5.395 1.00 40.28 367 ILE A CA 1
ATOM 2831 C C . ILE A 1 367 ? 39.791 -14.120 5.820 1.00 40.28 367 ILE A C 1
ATOM 2833 O O . ILE A 1 367 ? 40.403 -13.308 5.133 1.00 40.28 367 ILE A O 1
ATOM 2837 N N . LEU A 1 368 ? 40.345 -14.551 6.961 1.00 39.03 368 LEU A N 1
ATOM 2838 C CA . LEU A 1 368 ? 41.720 -14.190 7.376 1.00 39.03 368 LEU A CA 1
ATOM 2839 C C . LEU A 1 368 ? 42.761 -15.302 7.176 1.00 39.03 368 LEU A C 1
ATOM 2841 O O . LEU A 1 368 ? 43.872 -15.208 7.697 1.00 39.03 368 LEU A O 1
ATOM 2845 N N . LYS A 1 369 ? 42.452 -16.317 6.370 1.00 38.97 369 LYS A N 1
ATOM 2846 C CA . LYS A 1 369 ? 43.444 -17.257 5.843 1.00 38.97 369 LYS A CA 1
ATOM 2847 C C . LYS A 1 369 ? 43.199 -17.466 4.358 1.00 38.97 369 LYS A C 1
ATOM 2849 O O . LYS A 1 369 ? 42.473 -18.368 3.991 1.00 38.97 369 LYS A O 1
ATOM 2854 N N . GLU A 1 370 ? 43.752 -16.575 3.546 1.00 33.59 370 GLU A N 1
ATOM 2855 C CA . GLU A 1 370 ? 44.510 -16.899 2.329 1.00 33.59 370 GLU A CA 1
ATOM 2856 C C . GLU A 1 370 ? 44.806 -15.603 1.571 1.00 33.59 370 GLU A C 1
ATOM 2858 O O . GLU A 1 370 ? 43.941 -14.762 1.331 1.00 33.59 370 GLU A O 1
ATOM 2863 N N . GLY A 1 371 ? 46.093 -15.385 1.313 1.00 34.38 371 GLY A N 1
ATOM 2864 C CA . GLY A 1 371 ? 46.594 -14.177 0.684 1.00 34.38 371 GLY A CA 1
ATOM 2865 C C . GLY A 1 371 ? 46.532 -14.259 -0.834 1.00 34.38 371 GLY A C 1
ATOM 2866 O O . GLY A 1 371 ? 46.848 -15.284 -1.420 1.00 34.38 371 GLY A O 1
ATOM 2867 N N . SER A 1 372 ? 46.227 -13.137 -1.474 1.00 31.86 372 SER A N 1
ATOM 2868 C CA . SER A 1 372 ? 46.985 -12.640 -2.626 1.00 31.86 372 SER A CA 1
ATOM 2869 C C . SER A 1 372 ? 46.538 -11.221 -2.976 1.00 31.86 372 SER A C 1
ATOM 2871 O O . SER A 1 372 ? 45.466 -10.740 -2.608 1.00 31.86 372 SER A O 1
ATOM 2873 N N . SER A 1 373 ? 47.472 -10.491 -3.566 1.00 39.12 373 SER A N 1
ATOM 2874 C CA . SER A 1 373 ? 47.523 -9.043 -3.657 1.00 39.12 373 SER A CA 1
ATOM 2875 C C . SER A 1 373 ? 46.781 -8.480 -4.870 1.00 39.12 373 SER A C 1
ATOM 2877 O O . SER A 1 373 ? 47.250 -8.634 -5.990 1.00 39.12 373 SER A O 1
ATOM 2879 N N . SER A 1 374 ? 45.730 -7.697 -4.625 1.00 38.03 374 SER A N 1
ATOM 2880 C CA . SER A 1 374 ? 45.434 -6.444 -5.347 1.00 38.03 374 SER A CA 1
ATOM 2881 C C . SER A 1 374 ? 44.268 -5.732 -4.651 1.00 38.03 374 SER A C 1
ATOM 2883 O O . SER A 1 374 ? 43.100 -5.912 -4.992 1.00 38.03 374 SER A O 1
ATOM 2885 N N . ALA A 1 375 ? 44.568 -4.960 -3.603 1.00 38.75 375 ALA A N 1
ATOM 2886 C CA . ALA A 1 375 ? 43.553 -4.253 -2.823 1.00 38.75 375 ALA A CA 1
ATOM 2887 C C . ALA A 1 375 ? 43.247 -2.863 -3.425 1.00 38.75 375 ALA A C 1
ATOM 2889 O O . ALA A 1 375 ? 44.181 -2.087 -3.642 1.00 38.75 375 ALA A O 1
ATOM 2890 N N . PRO A 1 376 ? 41.969 -2.484 -3.620 1.00 38.56 376 PRO A N 1
ATOM 2891 C CA . PRO A 1 376 ? 41.598 -1.106 -3.938 1.00 38.56 376 PRO A CA 1
ATOM 2892 C C . PRO A 1 376 ? 41.873 -0.175 -2.733 1.00 38.56 376 PRO A C 1
ATOM 2894 O O . PRO A 1 376 ? 41.981 -0.641 -1.591 1.00 38.56 376 PRO A O 1
ATOM 2897 N N . PRO A 1 377 ? 41.995 1.154 -2.935 1.00 36.94 377 PRO A N 1
ATOM 2898 C CA . PRO A 1 377 ? 42.442 2.081 -1.895 1.00 36.94 377 PRO A CA 1
ATOM 2899 C C . PRO A 1 377 ? 41.536 2.050 -0.650 1.00 36.94 377 PRO A C 1
ATOM 2901 O O . PRO A 1 377 ? 40.327 2.291 -0.707 1.00 36.94 377 PRO A O 1
ATOM 2904 N N . LYS A 1 378 ? 42.158 1.789 0.511 1.00 43.56 378 LYS A N 1
ATOM 2905 C CA . LYS A 1 378 ? 41.535 1.545 1.832 1.00 43.56 378 LYS A CA 1
ATOM 2906 C C . LYS A 1 378 ? 40.605 2.667 2.340 1.00 43.56 378 LYS A C 1
ATOM 2908 O O . LYS A 1 378 ? 39.867 2.448 3.301 1.00 43.56 378 LYS A O 1
ATOM 2913 N N . SER A 1 379 ? 40.628 3.860 1.742 1.00 42.56 379 SER A N 1
ATOM 2914 C CA . SER A 1 379 ? 39.789 5.009 2.121 1.00 42.56 379 SER A CA 1
ATOM 2915 C C . SER A 1 379 ? 38.369 4.939 1.539 1.00 42.56 379 SER A C 1
ATOM 2917 O O . SER A 1 379 ? 37.407 5.220 2.256 1.00 42.56 379 SER A O 1
ATOM 2919 N N . ARG A 1 380 ? 38.212 4.489 0.287 1.00 34.41 380 ARG A N 1
ATOM 2920 C CA . ARG A 1 380 ? 36.918 4.439 -0.423 1.00 34.41 380 ARG A CA 1
ATOM 2921 C C . ARG A 1 380 ? 36.000 3.343 0.128 1.00 34.41 380 ARG A C 1
ATOM 2923 O O . ARG A 1 380 ? 34.850 3.609 0.468 1.00 34.41 380 ARG A O 1
ATOM 2930 N N . VAL A 1 381 ? 36.567 2.165 0.395 1.00 41.53 381 VAL A N 1
ATOM 2931 C CA . VAL A 1 381 ? 35.860 1.025 1.007 1.00 41.53 381 VAL A CA 1
ATOM 2932 C C . VAL A 1 381 ? 35.375 1.345 2.431 1.00 41.53 381 VAL A C 1
ATOM 2934 O O . VAL A 1 381 ? 34.304 0.901 2.842 1.00 41.53 381 VAL A O 1
ATOM 2937 N N . LYS A 1 382 ? 36.120 2.149 3.207 1.00 38.03 382 LYS A N 1
ATOM 2938 C CA . LYS A 1 382 ? 35.694 2.574 4.555 1.00 38.03 382 LYS A CA 1
ATOM 2939 C C . LYS A 1 382 ? 34.516 3.554 4.512 1.00 38.03 382 LYS A C 1
ATOM 2941 O O . LYS A 1 382 ? 33.632 3.452 5.363 1.00 38.03 382 LYS A O 1
ATOM 2946 N N . HIS A 1 383 ? 34.485 4.478 3.549 1.00 42.91 383 HIS A N 1
ATOM 2947 C CA . HIS A 1 383 ? 33.371 5.418 3.381 1.00 42.91 383 HIS A CA 1
ATOM 2948 C C . HIS A 1 383 ? 32.087 4.718 2.913 1.00 42.91 383 HIS A C 1
ATOM 2950 O O . HIS A 1 383 ? 31.027 4.957 3.493 1.00 42.91 383 HIS A O 1
ATOM 2956 N N . GLU A 1 384 ? 32.184 3.787 1.962 1.00 41.44 384 GLU A N 1
ATOM 2957 C CA . GLU A 1 384 ? 31.044 2.985 1.492 1.00 41.44 384 GLU A CA 1
ATOM 2958 C C . GLU A 1 384 ? 30.504 2.052 2.592 1.00 41.44 384 GLU A C 1
ATOM 2960 O O . GLU A 1 384 ? 29.297 2.027 2.845 1.00 41.44 384 GLU A O 1
ATOM 2965 N N . LYS A 1 385 ? 31.382 1.371 3.350 1.00 48.22 385 LYS A N 1
ATOM 2966 C CA . LYS A 1 385 ? 30.979 0.535 4.501 1.00 48.22 385 LYS A CA 1
ATOM 2967 C C . LYS A 1 385 ? 30.307 1.350 5.616 1.00 48.22 385 LYS A C 1
ATOM 2969 O O . LYS A 1 385 ? 29.310 0.899 6.188 1.00 48.22 385 LYS A O 1
ATOM 2974 N N . LYS A 1 386 ? 30.801 2.562 5.913 1.00 53.97 386 LYS A N 1
ATOM 2975 C CA . LYS A 1 386 ? 30.166 3.481 6.879 1.00 53.97 386 LYS A CA 1
ATOM 2976 C C . LYS A 1 386 ? 28.795 3.968 6.392 1.00 53.97 386 LYS A C 1
ATOM 2978 O O . LYS A 1 386 ? 27.855 3.991 7.186 1.00 53.97 386 LYS A O 1
ATOM 2983 N N . GLY A 1 387 ? 28.662 4.315 5.110 1.00 57.53 387 GLY A N 1
ATOM 2984 C CA . GLY A 1 387 ? 27.393 4.737 4.505 1.00 57.53 387 GLY A CA 1
ATOM 2985 C C . GLY A 1 387 ? 26.330 3.636 4.534 1.00 57.53 387 GLY A C 1
ATOM 2986 O O . GLY A 1 387 ? 25.204 3.874 4.974 1.00 57.53 387 GLY A O 1
ATOM 2987 N N . TYR A 1 388 ? 26.715 2.410 4.169 1.00 61.09 388 TYR A N 1
ATOM 2988 C CA . TYR A 1 388 ? 25.847 1.233 4.222 1.00 61.09 388 TYR A CA 1
ATOM 2989 C C . TYR A 1 388 ? 25.367 0.934 5.650 1.00 61.09 388 TYR A C 1
ATOM 2991 O O . TYR A 1 388 ? 24.166 0.806 5.890 1.00 61.09 388 TYR A O 1
ATOM 2999 N N . SER A 1 389 ? 26.285 0.892 6.623 1.00 63.56 389 SER A N 1
ATOM 3000 C CA . SER A 1 389 ? 25.945 0.643 8.032 1.00 63.56 389 SER A CA 1
ATOM 3001 C C . SER A 1 389 ? 25.007 1.720 8.601 1.00 63.56 389 SER A C 1
ATOM 3003 O O . SER A 1 389 ? 24.024 1.408 9.280 1.00 63.56 389 SER A O 1
ATOM 3005 N N . LYS A 1 390 ? 25.228 2.994 8.242 1.00 69.94 390 LYS A N 1
ATOM 3006 C CA . LYS A 1 390 ? 24.362 4.112 8.644 1.00 69.94 390 LYS A CA 1
ATOM 3007 C C . LYS A 1 390 ? 22.956 4.008 8.039 1.00 69.94 390 LYS A C 1
ATOM 3009 O O . LYS A 1 390 ? 21.981 4.131 8.782 1.00 69.94 390 LYS A O 1
ATOM 3014 N N . ARG A 1 391 ? 22.832 3.740 6.730 1.00 76.31 391 ARG A N 1
ATOM 3015 C CA . ARG A 1 391 ? 21.531 3.556 6.048 1.00 76.31 391 ARG A CA 1
ATOM 3016 C C . ARG A 1 391 ? 20.760 2.379 6.641 1.00 76.31 391 ARG A C 1
ATOM 3018 O O . ARG A 1 391 ? 19.576 2.493 6.933 1.00 76.31 391 ARG A O 1
ATOM 3025 N N . ARG A 1 392 ? 21.458 1.283 6.921 1.00 77.06 392 ARG A N 1
ATOM 3026 C CA . ARG A 1 392 ? 20.899 0.085 7.544 1.00 77.06 392 ARG A CA 1
ATOM 3027 C C . ARG A 1 392 ? 20.392 0.333 8.971 1.00 77.06 392 ARG A C 1
ATOM 3029 O O . ARG A 1 392 ? 19.271 -0.049 9.296 1.00 77.06 392 ARG A O 1
ATOM 3036 N N . SER A 1 393 ? 21.180 1.006 9.815 1.00 76.69 393 SER A N 1
ATOM 3037 C CA . SER A 1 393 ? 20.761 1.401 11.173 1.00 76.69 393 SER A CA 1
ATOM 3038 C C . SER A 1 393 ? 19.558 2.351 11.152 1.00 76.69 393 SER A C 1
ATOM 3040 O O . SER A 1 393 ? 18.677 2.261 12.011 1.00 76.69 393 SER A O 1
ATOM 3042 N N . SER A 1 394 ? 19.506 3.251 10.165 1.00 85.50 394 SER A N 1
ATOM 3043 C CA . SER A 1 394 ? 18.364 4.138 9.940 1.00 85.50 394 SER A CA 1
ATOM 3044 C C . SER A 1 394 ? 17.109 3.348 9.552 1.00 85.50 394 SER A C 1
ATOM 3046 O O . SER A 1 394 ? 16.080 3.494 10.209 1.00 85.50 394 SER A O 1
ATOM 3048 N N . ASN A 1 395 ? 17.208 2.443 8.573 1.00 86.94 395 ASN A N 1
ATOM 3049 C CA . ASN A 1 395 ? 16.091 1.597 8.144 1.00 86.94 395 ASN A CA 1
ATOM 3050 C C . ASN A 1 395 ? 15.568 0.712 9.282 1.00 86.94 395 ASN A C 1
ATOM 3052 O O . ASN A 1 395 ? 14.366 0.677 9.512 1.00 86.94 395 ASN A O 1
ATOM 3056 N N . SER A 1 396 ? 16.450 0.086 10.069 1.00 88.69 396 SER A N 1
ATOM 3057 C CA . SER A 1 396 ? 16.028 -0.728 11.218 1.00 88.69 396 SER A CA 1
ATOM 3058 C C . SER A 1 396 ? 15.231 0.079 12.251 1.00 88.69 396 SER A C 1
ATOM 3060 O O . SER A 1 396 ? 14.232 -0.408 12.778 1.00 88.69 396 SER A O 1
ATOM 3062 N N . ARG A 1 397 ? 15.632 1.329 12.526 1.00 89.75 397 ARG A N 1
ATOM 3063 C CA . ARG A 1 397 ? 14.880 2.222 13.421 1.00 89.75 397 ARG A CA 1
ATOM 3064 C C . ARG A 1 397 ? 13.520 2.598 12.840 1.00 89.75 397 ARG A C 1
ATOM 3066 O O . ARG A 1 397 ? 12.527 2.503 13.552 1.00 89.75 397 ARG A O 1
ATOM 3073 N N . ARG A 1 398 ? 13.472 2.981 11.561 1.00 93.44 398 ARG A N 1
ATOM 3074 C CA . ARG A 1 398 ? 12.225 3.341 10.866 1.00 93.44 398 ARG A CA 1
ATOM 3075 C C . ARG A 1 398 ? 11.223 2.186 10.871 1.00 93.44 398 ARG A C 1
ATOM 3077 O O . ARG A 1 398 ? 10.081 2.398 11.256 1.00 93.44 398 ARG A O 1
ATOM 3084 N N . LEU A 1 399 ? 11.668 0.971 10.546 1.00 94.88 399 LEU A N 1
ATOM 3085 C CA . LEU A 1 399 ? 10.820 -0.224 10.531 1.00 94.88 399 LEU A CA 1
ATOM 3086 C C . LEU A 1 399 ? 10.269 -0.561 11.919 1.00 94.88 399 LEU A C 1
ATOM 3088 O O . LEU A 1 399 ? 9.079 -0.798 12.059 1.00 94.88 399 LEU A O 1
ATOM 3092 N N . ARG A 1 400 ? 11.087 -0.485 12.976 1.00 93.62 400 ARG A N 1
ATOM 3093 C CA . ARG A 1 400 ? 10.601 -0.704 14.352 1.00 93.62 400 ARG A CA 1
ATOM 3094 C C . ARG A 1 400 ? 9.592 0.352 14.798 1.00 93.62 400 ARG A C 1
ATOM 3096 O O . ARG A 1 400 ? 8.657 0.035 15.527 1.00 93.62 400 ARG A O 1
ATOM 3103 N N . THR A 1 401 ? 9.776 1.606 14.390 1.00 94.69 401 THR A N 1
ATOM 3104 C CA . THR A 1 401 ? 8.796 2.666 14.658 1.00 94.69 401 THR A CA 1
ATOM 3105 C C . THR A 1 401 ? 7.493 2.406 13.905 1.00 94.69 401 THR A C 1
ATOM 3107 O O . THR A 1 401 ? 6.426 2.511 14.502 1.00 94.69 401 THR A O 1
ATOM 3110 N N . ALA A 1 402 ? 7.570 2.025 12.629 1.00 96.56 402 ALA A N 1
ATOM 3111 C CA . ALA A 1 402 ? 6.408 1.662 11.825 1.00 96.56 402 ALA A CA 1
ATOM 3112 C C . ALA A 1 402 ? 5.662 0.452 12.410 1.00 96.56 402 ALA A C 1
ATOM 3114 O O . ALA A 1 402 ? 4.448 0.513 12.560 1.00 96.56 402 ALA A O 1
ATOM 3115 N N . GLN A 1 403 ? 6.383 -0.581 12.853 1.00 95.38 403 GLN A N 1
ATOM 3116 C CA . GLN A 1 403 ? 5.824 -1.760 13.521 1.00 95.38 403 GLN A CA 1
ATOM 3117 C C . GLN A 1 403 ? 5.005 -1.377 14.766 1.00 95.38 403 GLN A C 1
ATOM 3119 O O . GLN A 1 403 ? 3.880 -1.835 14.938 1.00 95.38 403 GLN A O 1
ATOM 3124 N N . LYS A 1 404 ? 5.528 -0.477 15.613 1.00 94.81 404 LYS A N 1
ATOM 3125 C CA . LYS A 1 404 ? 4.796 0.035 16.787 1.00 94.81 404 LYS A CA 1
ATOM 3126 C C . LYS A 1 404 ? 3.552 0.838 16.401 1.00 94.81 404 LYS A C 1
ATOM 3128 O O . LYS A 1 404 ? 2.522 0.697 17.050 1.00 94.81 404 LYS A O 1
ATOM 3133 N N . LYS A 1 405 ? 3.645 1.676 15.361 1.00 95.69 405 LYS A N 1
ATOM 3134 C CA . LYS A 1 405 ? 2.510 2.460 14.847 1.00 95.69 405 LYS A CA 1
ATOM 3135 C C . LYS A 1 405 ? 1.410 1.560 14.285 1.00 95.69 405 LYS A C 1
ATOM 3137 O O . LYS A 1 405 ? 0.250 1.792 14.597 1.00 95.69 405 LYS A O 1
ATOM 3142 N N . LEU A 1 406 ? 1.776 0.533 13.514 1.00 96.94 406 LEU A N 1
ATOM 3143 C CA . LEU A 1 406 ? 0.834 -0.460 13.000 1.00 96.94 406 LEU A CA 1
ATOM 3144 C C . LEU A 1 406 ? 0.153 -1.208 14.138 1.00 96.94 406 LEU A C 1
ATOM 3146 O O . LEU A 1 406 ? -1.065 -1.253 14.163 1.00 96.94 406 LEU A O 1
ATOM 3150 N N . TYR A 1 407 ? 0.907 -1.713 15.118 1.00 96.62 407 TYR A N 1
ATOM 3151 C CA . TYR A 1 407 ? 0.306 -2.405 16.262 1.00 96.62 407 TYR A CA 1
ATOM 3152 C C . TYR A 1 407 ? -0.680 -1.519 17.031 1.00 96.62 407 TYR A C 1
ATOM 3154 O O . TYR A 1 407 ? -1.787 -1.939 17.347 1.00 96.62 407 TYR A O 1
ATOM 3162 N N . PHE A 1 408 ? -0.311 -0.259 17.273 1.00 96.44 408 PHE A N 1
ATOM 3163 C CA . PHE A 1 408 ? -1.218 0.704 17.888 1.00 96.44 408 PHE A CA 1
ATOM 3164 C C . PHE A 1 408 ? -2.486 0.925 17.046 1.00 96.44 408 PHE A C 1
ATOM 3166 O O . PHE A 1 408 ? -3.586 0.972 17.587 1.00 96.44 408 PHE A O 1
ATOM 3173 N N . MET A 1 409 ? -2.344 1.029 15.722 1.00 96.81 409 MET A N 1
ATOM 3174 C CA . MET A 1 409 ? -3.468 1.182 14.799 1.00 96.81 409 MET A CA 1
ATOM 3175 C C . MET A 1 409 ? -4.362 -0.067 14.760 1.00 96.81 409 MET A C 1
ATOM 3177 O O . MET A 1 409 ? -5.577 0.086 14.741 1.00 96.81 409 MET A O 1
ATOM 3181 N N . ILE A 1 410 ? -3.792 -1.275 14.831 1.00 97.19 410 ILE A N 1
ATOM 3182 C CA . ILE A 1 410 ? -4.524 -2.549 14.944 1.00 97.19 410 ILE A CA 1
ATOM 3183 C C . ILE A 1 410 ? -5.401 -2.541 16.201 1.00 97.19 410 ILE A C 1
ATOM 3185 O O . ILE A 1 410 ? -6.607 -2.764 16.116 1.00 97.19 410 ILE A O 1
ATOM 3189 N N . CYS A 1 411 ? -4.822 -2.219 17.361 1.00 96.50 411 CYS A N 1
ATOM 3190 C CA . CYS A 1 411 ? -5.578 -2.098 18.609 1.00 96.50 411 CYS A CA 1
ATOM 3191 C C . CYS A 1 411 ? -6.668 -1.018 18.519 1.00 96.50 411 CYS A C 1
ATOM 3193 O O . CYS A 1 411 ? -7.772 -1.222 19.014 1.00 96.50 411 CYS A O 1
ATOM 3195 N N . TRP A 1 412 ? -6.394 0.106 17.849 1.00 96.62 412 TRP A N 1
ATOM 3196 C CA . TRP A 1 412 ? -7.366 1.188 17.696 1.00 96.62 412 TRP A CA 1
ATOM 3197 C C . TRP A 1 412 ? -8.549 0.761 16.825 1.00 96.62 412 TRP A C 1
ATOM 3199 O O . TRP A 1 412 ? -9.690 0.921 17.255 1.00 96.62 412 TRP A O 1
ATOM 3209 N N . VAL A 1 413 ? -8.286 0.164 15.656 1.00 96.94 413 VAL A N 1
ATOM 3210 C CA . VAL A 1 413 ? -9.308 -0.384 14.744 1.00 96.94 413 VAL A CA 1
ATOM 3211 C C . VAL A 1 413 ? -10.186 -1.404 15.460 1.00 96.94 413 VAL A C 1
ATOM 3213 O O . VAL A 1 413 ? -11.401 -1.381 15.289 1.00 96.94 413 VAL A O 1
ATOM 3216 N N . ASN A 1 414 ? -9.593 -2.262 16.293 1.00 96.06 414 ASN A N 1
ATOM 3217 C CA . ASN A 1 414 ? -10.326 -3.290 17.028 1.00 96.06 414 ASN A CA 1
ATOM 3218 C C . ASN A 1 414 ? -11.416 -2.725 17.958 1.00 96.06 414 ASN A C 1
ATOM 3220 O O . ASN A 1 414 ? -12.403 -3.409 18.215 1.00 96.06 414 ASN A O 1
ATOM 3224 N N . GLU A 1 415 ? -11.231 -1.500 18.455 1.00 94.75 415 GLU A N 1
ATOM 3225 C CA . GLU A 1 415 ? -12.153 -0.808 19.365 1.00 94.75 415 GLU A CA 1
ATOM 3226 C C . GLU A 1 415 ? -13.110 0.165 18.664 1.00 94.75 415 GLU A C 1
ATOM 3228 O O . GLU A 1 415 ? -13.964 0.757 19.325 1.00 94.75 415 GLU A O 1
ATOM 3233 N N . GLN A 1 416 ? -12.970 0.371 17.352 1.00 94.50 416 GLN A N 1
ATOM 3234 C CA . GLN A 1 416 ? -13.800 1.325 16.621 1.00 94.50 416 GLN A CA 1
ATOM 3235 C C . GLN A 1 416 ? -15.152 0.732 16.215 1.00 94.50 416 GLN A C 1
ATOM 3237 O O . GLN A 1 416 ? -15.283 -0.458 15.925 1.00 94.50 416 GLN A O 1
ATOM 3242 N N . ALA A 1 417 ? -16.156 1.605 16.159 1.00 93.50 417 ALA A N 1
ATOM 3243 C CA . ALA A 1 417 ? -17.470 1.282 15.626 1.00 93.50 417 ALA A CA 1
ATOM 3244 C C . ALA A 1 417 ? -17.427 1.198 14.090 1.00 93.50 417 ALA A C 1
ATOM 3246 O O . ALA A 1 417 ? -16.610 1.859 13.442 1.00 93.50 417 ALA A O 1
ATOM 3247 N N . SER A 1 418 ? -18.300 0.378 13.502 1.00 92.00 418 SER A N 1
ATOM 3248 C CA . SER A 1 418 ? -18.256 0.086 12.065 1.00 92.00 418 SER A CA 1
ATOM 3249 C C . SER A 1 418 ? -18.543 1.296 11.171 1.00 92.00 418 SER A C 1
ATOM 3251 O O . SER A 1 418 ? -18.026 1.379 10.060 1.00 92.00 418 SER A O 1
ATOM 3253 N N . GLU A 1 419 ? -19.309 2.249 11.690 1.00 95.81 419 GLU A N 1
ATOM 3254 C CA . GLU A 1 419 ? -19.752 3.475 11.033 1.00 95.81 419 GLU A CA 1
ATOM 3255 C C . GLU A 1 419 ? -18.564 4.360 10.647 1.00 95.81 419 GLU A C 1
ATOM 3257 O O . GLU A 1 419 ? -18.574 4.984 9.591 1.00 95.81 419 GLU A O 1
ATOM 3262 N N . ILE A 1 420 ? -17.492 4.344 11.450 1.00 95.56 420 ILE A N 1
ATOM 3263 C CA . ILE A 1 420 ? -16.260 5.085 11.151 1.00 95.56 420 ILE A CA 1
ATOM 3264 C C . ILE A 1 420 ? -15.663 4.604 9.825 1.00 95.56 420 ILE A C 1
ATOM 3266 O O . ILE A 1 420 ? -15.165 5.408 9.040 1.00 95.56 420 ILE A O 1
ATOM 3270 N N . PHE A 1 421 ? -15.707 3.298 9.553 1.00 97.31 421 PHE A N 1
ATOM 3271 C CA . PHE A 1 421 ? -15.177 2.749 8.306 1.00 97.31 421 PHE A CA 1
ATOM 3272 C C . PHE A 1 421 ? -16.096 3.057 7.124 1.00 97.31 421 PHE A C 1
ATOM 3274 O O . PHE A 1 421 ? -15.592 3.374 6.049 1.00 97.31 421 PHE A O 1
ATOM 3281 N N . ASP A 1 422 ? -17.415 3.048 7.330 1.00 97.44 422 ASP A N 1
ATOM 3282 C CA . ASP A 1 422 ? -18.392 3.438 6.307 1.00 97.44 422 ASP A CA 1
ATOM 3283 C C . ASP A 1 422 ? -18.212 4.923 5.906 1.00 97.44 422 ASP A C 1
ATOM 3285 O O . ASP A 1 422 ? -18.189 5.249 4.714 1.00 97.44 422 ASP A O 1
ATOM 3289 N N . ASP A 1 423 ? -17.955 5.811 6.874 1.00 97.31 423 ASP A N 1
ATOM 3290 C CA . ASP A 1 423 ? -17.620 7.220 6.625 1.00 97.31 423 ASP A CA 1
ATOM 3291 C C . ASP A 1 423 ? -16.314 7.369 5.824 1.00 97.31 423 ASP A C 1
ATOM 3293 O O . ASP A 1 423 ? -16.249 8.137 4.857 1.00 97.31 423 ASP A O 1
ATOM 3297 N N . LEU A 1 424 ? -15.266 6.613 6.181 1.00 98.12 424 LEU A N 1
ATOM 3298 C CA . LEU A 1 424 ? -13.997 6.618 5.444 1.00 98.12 424 LEU A CA 1
ATOM 3299 C C . LEU A 1 424 ? -14.170 6.119 4.005 1.00 98.12 424 LEU A C 1
ATOM 3301 O O . LEU A 1 424 ? -13.610 6.722 3.089 1.00 98.12 424 LEU A O 1
ATOM 3305 N N . VAL A 1 425 ? -14.975 5.074 3.779 1.00 98.44 425 VAL A N 1
ATOM 3306 C CA . VAL A 1 425 ? -15.325 4.598 2.429 1.00 98.44 425 VAL A CA 1
ATOM 3307 C C . VAL A 1 425 ? -15.979 5.724 1.629 1.00 98.44 425 VAL A C 1
ATOM 3309 O O . VAL A 1 425 ? -15.546 6.006 0.509 1.00 98.44 425 VAL A O 1
ATOM 3312 N N . GLY A 1 426 ? -16.968 6.412 2.208 1.00 97.94 426 GLY A N 1
ATOM 3313 C CA . GLY A 1 426 ? -17.635 7.546 1.566 1.00 97.94 426 GLY A CA 1
ATOM 3314 C C . GLY A 1 426 ? -16.664 8.667 1.184 1.00 97.94 426 GLY A C 1
ATOM 3315 O O . GLY A 1 426 ? -16.725 9.192 0.068 1.00 97.94 426 GLY A O 1
ATOM 3316 N N . LEU A 1 427 ? -15.715 8.993 2.067 1.00 98.12 427 LEU A N 1
ATOM 3317 C CA . LEU A 1 427 ? -14.670 9.983 1.797 1.00 98.12 427 LEU A CA 1
ATOM 3318 C C . LEU A 1 427 ? -13.737 9.543 0.660 1.00 98.12 427 LEU A C 1
ATOM 3320 O O . LEU A 1 427 ? -13.524 10.316 -0.271 1.00 98.12 427 LEU A O 1
ATOM 3324 N N . VAL A 1 428 ? -13.231 8.306 0.674 1.00 98.19 428 VAL A N 1
ATOM 3325 C CA . VAL A 1 428 ? -12.353 7.776 -0.390 1.00 98.19 428 VAL A CA 1
ATOM 3326 C C . VAL A 1 428 ? -13.058 7.806 -1.752 1.00 98.19 428 VAL A C 1
ATOM 3328 O O . VAL A 1 428 ? -12.481 8.248 -2.749 1.00 98.19 428 VAL A O 1
ATOM 3331 N N . GLN A 1 429 ? -14.327 7.392 -1.808 1.00 97.44 429 GLN A N 1
ATOM 3332 C CA . GLN A 1 429 ? -15.113 7.401 -3.045 1.00 97.44 429 GLN A CA 1
ATOM 3333 C C . GLN A 1 429 ? -15.408 8.814 -3.556 1.00 97.44 429 GLN A C 1
ATOM 3335 O O . GLN A 1 429 ? -15.410 9.050 -4.770 1.00 97.44 429 GLN A O 1
ATOM 3340 N N . LYS A 1 430 ? -15.644 9.762 -2.644 1.00 96.25 430 LYS A N 1
ATOM 3341 C CA . LYS A 1 430 ? -15.814 11.174 -2.986 1.00 96.25 430 LYS A CA 1
ATOM 3342 C C . LYS A 1 430 ? -14.543 11.738 -3.617 1.00 96.25 430 LYS A C 1
ATOM 3344 O O . LYS A 1 430 ? -14.630 12.333 -4.689 1.00 96.25 430 LYS A O 1
ATOM 3349 N N . GLU A 1 431 ? -13.378 11.490 -3.018 1.00 94.81 431 GLU A N 1
ATOM 3350 C CA . GLU A 1 431 ? -12.088 11.916 -3.578 1.00 94.81 431 GLU A CA 1
ATOM 3351 C C . GLU A 1 431 ? -11.840 11.291 -4.958 1.00 94.81 431 GLU A C 1
ATOM 3353 O O . GLU A 1 431 ? -11.466 11.989 -5.900 1.00 94.81 431 GLU A O 1
ATOM 3358 N N . LYS A 1 432 ? -12.141 9.996 -5.133 1.00 92.12 432 LYS A N 1
ATOM 3359 C CA . LYS A 1 432 ? -12.059 9.341 -6.448 1.00 92.12 432 LYS A CA 1
ATOM 3360 C C . LYS A 1 432 ? -12.953 10.028 -7.486 1.00 92.12 432 LYS A C 1
ATOM 3362 O O . LYS A 1 432 ? -12.527 10.268 -8.615 1.00 92.12 432 LYS A O 1
ATOM 3367 N N . SER A 1 433 ? -14.189 10.355 -7.114 1.00 92.00 433 SER A N 1
ATOM 3368 C CA . SER A 1 433 ? -15.144 11.019 -8.008 1.00 92.00 433 SER A CA 1
ATOM 3369 C C . SER A 1 433 ? -14.662 12.417 -8.404 1.00 92.00 433 SER A C 1
ATOM 3371 O O . SER A 1 433 ? -14.758 12.788 -9.572 1.00 92.00 433 SER A O 1
ATOM 3373 N N . MET A 1 434 ? -14.074 13.167 -7.465 1.00 88.19 434 MET A N 1
ATOM 3374 C CA . MET A 1 434 ? -13.456 14.467 -7.747 1.00 88.19 434 MET A CA 1
ATOM 3375 C C . MET A 1 434 ? -12.288 14.348 -8.730 1.00 88.19 434 MET A C 1
ATOM 3377 O O . MET A 1 434 ? -12.212 15.138 -9.668 1.00 88.19 434 MET A O 1
ATOM 3381 N N . LEU A 1 435 ? -11.434 13.327 -8.589 1.00 82.50 435 LEU A N 1
ATOM 3382 C CA . LEU A 1 435 ? -10.350 13.069 -9.544 1.00 82.50 435 LEU A CA 1
ATOM 3383 C C . LEU A 1 435 ? -10.875 12.793 -10.960 1.00 82.50 435 LEU A C 1
ATOM 3385 O O . LEU A 1 435 ? -10.329 13.324 -11.925 1.00 82.50 435 LEU A O 1
ATOM 3389 N N . ILE A 1 436 ? -11.946 12.005 -11.099 1.00 77.50 436 ILE A N 1
ATOM 3390 C CA . ILE A 1 436 ? -12.565 11.719 -12.406 1.00 77.50 436 ILE A CA 1
ATOM 3391 C C . ILE A 1 436 ? -13.125 13.001 -13.031 1.00 77.50 436 ILE A C 1
ATOM 3393 O O . ILE A 1 436 ? -12.894 13.256 -14.213 1.00 77.50 436 ILE A O 1
ATOM 3397 N N . VAL A 1 437 ? -13.823 13.824 -12.241 1.00 74.25 437 VAL A N 1
ATOM 3398 C CA . VAL A 1 437 ? -14.370 15.105 -12.709 1.00 74.25 437 VAL A CA 1
ATOM 3399 C C . VAL A 1 437 ? -13.247 16.048 -13.136 1.00 74.25 437 VAL A C 1
ATOM 3401 O O . VAL A 1 437 ? -13.341 16.620 -14.214 1.00 74.25 437 VAL A O 1
ATOM 3404 N N . GLU A 1 438 ? -12.163 16.170 -12.363 1.00 69.94 438 GLU A N 1
ATOM 3405 C CA . GLU A 1 438 ? -11.004 16.990 -12.743 1.00 69.94 438 GLU A CA 1
ATOM 3406 C C . GLU A 1 438 ? -10.330 16.520 -14.037 1.00 69.94 438 GLU A C 1
ATOM 3408 O O . GLU A 1 438 ? -9.868 17.342 -14.830 1.00 69.94 438 GLU A O 1
ATOM 3413 N N . VAL A 1 439 ? -10.230 15.209 -14.262 1.00 66.56 439 VAL A N 1
ATOM 3414 C CA . VAL A 1 439 ? -9.668 14.671 -15.509 1.00 66.56 439 VAL A CA 1
ATOM 3415 C C . VAL A 1 439 ? -10.604 14.973 -16.680 1.00 66.56 439 VAL A C 1
ATOM 3417 O O . VAL A 1 439 ? -10.145 15.495 -17.695 1.00 66.56 439 VAL A O 1
ATOM 3420 N N . GLY A 1 440 ? -11.910 14.740 -16.518 1.00 58.91 440 GLY A N 1
ATOM 3421 C CA . GLY A 1 440 ? -12.914 14.992 -17.552 1.00 58.91 440 GLY A CA 1
ATOM 3422 C C . GLY A 1 440 ? -13.048 16.471 -17.926 1.00 58.91 440 GLY A C 1
ATOM 3423 O O . GLY A 1 440 ? -13.063 16.807 -19.110 1.00 58.91 440 GLY A O 1
ATOM 3424 N N . THR A 1 441 ? -13.072 17.384 -16.949 1.00 57.84 441 THR A N 1
ATOM 3425 C CA . THR A 1 441 ? -13.107 18.834 -17.217 1.00 57.84 441 THR A CA 1
ATOM 3426 C C . THR A 1 441 ? -11.851 19.290 -17.951 1.00 57.84 441 THR A C 1
ATOM 3428 O O . THR A 1 441 ? -11.943 20.004 -18.950 1.00 57.84 441 THR A O 1
ATOM 3431 N N . ARG A 1 442 ? -10.673 18.799 -17.548 1.00 57.03 442 ARG A N 1
ATOM 3432 C CA . ARG A 1 442 ? -9.405 19.113 -18.224 1.00 57.03 442 ARG A CA 1
ATOM 3433 C C . ARG A 1 442 ? -9.329 18.535 -19.636 1.00 57.03 442 ARG A C 1
ATOM 3435 O O . ARG A 1 442 ? -8.704 19.155 -20.499 1.00 57.03 442 ARG A O 1
ATOM 3442 N N . GLU A 1 443 ? -9.915 17.370 -19.901 1.00 56.28 443 GLU A N 1
ATOM 3443 C CA . GLU A 1 443 ? -10.023 16.803 -21.253 1.00 56.28 443 GLU A CA 1
ATOM 3444 C C . GLU A 1 443 ? -10.935 17.661 -22.139 1.00 56.28 443 GLU A C 1
ATOM 3446 O O . GLU A 1 443 ? -10.536 18.025 -23.247 1.00 56.28 443 GLU A O 1
ATOM 3451 N N . LEU A 1 444 ? -12.085 18.105 -21.627 1.00 50.00 444 LEU A N 1
ATOM 3452 C CA . LEU A 1 444 ? -12.998 19.001 -22.344 1.00 50.00 444 LEU A CA 1
ATOM 3453 C C . LEU A 1 444 ? -12.366 20.372 -22.643 1.00 50.00 444 LEU A C 1
ATOM 3455 O O . LEU A 1 444 ? -12.444 20.848 -23.775 1.00 50.00 444 LEU A O 1
ATOM 3459 N N . GLU A 1 445 ? -11.647 20.969 -21.690 1.00 53.12 445 GLU A N 1
ATOM 3460 C CA . GLU A 1 445 ? -10.883 22.211 -21.901 1.00 53.12 445 GLU A CA 1
ATOM 3461 C C . GLU A 1 445 ? -9.773 22.044 -22.959 1.00 53.12 445 GLU A C 1
ATOM 3463 O O . GLU A 1 445 ? -9.466 22.961 -23.727 1.00 53.12 445 GLU A O 1
ATOM 3468 N N . THR A 1 446 ? -9.176 20.850 -23.048 1.00 53.44 446 THR A N 1
ATOM 3469 C CA . THR A 1 446 ? -8.197 20.508 -24.099 1.00 53.44 446 THR A CA 1
ATOM 3470 C C . THR A 1 446 ? -8.833 20.467 -25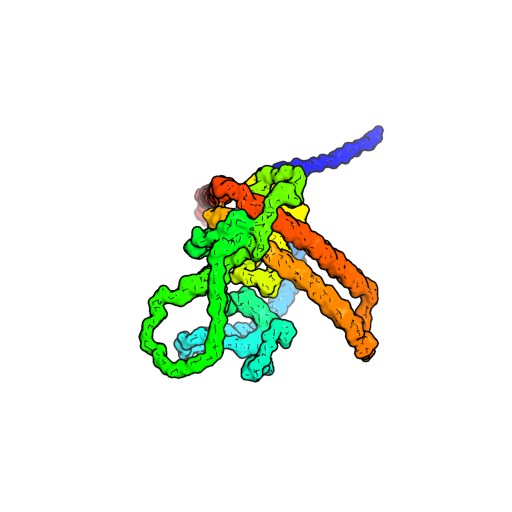.471 1.00 53.44 446 THR A C 1
ATOM 3472 O O . THR A 1 446 ? -8.265 20.965 -26.437 1.00 53.44 446 THR A O 1
ATOM 3475 N N . ILE A 1 447 ? -9.996 19.831 -25.564 1.00 59.97 447 ILE A N 1
ATOM 3476 C CA . ILE A 1 447 ? -10.715 19.674 -26.822 1.00 59.97 447 ILE A CA 1
ATOM 3477 C C . ILE A 1 447 ? -11.207 21.045 -27.290 1.00 59.97 447 ILE A C 1
ATOM 3479 O O . ILE A 1 447 ? -11.027 21.381 -28.458 1.00 59.97 447 ILE A O 1
ATOM 3483 N N . SER A 1 448 ? -11.720 21.875 -26.375 1.00 55.28 448 SER A N 1
ATOM 3484 C CA . SER A 1 448 ? -12.128 23.252 -26.670 1.00 55.28 448 SER A CA 1
ATOM 3485 C C . SER A 1 448 ? -10.956 24.098 -27.178 1.00 55.28 448 SER A C 1
ATOM 3487 O O . SER A 1 448 ? -11.056 24.717 -28.234 1.00 55.28 448 SER A O 1
ATOM 3489 N N . SER A 1 449 ? -9.808 24.065 -26.491 1.00 58.75 449 SER A N 1
ATOM 3490 C CA . SER A 1 449 ? -8.612 24.812 -26.915 1.00 58.75 449 SER A CA 1
ATOM 3491 C C . SER A 1 449 ? -8.036 24.316 -28.247 1.00 58.75 449 SER A C 1
ATOM 3493 O O . SER A 1 449 ? -7.651 25.126 -29.088 1.00 58.75 449 SER A O 1
ATOM 3495 N N . ASN A 1 450 ? -8.036 23.005 -28.500 1.00 57.25 450 ASN A N 1
ATOM 3496 C CA . ASN A 1 450 ? -7.612 22.448 -29.788 1.00 57.25 450 ASN A CA 1
ATOM 3497 C C . ASN A 1 450 ? -8.574 22.811 -30.932 1.00 57.25 450 ASN A C 1
ATOM 3499 O O . ASN A 1 450 ? -8.124 23.059 -32.052 1.00 57.25 450 ASN A O 1
ATOM 3503 N N . ASN A 1 451 ? -9.883 22.871 -30.667 1.00 58.12 451 ASN A N 1
ATOM 3504 C CA . ASN A 1 451 ? -10.878 23.301 -31.649 1.00 58.12 451 ASN A CA 1
ATOM 3505 C C . ASN A 1 451 ? -10.744 24.796 -31.972 1.00 58.12 451 ASN A C 1
ATOM 3507 O O . ASN A 1 451 ? -10.792 25.165 -33.143 1.00 58.12 451 ASN A O 1
ATOM 3511 N N . GLU A 1 452 ? -10.488 25.651 -30.978 1.00 62.62 452 GLU A N 1
ATOM 3512 C CA . GLU A 1 452 ? -10.214 27.076 -31.208 1.00 62.62 452 GLU A CA 1
ATOM 3513 C C . GLU A 1 452 ? -8.945 27.313 -32.039 1.00 62.62 452 GLU A C 1
ATOM 3515 O O . GLU A 1 452 ? -8.925 28.198 -32.898 1.00 62.62 452 GLU A O 1
ATOM 3520 N N . VAL A 1 453 ? -7.887 26.525 -31.819 1.00 64.50 453 VAL A N 1
ATOM 3521 C CA . VAL A 1 453 ? -6.656 26.596 -32.625 1.00 64.50 453 VAL A CA 1
ATOM 3522 C C . VAL A 1 453 ? -6.930 26.180 -34.072 1.00 64.50 453 VAL A C 1
ATOM 3524 O O . VAL A 1 453 ? -6.535 26.902 -34.987 1.00 64.50 453 VAL A O 1
ATOM 3527 N N . LYS A 1 454 ? -7.683 25.093 -34.293 1.00 61.62 454 LYS A N 1
ATOM 3528 C CA . LYS A 1 454 ? -8.083 24.650 -35.640 1.00 61.62 454 LYS A CA 1
ATOM 3529 C C . LYS A 1 454 ? -8.948 25.678 -36.373 1.00 61.62 454 LYS A C 1
ATOM 3531 O O . LYS A 1 454 ? -8.737 25.909 -37.559 1.00 61.62 454 LYS A O 1
ATOM 3536 N N . VAL A 1 455 ? -9.886 26.330 -35.682 1.00 64.50 455 VAL A N 1
ATOM 3537 C CA . VAL A 1 455 ? -10.731 27.389 -36.268 1.00 64.50 455 VAL A CA 1
ATOM 3538 C C . VAL A 1 455 ? -9.882 28.601 -36.674 1.00 64.50 455 VAL A C 1
ATOM 3540 O O . VAL A 1 455 ? -10.091 29.170 -37.743 1.00 64.50 455 VAL A O 1
ATOM 3543 N N . LYS A 1 456 ? -8.879 28.972 -35.867 1.00 62.91 456 LYS A N 1
ATOM 3544 C CA . LYS A 1 456 ? -7.946 30.069 -36.184 1.00 62.91 456 LYS A CA 1
ATOM 3545 C C . LYS A 1 456 ? -6.988 29.735 -37.335 1.00 62.91 456 LYS A C 1
ATOM 3547 O O . LYS A 1 456 ? -6.633 30.639 -38.090 1.00 62.91 456 LYS A O 1
ATOM 3552 N N . GLU A 1 457 ? -6.574 28.478 -37.488 1.00 60.72 457 GLU A N 1
ATOM 3553 C CA . GLU A 1 457 ? -5.783 28.025 -38.645 1.00 60.72 457 GLU A CA 1
ATOM 3554 C C . GLU A 1 457 ? -6.620 27.988 -39.931 1.00 60.72 457 GLU A C 1
ATOM 3556 O O . GLU A 1 457 ? -6.186 28.534 -40.944 1.00 60.72 457 GLU A O 1
ATOM 3561 N N . ALA A 1 458 ? -7.851 27.470 -39.880 1.00 56.97 458 ALA A N 1
ATOM 3562 C CA . ALA A 1 458 ? -8.764 27.472 -41.026 1.00 56.97 458 ALA A CA 1
ATOM 3563 C C . ALA A 1 458 ? -9.117 28.901 -41.485 1.00 56.97 458 ALA A C 1
ATOM 3565 O O . ALA A 1 458 ? -9.150 29.190 -42.680 1.00 56.97 458 ALA A O 1
ATOM 3566 N N . ALA A 1 459 ? -9.301 29.837 -40.547 1.00 58.03 459 ALA A N 1
ATOM 3567 C CA . ALA A 1 459 ? -9.520 31.248 -40.868 1.00 58.03 459 ALA A CA 1
ATOM 3568 C C . ALA A 1 459 ? -8.298 31.915 -41.535 1.00 58.03 459 ALA A C 1
ATOM 3570 O O . ALA A 1 459 ? -8.464 32.855 -42.313 1.00 58.03 459 ALA A O 1
ATOM 3571 N N . LYS A 1 460 ? -7.074 31.431 -41.272 1.00 55.53 460 LYS A N 1
ATOM 3572 C CA . LYS A 1 460 ? -5.854 31.900 -41.949 1.00 55.53 460 LYS A CA 1
ATOM 3573 C C . LYS A 1 460 ? -5.725 31.361 -43.375 1.00 55.53 460 LYS A C 1
ATOM 3575 O O . LYS A 1 460 ? -5.265 32.109 -44.230 1.00 55.53 460 LYS A O 1
ATOM 3580 N N . GLU A 1 461 ? -6.152 30.127 -43.645 1.00 53.34 461 GLU A N 1
ATOM 3581 C CA . GLU A 1 461 ? -6.153 29.560 -45.007 1.00 53.34 461 GLU A CA 1
ATOM 3582 C C . GLU A 1 461 ? -7.183 30.237 -45.925 1.00 53.34 461 GLU A C 1
ATOM 3584 O O . GLU A 1 461 ? -6.905 30.474 -47.100 1.00 53.34 461 GLU A O 1
ATOM 3589 N N . VAL A 1 462 ? -8.339 30.639 -45.386 1.00 55.94 462 VAL A N 1
ATOM 3590 C CA . VAL A 1 462 ? -9.361 31.391 -46.142 1.00 55.94 462 VAL A CA 1
ATOM 3591 C C . VAL A 1 462 ? -8.924 32.841 -46.422 1.00 55.94 462 VAL A C 1
ATOM 3593 O O . VAL A 1 462 ? -9.373 33.446 -47.393 1.00 55.94 462 VAL A O 1
ATOM 3596 N N . ALA A 1 463 ? -8.015 33.403 -45.616 1.00 48.69 463 ALA A N 1
ATOM 3597 C CA . ALA A 1 463 ? -7.545 34.785 -45.751 1.00 48.69 463 ALA A CA 1
ATOM 3598 C C . ALA A 1 463 ? -6.349 34.971 -46.709 1.00 48.69 463 ALA A C 1
ATOM 3600 O O . ALA A 1 463 ? -5.930 36.106 -46.936 1.00 48.69 463 ALA A O 1
ATOM 3601 N N . THR A 1 464 ? -5.790 33.902 -47.284 1.00 44.91 464 THR A N 1
ATOM 3602 C CA . THR A 1 464 ? -4.743 34.004 -48.314 1.00 44.91 464 THR A CA 1
ATOM 3603 C C . THR A 1 464 ? -5.359 34.256 -49.697 1.00 44.91 464 THR A C 1
ATOM 3605 O O . THR A 1 464 ? -5.976 33.345 -50.251 1.00 44.91 464 THR A O 1
ATOM 3608 N N . PRO A 1 465 ? -5.197 35.444 -50.320 1.00 43.34 465 PRO A N 1
ATOM 3609 C CA . PRO A 1 465 ? -5.711 35.676 -51.663 1.00 43.34 465 PRO A CA 1
ATOM 3610 C C . PRO A 1 465 ? -4.874 34.868 -52.656 1.00 43.34 465 PRO A C 1
ATOM 3612 O O . PRO A 1 465 ? -3.643 34.951 -52.652 1.00 43.34 465 PRO A O 1
ATOM 3615 N N . SER A 1 466 ? -5.540 34.101 -53.522 1.00 46.41 466 SER A N 1
ATOM 3616 C CA . SER A 1 466 ? -4.918 33.374 -54.632 1.00 46.41 466 SER A CA 1
ATOM 3617 C C . SER A 1 466 ? -4.154 34.337 -55.541 1.00 46.41 466 SER A C 1
ATOM 3619 O O . SER A 1 466 ? -4.721 34.975 -56.421 1.00 46.41 466 SER A O 1
ATOM 3621 N N . ARG A 1 467 ? -2.838 34.444 -55.337 1.00 45.34 467 ARG A N 1
ATOM 3622 C CA . ARG A 1 467 ? -1.928 35.209 -56.194 1.00 45.34 467 ARG A CA 1
ATOM 3623 C C . ARG A 1 467 ? -1.469 34.322 -57.352 1.00 45.34 467 ARG A C 1
ATOM 3625 O O . ARG A 1 467 ? -0.314 33.917 -57.431 1.00 45.34 467 ARG A O 1
ATOM 3632 N N . LYS A 1 468 ? -2.402 33.981 -58.238 1.00 49.78 468 LYS A N 1
ATOM 3633 C CA . LYS A 1 468 ? -2.101 33.457 -59.573 1.00 49.78 468 LYS A CA 1
ATOM 3634 C C . LYS A 1 468 ? -2.855 34.298 -60.595 1.00 49.78 468 LYS A C 1
ATOM 3636 O O . LYS A 1 468 ? -4.049 34.508 -60.433 1.00 49.78 468 LYS A O 1
ATOM 3641 N N . LEU A 1 469 ? -2.121 34.667 -61.648 1.00 45.78 469 LEU A N 1
ATOM 3642 C CA . LEU A 1 469 ? -2.529 35.357 -62.880 1.00 45.78 469 LEU A CA 1
ATOM 3643 C C . LEU A 1 469 ? -2.449 36.890 -62.833 1.00 45.78 469 LEU A C 1
ATOM 3645 O O . LEU A 1 469 ? -3.376 37.557 -62.396 1.00 45.78 469 LEU A O 1
ATOM 3649 N N . LEU A 1 470 ? -1.322 37.431 -63.311 1.00 37.56 470 LEU A N 1
ATOM 3650 C CA . LEU A 1 470 ? -1.246 38.207 -64.563 1.00 37.56 470 LEU A CA 1
ATOM 3651 C C . LEU A 1 470 ? 0.185 38.751 -64.740 1.00 37.56 470 LEU A C 1
ATOM 3653 O O . LEU A 1 470 ? 0.570 39.746 -64.136 1.00 37.56 470 LEU A O 1
ATOM 3657 N N . ILE A 1 471 ? 0.976 38.062 -65.566 1.00 44.44 471 ILE A N 1
ATOM 3658 C CA . ILE A 1 471 ? 2.054 38.671 -66.350 1.00 44.44 471 ILE A CA 1
ATOM 3659 C C . ILE A 1 471 ? 1.569 38.571 -67.792 1.00 44.44 471 ILE A C 1
ATOM 3661 O O . ILE A 1 471 ? 1.472 37.458 -68.306 1.00 44.44 471 ILE A O 1
ATOM 3665 N N . GLN A 1 472 ? 1.260 39.701 -68.422 1.00 39.84 472 GLN A N 1
ATOM 3666 C CA . GLN A 1 472 ? 1.355 39.845 -69.871 1.00 39.84 472 GLN A CA 1
ATOM 3667 C C . GLN A 1 472 ? 1.419 41.331 -70.246 1.00 39.84 472 GLN A C 1
ATOM 3669 O O . GLN A 1 472 ? 0.547 42.092 -69.838 1.00 39.84 472 GLN A O 1
ATOM 3674 N N . GLU A 1 473 ? 2.454 41.653 -71.036 1.00 37.59 473 GLU A N 1
ATOM 3675 C CA . GLU A 1 473 ? 2.664 42.865 -71.856 1.00 37.59 473 GLU A CA 1
ATOM 3676 C C . GLU A 1 473 ? 3.001 44.134 -71.038 1.00 37.59 473 GLU A C 1
ATOM 3678 O O . GLU A 1 473 ? 2.249 44.544 -70.164 1.00 37.59 473 GLU A O 1
ATOM 3683 N N . ILE A 1 474 ? 4.160 44.790 -71.189 1.00 37.94 474 ILE A N 1
ATOM 3684 C CA . ILE A 1 474 ? 4.939 45.194 -72.378 1.00 37.94 474 ILE A CA 1
ATOM 3685 C C . ILE A 1 474 ? 6.438 45.192 -72.048 1.00 37.94 474 ILE A C 1
ATOM 3687 O O . ILE A 1 474 ? 6.779 45.559 -70.898 1.00 37.94 474 ILE A O 1
#

Nearest PDB structures (foldseek):
  4wpc-assembly1_A  TM=2.566E-01  e=1.402E+00  Saccharomyces cerevisiae S288C
  4tql-assembly2_B  TM=3.225E-01  e=3.144E+00  synthetic construct

Sequence (474 aa):
MSDLSESKSVGINVSEQRLICRVCTRNFSQYTCPRCNIRYCSLQCYKKHSVRCTEQFARENVLEEMKGLNVTPESKQRMLEALQRIHFDDEGRSVFEDDYMQVLNGEGEEPSEIGFDTEELLSEDTLQSLQEGVSISFEDLSASEKKAFMRAVAAGKFSHLIKPWDPWWTHPLAHNISLTKSGMQLVQPLEEQTPKEVTSLDEEALSDSGGEILSASSDIPSPLDTPLQVIKDLTAKQPSPLLGVHLTEVIYGYCFTLRLFNGDWGSDPLDAALVLLCIAKVLGVGSTPESVSAALAGCLESVCSPSFKHAGGYRFGSSLFDDTALLLRLKREGILCALADAYRLIDCAVKDLKTHVKNKEGSSTAILKEGSSSAPPKSRVKHEKKGYSKRRSSNSRRLRTAQKKLYFMICWVNEQASEIFDDLVGLVQKEKSMLIVEVGTRELETISSNNEVKVKEAAKEVATPSRKLLIQEI

Mean predicted aligned error: 18.61 Å

Radius of gyration: 32.41 Å; Cα contacts (8 Å, |Δi|>4): 395; chains: 1; bounding box: 67×108×101 Å

Organism: Physcomitrium patens (NCBI:txid3218)

Solvent-accessible surface area (backbone atoms only — not comparable to full-atom values): 28069 Å² total; per-residue (Å²): 134,89,83,82,84,82,79,81,79,80,80,82,80,84,79,83,81,83,45,65,6,74,58,74,57,28,35,56,33,77,45,62,39,91,86,77,67,51,31,21,53,45,72,68,35,51,62,68,62,37,64,70,63,43,50,51,50,50,50,50,51,51,52,57,56,49,73,74,53,89,75,51,72,70,57,53,50,53,51,50,56,52,53,50,61,73,49,29,52,104,85,70,48,63,82,68,63,73,78,66,59,67,79,77,69,75,81,85,78,79,92,72,69,94,70,80,72,56,76,82,44,45,54,70,69,58,51,49,41,46,74,74,66,49,88,80,53,81,82,74,47,52,76,65,34,46,50,41,45,54,50,37,54,74,69,46,71,57,54,86,77,55,80,82,56,78,59,47,65,75,41,78,68,42,72,67,56,56,57,43,91,42,51,29,72,70,73,77,80,76,79,76,75,74,76,90,75,90,82,93,81,86,91,80,89,89,83,84,94,68,71,66,68,64,58,63,59,72,63,50,58,61,47,46,96,57,73,54,60,61,56,74,81,78,38,93,63,83,78,66,90,46,51,69,29,49,47,52,28,43,46,36,15,49,53,52,36,34,64,74,40,52,66,49,41,78,83,46,23,50,59,41,35,51,48,27,30,61,36,12,31,56,46,43,83,56,56,79,50,90,37,58,63,56,26,51,51,54,29,38,52,45,38,31,26,84,92,31,57,86,70,53,10,40,62,46,39,58,51,41,42,52,53,35,31,44,35,35,70,34,30,59,48,36,43,40,15,53,48,34,41,56,38,50,39,34,50,46,21,53,49,54,53,53,51,62,49,56,54,50,58,55,51,64,71,64,70,83,76,77,90,82,92,81,81,75,68,74,67,60,62,51,53,54,54,52,50,52,54,50,52,50,56,50,49,53,50,38,46,54,52,24,43,52,53,45,53,53,47,44,30,47,48,67,72,54,64,64,63,62,33,55,51,49,28,54,50,42,52,50,51,50,52,50,52,53,49,55,51,50,53,52,50,50,53,47,53,52,52,53,49,54,50,49,53,56,51,53,54,51,63,71,66,58,76,82,89,72,90,87,89,79,89,133

Foldseek 3Di:
DDDDDDDDDPDPDPDDPFDAQPQQSFFTFPDAQPPQRGGHNDVVSVVRVDVVSVVVVVVVVVVVVVVVDDQDPVNVVVVVVVVCPVQADPVGDGPPPVVVPVVPPPDDDDPDDPDPCCPQQAPPVVVVCVVVVHDDDLVNGDPNNVVSVVVCVVVCVCVVVDDFADQLLPDPCLLVFDADLQFAGPDDDPPPPPDDDDDDDDDDDDDDPDPPVVVSVVLQFGFDHDGADALVVVDVDDDDPCLLLLLLQLQLLLLLLCNVVSNCCVVPLQVSLVSSCQLSVCLFVNDRDPANLSSLVSNLNSCSDPVNSVVRHNVNSLVSLVVSLSQLVSALRSSSSSLRVSLVSLVVSLVVLVVVVVVVVVVVVVPPPDDDDDDDDPPVVVVVVVVVVVVSVSSNVSSVSSSSVSSSSSSVSSPDDRVSSVVSSVRSVVSSVVVVVVVVVVVVVSVVVVVVVVVVVVVVVVPDPPPDDDDDDD

InterPro domains:
  IPR007529 Zinc finger, HIT-type [PF04438] (18-47)
  IPR007529 Zinc finger, HIT-type [PS51083] (21-53)
  IPR039646 Zinc finger HIT domain-containing protein 2 [PTHR15555] (15-474)

Secondary structure (DSSP, 8-state):
------------------PBPTTTSSSB--EE-TTT--EESSHHHHHHH-HHHHHHHHHHHHHHHHHT----HHHHHHHHHHHHHHHB-TT--BTTSSSSSSSS--------------TTTS-HHHHHHHHTT----GGGS-HHHHHHHHHHHHTTTTGGGSPPPPPGGGSGGGGG--B-TTS-BS-PPP--------------S--SSSSHHHHHHSSSPP--SSPPPPHHHH-SSPPPTTHHHHHHHHHHHHHHHHHHTTT-GGGSHHHHHHHHHHH-HHHHT----SSHHHHHHHHHHHHTSGGGTTTTHHHHHHHHHHHHHHHHHTHHHHHHHHHHHHHHHHHHHHHHHHHHHHHHHHHHHHTTS-----PPPHHHHHHHHHHHHHHHHHHHHHHHHHHHHHHHHHHHHHTS-HHHHHHHHHHHHHHHHHHHHHHHHHHHHHHHHHHHHHHHHHHHHHTS----------

pLDDT: mean 73.88, std 22.02, range [25.12, 98.75]